Protein AF-A0A2G5HNI5-F1 (afdb_monomer)

Organism: Cercospora beticola (NCBI:txid122368)

Secondary structure (DSSP, 8-state):
-HHHHHHHHHHTTS----SS-SPTTSPPHHHHHHS--PPPPPPP-SSPPPPPPPGGG--SSHHHHHHTTS-TTTSHHHHHHHHHHHH--HHHHHHHHHHHHHHHTTSHHHHHHHHT------S-HHHHHHHHHHHHHHHHTTSTTTT-SHHHHHHHHHHHHHHHHHHHHHHT-SSPSPHHHHHHHHHHHHHHHHTSB--GGGT--BTTTT---SHHHHHHHHHHHHHS-HHHH--HHHHHHHHHHHHHHHHHHHHHHS-GGGHHHHHHHHHHTS-HHHHHHHTPPPPPHHHHHHHHHHHHHHHHHHHHSPPPSS-HHHHHHHHHHHS-HHHHHHHHHHHHHHHHHHHHHTT--SS-----------SSSGGGS---

Radius of gyration: 21.41 Å; Cα contacts (8 Å, |Δi|>4): 442; chains: 1; bounding box: 50×47×63 Å

Sequence (376 aa):
MEAHSTTQNNANRYRLKFTNGLPPGTDTMNQVKDNPRLPRPPPEAKRTLPPLPPKSERKGKWINSYLNKLDPETEYDQIIRTHTFYRSTDFATALGYTAVFVWLTSTPTDAAAIHGGKVITRDETKVHIETINKTHAAVWKRVPGAFSFAWEAQAAIILLSWYESFIRRTVGAKHPVDQVVKDAWPAWGERLTGHFRSEPSNGSIPFGINYPRSWQEIEDFVVWFQEFDWDEQRTDEDRIKGLETSEAFTHQFCELWFPRPLHFLGRAMVLTFLPPAIRRKQGLEDPNSVLEWLIRFAMRVMINTGDAQPDPMEAPIESFYHDLQRWNLSTIDRVEMVRRDKQSFHLRATGCLSTYDGDRASLVFSAGTQMIEDND

Structure (mmCIF, N/CA/C/O backbone):
data_AF-A0A2G5HNI5-F1
#
_entry.id   AF-A0A2G5HNI5-F1
#
loop_
_atom_site.group_PDB
_atom_site.id
_atom_site.type_symbol
_atom_site.label_atom_id
_atom_site.label_alt_id
_atom_site.label_comp_id
_atom_site.label_asym_id
_atom_site.label_entity_id
_atom_site.label_seq_id
_atom_site.pdbx_PDB_ins_code
_atom_site.Cartn_x
_atom_site.Cartn_y
_atom_site.Cartn_z
_atom_site.occupancy
_atom_site.B_iso_or_equiv
_atom_site.auth_seq_id
_atom_site.auth_comp_id
_atom_site.auth_asym_id
_atom_site.auth_atom_id
_atom_site.pdbx_PDB_model_num
ATOM 1 N N . MET A 1 1 ? 20.557 -24.683 -30.754 1.00 50.88 1 MET A N 1
ATOM 2 C CA . MET A 1 1 ? 21.315 -23.535 -30.203 1.00 50.88 1 MET A CA 1
ATOM 3 C C . MET A 1 1 ? 20.473 -22.257 -30.111 1.00 50.88 1 MET A C 1
ATOM 5 O O . MET A 1 1 ? 20.615 -21.555 -29.121 1.00 50.88 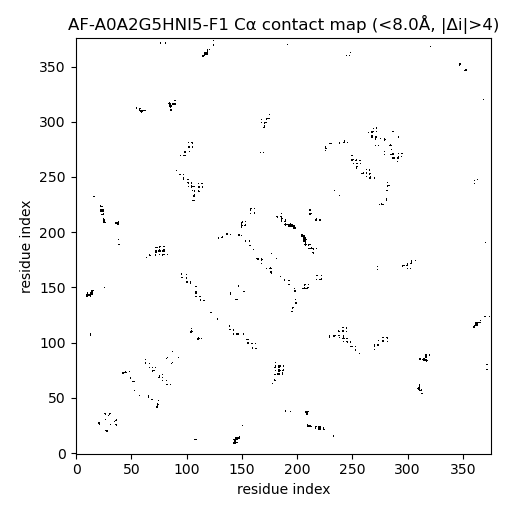1 MET A O 1
ATOM 9 N N . GLU A 1 2 ? 19.542 -21.980 -31.033 1.00 47.41 2 GLU A N 1
ATOM 10 C CA . GLU A 1 2 ? 18.699 -20.759 -31.005 1.00 47.41 2 GLU A CA 1
ATOM 11 C C . GLU A 1 2 ? 17.703 -20.662 -29.829 1.00 47.41 2 GLU A C 1
ATOM 13 O O . GLU A 1 2 ? 17.496 -19.579 -29.280 1.00 47.41 2 GLU A O 1
ATOM 18 N N . ALA A 1 3 ? 17.137 -21.786 -29.369 1.00 48.81 3 ALA A N 1
ATOM 19 C CA . ALA A 1 3 ? 16.195 -21.786 -28.242 1.00 48.81 3 ALA A CA 1
ATOM 20 C C . ALA A 1 3 ? 16.838 -21.328 -26.916 1.00 48.81 3 ALA A C 1
ATOM 22 O O . ALA A 1 3 ? 16.216 -20.597 -26.153 1.00 48.81 3 ALA A O 1
ATOM 23 N N . HIS A 1 4 ? 18.103 -21.687 -26.660 1.00 49.06 4 HIS A N 1
ATOM 24 C CA . HIS A 1 4 ? 18.828 -21.224 -25.467 1.00 49.06 4 HIS A CA 1
ATOM 25 C C . HIS A 1 4 ? 19.213 -19.741 -25.542 1.00 49.06 4 HIS A C 1
ATOM 27 O O . HIS A 1 4 ? 19.124 -19.044 -24.534 1.00 49.06 4 HIS A O 1
ATOM 33 N N . SER A 1 5 ? 19.564 -19.237 -26.730 1.00 53.72 5 SER A N 1
ATOM 34 C CA . SER A 1 5 ? 19.875 -17.815 -26.930 1.00 53.72 5 SER A CA 1
ATOM 35 C C . SER A 1 5 ? 18.657 -16.913 -26.679 1.00 53.72 5 SER A C 1
ATOM 37 O O . SER A 1 5 ? 18.786 -15.858 -26.059 1.00 53.72 5 SER A O 1
ATOM 39 N N . THR A 1 6 ? 17.460 -17.356 -27.078 1.00 55.88 6 THR A N 1
ATOM 40 C CA . THR A 1 6 ? 16.217 -16.584 -26.902 1.00 55.88 6 THR A CA 1
ATOM 41 C C . THR A 1 6 ? 15.789 -16.506 -25.431 1.00 55.88 6 THR A C 1
ATOM 43 O O . THR A 1 6 ? 15.425 -15.438 -24.943 1.00 55.88 6 THR A O 1
ATOM 46 N N . THR A 1 7 ? 15.885 -17.611 -24.681 1.00 55.22 7 THR A N 1
ATOM 47 C CA . THR A 1 7 ? 15.534 -17.633 -23.249 1.00 55.22 7 THR A CA 1
ATOM 48 C C . THR A 1 7 ? 16.473 -16.766 -22.407 1.00 55.22 7 THR A C 1
ATOM 50 O O . THR A 1 7 ? 16.010 -16.053 -21.519 1.00 55.22 7 THR A O 1
ATOM 53 N N . GLN A 1 8 ? 17.775 -16.769 -22.708 1.00 57.34 8 GLN A N 1
ATOM 54 C CA . GLN A 1 8 ? 18.756 -15.968 -21.972 1.00 57.34 8 GLN A CA 1
ATOM 55 C C . GLN A 1 8 ? 18.613 -14.461 -22.252 1.00 57.34 8 GLN A C 1
ATOM 57 O O . GLN A 1 8 ? 18.749 -13.651 -21.336 1.00 57.34 8 GLN A O 1
ATOM 62 N N . ASN A 1 9 ? 18.260 -14.082 -23.486 1.00 61.28 9 ASN A N 1
ATOM 63 C CA . ASN A 1 9 ? 17.947 -12.691 -23.828 1.00 61.28 9 ASN A CA 1
ATOM 64 C C . ASN A 1 9 ? 16.688 -12.185 -23.107 1.00 61.28 9 ASN A C 1
ATOM 66 O O . ASN A 1 9 ? 16.674 -11.049 -22.637 1.00 61.28 9 ASN A O 1
ATOM 70 N N . ASN A 1 10 ? 15.668 -13.032 -22.945 1.00 64.94 10 ASN A N 1
ATOM 71 C CA . ASN A 1 10 ? 14.447 -12.655 -22.232 1.00 64.94 10 ASN A CA 1
ATOM 72 C C . ASN A 1 10 ? 14.662 -12.516 -20.717 1.00 64.94 10 ASN A C 1
ATOM 74 O O . ASN A 1 10 ? 14.120 -11.592 -20.124 1.00 64.94 10 ASN A O 1
ATOM 78 N N . ALA A 1 11 ? 15.484 -13.369 -20.096 1.00 68.56 11 ALA A N 1
ATOM 79 C CA . ALA A 1 11 ? 15.784 -13.277 -18.662 1.00 68.56 11 ALA A CA 1
ATOM 80 C C . ALA A 1 11 ? 16.526 -11.981 -18.280 1.00 68.56 11 ALA A C 1
ATOM 82 O O . ALA A 1 11 ? 16.358 -11.445 -17.189 1.00 68.56 11 ALA A O 1
ATOM 83 N N . ASN A 1 12 ? 17.338 -11.445 -19.192 1.00 76.94 12 ASN A N 1
ATOM 84 C CA . ASN A 1 12 ? 18.038 -10.181 -18.971 1.00 76.94 12 ASN A CA 1
ATOM 85 C C . ASN A 1 12 ? 17.145 -8.950 -19.177 1.00 76.94 12 ASN A C 1
ATOM 87 O O . ASN A 1 12 ? 17.550 -7.857 -18.790 1.00 76.94 12 ASN A O 1
ATOM 91 N N . ARG A 1 13 ? 15.957 -9.104 -19.780 1.00 79.50 13 ARG A N 1
ATOM 92 C CA . ARG A 1 13 ? 15.054 -7.988 -20.089 1.00 79.50 13 ARG A CA 1
ATOM 93 C C . ARG A 1 13 ? 14.484 -7.342 -18.827 1.00 79.50 13 ARG A C 1
ATOM 95 O O . ARG A 1 13 ? 14.493 -6.124 -18.728 1.00 79.50 13 ARG A O 1
ATOM 102 N N . TYR A 1 14 ? 13.987 -8.153 -17.895 1.00 80.94 14 TYR A N 1
ATOM 103 C CA . TYR A 1 14 ? 13.308 -7.669 -16.684 1.00 80.94 14 TYR A CA 1
ATOM 104 C C . TYR A 1 14 ? 14.243 -7.508 -15.486 1.00 80.94 14 TYR A C 1
ATOM 106 O O . TYR A 1 14 ? 13.849 -6.996 -14.443 1.00 80.94 14 TYR A O 1
ATOM 114 N N . ARG A 1 15 ? 15.503 -7.921 -15.632 1.00 83.19 15 ARG A N 1
ATOM 115 C CA . ARG A 1 15 ? 16.490 -7.798 -14.571 1.00 83.19 15 ARG A CA 1
ATOM 116 C C . ARG A 1 15 ? 16.910 -6.339 -14.403 1.00 83.19 15 ARG A C 1
ATOM 118 O O . ARG A 1 15 ? 17.530 -5.757 -15.293 1.00 83.19 15 ARG A O 1
ATOM 125 N N . LEU A 1 16 ? 16.633 -5.786 -13.226 1.00 84.00 16 LEU A N 1
ATOM 126 C CA . LEU A 1 16 ? 17.000 -4.418 -12.869 1.00 84.00 16 LEU A CA 1
ATOM 127 C C . LEU A 1 16 ? 18.522 -4.209 -12.855 1.00 84.00 16 LEU A C 1
ATOM 129 O O . LEU A 1 16 ? 19.289 -5.063 -12.392 1.00 84.00 16 LEU A O 1
ATOM 133 N N . LYS A 1 17 ? 18.955 -3.043 -13.342 1.00 83.12 17 LYS A N 1
ATOM 134 C CA . LYS A 1 17 ? 20.351 -2.599 -13.357 1.00 83.12 17 LYS A CA 1
ATOM 135 C C . LYS A 1 17 ? 20.549 -1.525 -12.292 1.00 83.12 17 LYS A C 1
ATOM 137 O O . LYS A 1 17 ? 20.137 -0.383 -12.470 1.00 83.12 17 LYS A O 1
ATOM 142 N N . PHE A 1 18 ? 21.220 -1.875 -11.200 1.00 77.38 18 PHE A N 1
ATOM 143 C CA . PHE A 1 18 ? 21.530 -0.919 -10.135 1.00 77.38 18 PHE A CA 1
ATOM 144 C C . PHE A 1 18 ? 22.826 -0.190 -10.457 1.00 77.38 18 PHE A C 1
ATOM 146 O O . PHE A 1 18 ? 23.907 -0.775 -10.413 1.00 77.38 18 PHE A O 1
ATOM 153 N N . THR A 1 19 ? 22.706 1.095 -10.763 1.00 63.22 19 THR A N 1
ATOM 154 C CA . THR A 1 19 ? 23.830 2.034 -10.881 1.00 63.22 19 THR A CA 1
ATOM 155 C C . THR A 1 19 ? 24.061 2.800 -9.575 1.00 63.22 19 THR A C 1
ATOM 157 O O . THR A 1 19 ? 25.201 3.131 -9.265 1.00 63.22 19 THR A O 1
ATOM 160 N N . ASN A 1 20 ? 23.011 2.980 -8.760 1.00 61.69 20 ASN A N 1
ATOM 161 C CA . ASN A 1 20 ? 23.003 3.833 -7.561 1.00 61.69 20 ASN A CA 1
ATOM 162 C C . ASN A 1 20 ? 22.729 3.072 -6.244 1.00 61.69 20 ASN A C 1
ATOM 164 O O . ASN A 1 20 ? 22.242 3.650 -5.277 1.00 61.69 20 ASN A O 1
ATOM 168 N N . GLY A 1 21 ? 23.050 1.775 -6.193 1.00 71.38 21 GLY A N 1
ATOM 169 C CA . GLY A 1 21 ? 22.857 0.936 -5.003 1.00 71.38 21 GLY A CA 1
ATOM 170 C C . GLY A 1 21 ? 21.465 0.301 -4.890 1.00 71.38 21 GLY A C 1
ATOM 171 O O . GLY A 1 21 ? 20.562 0.586 -5.675 1.00 71.38 21 GLY A O 1
ATOM 172 N N . LEU A 1 22 ? 21.332 -0.625 -3.938 1.00 82.31 22 LEU A N 1
ATOM 173 C CA . LEU A 1 22 ? 20.078 -1.306 -3.598 1.00 82.31 22 LEU A CA 1
ATOM 174 C C . LEU A 1 22 ? 19.217 -0.431 -2.663 1.00 82.31 22 LEU A C 1
ATOM 176 O O . LEU A 1 22 ? 19.760 0.498 -2.058 1.00 82.31 22 LEU A O 1
ATOM 180 N N . PRO A 1 23 ? 17.900 -0.698 -2.544 1.00 85.25 23 PRO A N 1
ATOM 181 C CA . PRO A 1 23 ? 17.035 0.071 -1.656 1.00 85.25 23 PRO A CA 1
ATOM 182 C C . PRO A 1 23 ? 17.581 0.144 -0.215 1.00 85.25 23 PRO A C 1
ATOM 184 O O . PRO A 1 23 ? 18.115 -0.853 0.285 1.00 85.25 23 PRO A O 1
ATOM 187 N N . PRO A 1 24 ? 17.418 1.274 0.495 1.00 84.69 24 PRO A N 1
ATOM 188 C CA . PRO A 1 24 ? 17.719 1.358 1.922 1.00 84.69 24 PRO A CA 1
ATOM 189 C C . PRO A 1 24 ? 17.002 0.265 2.726 1.00 84.69 24 PRO A C 1
ATOM 191 O O . PRO A 1 24 ? 15.907 -0.167 2.371 1.00 84.69 24 PRO A O 1
ATOM 194 N N . GLY A 1 25 ? 17.635 -0.212 3.800 1.00 75.44 25 GLY A N 1
ATOM 195 C CA . GLY A 1 25 ? 17.102 -1.314 4.616 1.00 75.44 25 GLY A CA 1
ATOM 196 C C . GLY A 1 25 ? 17.246 -2.709 3.991 1.00 75.44 25 GLY A C 1
ATOM 197 O O . GLY A 1 25 ? 16.956 -3.703 4.661 1.00 75.44 25 GLY A O 1
ATOM 198 N N . THR A 1 26 ? 17.747 -2.802 2.753 1.00 79.06 26 THR A N 1
ATOM 199 C CA . THR A 1 26 ? 18.128 -4.067 2.109 1.00 79.06 26 THR A CA 1
ATOM 200 C C . THR A 1 26 ? 19.641 -4.292 2.170 1.00 79.06 26 THR A C 1
ATOM 202 O O . THR A 1 26 ? 20.416 -3.395 2.512 1.00 79.06 26 THR A O 1
ATOM 205 N N . ASP A 1 27 ? 20.075 -5.514 1.870 1.00 79.00 27 ASP A N 1
ATOM 206 C CA . ASP A 1 27 ? 21.494 -5.843 1.751 1.00 79.00 27 ASP A CA 1
ATOM 207 C C . ASP A 1 27 ? 22.191 -5.002 0.675 1.00 79.00 27 ASP A C 1
ATOM 209 O O . ASP A 1 27 ? 21.622 -4.701 -0.368 1.00 79.00 27 ASP A O 1
ATOM 213 N N . THR A 1 28 ? 23.476 -4.706 0.862 1.00 81.19 28 THR A N 1
ATOM 214 C CA . THR A 1 28 ? 24.343 -4.264 -0.242 1.00 81.19 28 THR A CA 1
ATOM 215 C C . THR A 1 28 ? 24.517 -5.373 -1.287 1.00 81.19 28 THR A C 1
ATOM 217 O O . THR A 1 28 ? 24.368 -6.556 -0.990 1.00 81.19 28 THR A O 1
ATOM 220 N N . MET A 1 29 ? 24.932 -5.027 -2.513 1.00 78.06 29 MET A N 1
ATOM 221 C CA . MET A 1 29 ? 25.173 -6.025 -3.573 1.00 78.06 29 MET A CA 1
ATOM 222 C C . MET A 1 29 ? 26.179 -7.119 -3.176 1.00 78.06 29 MET A C 1
ATOM 224 O O . MET A 1 29 ? 26.080 -8.239 -3.675 1.00 78.06 29 MET A O 1
ATOM 228 N N . ASN A 1 30 ? 27.137 -6.804 -2.297 1.00 80.38 30 ASN A N 1
ATOM 229 C CA . ASN A 1 30 ? 28.083 -7.785 -1.761 1.00 80.38 30 ASN A CA 1
ATOM 230 C C . ASN A 1 30 ? 27.422 -8.653 -0.683 1.00 80.38 30 ASN A C 1
ATOM 232 O O . ASN A 1 30 ? 27.550 -9.869 -0.728 1.00 80.38 30 ASN A O 1
ATOM 236 N N . GLN A 1 31 ? 26.641 -8.061 0.228 1.00 80.38 31 GLN A N 1
ATOM 237 C CA . GLN A 1 31 ? 25.886 -8.825 1.231 1.00 80.38 31 GLN A CA 1
ATOM 238 C C . GLN A 1 31 ? 24.898 -9.799 0.584 1.00 80.38 31 GLN A C 1
ATOM 240 O O . GLN A 1 31 ? 24.883 -10.959 0.970 1.00 80.38 31 GLN A O 1
ATOM 245 N N . VAL A 1 32 ? 24.178 -9.393 -0.470 1.00 76.81 32 VAL A N 1
ATOM 246 C CA . VAL A 1 32 ? 23.274 -10.293 -1.213 1.00 76.81 32 VAL A CA 1
ATOM 247 C C . VAL A 1 32 ? 23.997 -11.552 -1.711 1.00 76.81 32 VAL A C 1
ATOM 249 O O . VAL A 1 32 ? 23.403 -12.628 -1.743 1.00 76.81 32 VAL A O 1
ATOM 252 N N . LYS A 1 33 ? 25.264 -11.424 -2.125 1.00 75.94 33 LYS A N 1
ATOM 253 C CA . LYS A 1 33 ? 26.057 -12.537 -2.665 1.00 75.94 33 LYS A CA 1
ATOM 254 C C . LYS A 1 33 ? 26.709 -13.379 -1.575 1.00 75.94 33 LYS A C 1
ATOM 256 O O . LYS A 1 33 ? 26.681 -14.602 -1.665 1.00 75.94 33 LYS A O 1
ATOM 261 N N . ASP A 1 34 ? 27.300 -12.720 -0.585 1.00 83.88 34 ASP A N 1
ATOM 262 C CA . ASP A 1 34 ? 28.261 -13.354 0.316 1.00 83.88 34 ASP A CA 1
ATOM 263 C C . ASP A 1 34 ? 27.657 -13.682 1.687 1.00 83.88 34 ASP A C 1
ATOM 265 O O . ASP A 1 34 ? 28.080 -14.639 2.333 1.00 83.88 34 ASP A O 1
ATOM 269 N N . ASN A 1 35 ? 26.682 -12.897 2.155 1.00 85.25 35 ASN A N 1
ATOM 270 C CA . ASN A 1 35 ? 26.067 -13.067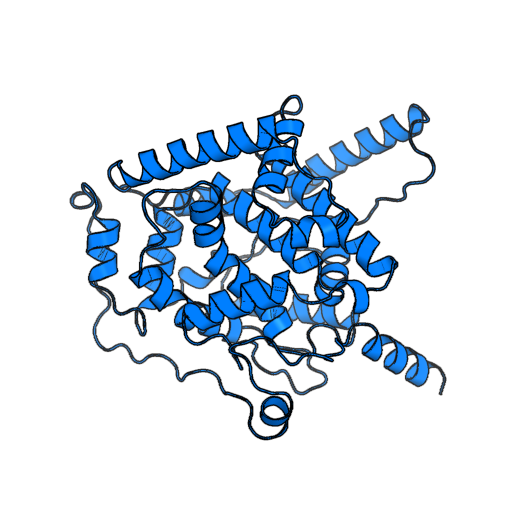 3.470 1.00 85.25 35 ASN A CA 1
ATOM 271 C C . ASN A 1 35 ? 24.702 -12.360 3.545 1.00 85.25 35 ASN A C 1
ATOM 273 O O . ASN A 1 35 ? 24.609 -11.282 4.148 1.00 85.25 35 ASN A O 1
ATOM 277 N N . PRO A 1 36 ? 23.659 -12.916 2.903 1.00 82.50 36 PRO A N 1
ATOM 278 C CA . PRO A 1 36 ? 22.395 -12.217 2.802 1.00 82.50 36 PRO A CA 1
ATOM 279 C C . PRO A 1 36 ? 21.684 -12.160 4.159 1.00 82.50 36 PRO A C 1
ATOM 281 O O . PRO A 1 36 ? 21.711 -13.125 4.932 1.00 82.50 36 PRO A O 1
ATOM 284 N N . ARG A 1 37 ? 21.026 -11.040 4.468 1.00 85.50 37 ARG A N 1
ATOM 285 C CA . ARG A 1 37 ? 20.328 -10.846 5.742 1.00 85.50 37 ARG A CA 1
ATOM 286 C C . ARG A 1 37 ? 19.105 -11.755 5.826 1.00 85.50 37 ARG A C 1
ATOM 288 O O . ARG A 1 37 ? 18.046 -11.514 5.253 1.00 85.50 37 ARG A O 1
ATOM 295 N N . LEU A 1 38 ? 19.252 -12.804 6.626 1.00 86.50 38 LEU A N 1
ATOM 296 C CA . LEU A 1 38 ? 18.207 -13.793 6.854 1.00 86.50 38 LEU A CA 1
ATOM 297 C C . LEU A 1 38 ? 16.969 -13.187 7.546 1.00 86.50 38 LEU A C 1
ATOM 299 O O . LEU A 1 38 ? 17.104 -12.202 8.293 1.00 86.50 38 LEU A O 1
ATOM 303 N N . PRO A 1 39 ? 15.785 -13.799 7.336 1.00 85.62 39 PRO A N 1
ATOM 304 C CA . PRO A 1 39 ? 14.581 -13.443 8.075 1.00 85.62 39 PRO A CA 1
ATOM 305 C C . PRO A 1 39 ? 14.813 -13.489 9.589 1.00 85.62 39 PRO A C 1
ATOM 307 O O . PRO A 1 39 ? 15.579 -14.333 10.072 1.00 85.62 39 PRO A O 1
ATOM 310 N N . ARG A 1 40 ? 14.140 -12.620 10.355 1.00 85.62 40 ARG A N 1
ATOM 311 C CA . ARG A 1 40 ? 14.113 -12.757 11.822 1.00 85.62 40 ARG A CA 1
ATOM 312 C C . ARG A 1 40 ? 13.623 -14.156 12.227 1.00 85.62 40 ARG A C 1
ATOM 314 O O . ARG A 1 40 ? 12.771 -14.733 11.542 1.00 85.62 40 ARG A O 1
A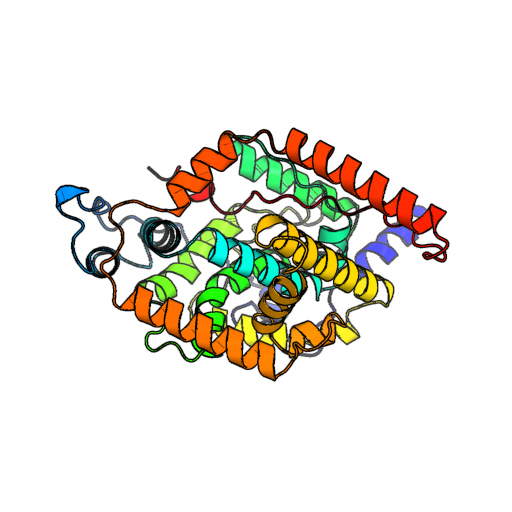TOM 321 N N . PRO A 1 41 ? 14.121 -14.702 13.352 1.00 85.50 41 PRO A N 1
ATOM 322 C CA . PRO A 1 41 ? 13.505 -15.885 13.931 1.00 85.50 41 PRO A CA 1
ATOM 323 C C . PRO A 1 41 ? 12.022 -15.601 14.226 1.00 85.50 41 PRO A C 1
ATOM 325 O O . PRO A 1 41 ? 11.659 -14.448 14.481 1.00 85.50 41 PRO A O 1
ATOM 328 N N . PRO A 1 42 ? 11.154 -16.628 14.194 1.00 79.75 42 PRO A N 1
ATOM 329 C CA . PRO A 1 42 ? 9.782 -16.495 14.664 1.00 79.75 42 PRO A CA 1
ATOM 330 C C . PRO A 1 42 ? 9.741 -15.806 16.036 1.00 79.75 42 PRO A C 1
ATOM 332 O O . PRO A 1 42 ? 10.545 -16.173 16.894 1.00 79.75 42 PRO A O 1
ATOM 335 N N . PRO A 1 43 ? 8.844 -14.828 16.264 1.00 80.44 43 PRO A N 1
ATOM 336 C CA . PRO A 1 43 ? 8.693 -14.261 17.592 1.00 80.44 43 PRO A CA 1
ATOM 337 C C . PRO A 1 43 ? 8.267 -15.365 18.558 1.00 80.44 43 PRO A C 1
ATOM 339 O O . PRO A 1 43 ? 7.380 -16.167 18.258 1.00 80.44 43 PRO A O 1
ATOM 342 N N . GLU A 1 44 ? 8.895 -15.392 19.724 1.00 85.19 44 GLU A N 1
ATOM 343 C CA . GLU A 1 44 ? 8.431 -16.208 20.835 1.00 85.19 44 GLU A CA 1
ATOM 344 C C . GLU A 1 44 ? 7.416 -15.393 21.632 1.00 85.19 44 GLU A C 1
ATOM 346 O O . GLU A 1 44 ? 7.686 -14.255 22.028 1.00 85.19 44 GLU A O 1
ATOM 351 N N . ALA A 1 45 ? 6.231 -15.964 21.852 1.00 84.31 45 ALA A N 1
ATOM 352 C CA . ALA A 1 45 ? 5.203 -15.319 22.651 1.00 84.31 45 ALA A CA 1
ATOM 353 C C . ALA A 1 45 ? 5.728 -15.108 24.080 1.00 84.31 45 ALA A C 1
ATOM 355 O O . ALA A 1 45 ? 5.947 -16.062 24.826 1.00 84.31 45 ALA A O 1
ATOM 356 N N . LYS A 1 46 ? 5.916 -13.844 24.477 1.00 89.81 46 LYS A N 1
ATOM 357 C CA . LYS A 1 46 ? 6.387 -13.486 25.829 1.00 89.81 46 LYS A CA 1
ATOM 358 C C . LYS A 1 46 ? 5.315 -13.730 26.899 1.00 89.81 46 LYS A C 1
ATOM 360 O O . LYS A 1 46 ? 5.624 -13.807 28.086 1.00 89.81 46 LYS A O 1
ATOM 365 N N . ARG A 1 47 ? 4.048 -13.806 26.484 1.00 93.44 47 ARG A N 1
ATOM 366 C CA . ARG A 1 47 ? 2.859 -13.992 27.325 1.00 93.44 47 ARG A CA 1
ATOM 367 C C . ARG A 1 47 ? 1.674 -14.454 26.473 1.00 93.44 47 ARG A C 1
ATOM 369 O O . ARG A 1 47 ? 1.741 -14.432 25.248 1.00 93.44 47 ARG A O 1
ATOM 376 N N . THR A 1 48 ? 0.569 -14.800 27.127 1.00 93.19 48 THR A N 1
ATOM 377 C CA . THR A 1 48 ? -0.725 -14.982 26.458 1.00 93.19 48 THR A CA 1
ATOM 378 C C . THR A 1 48 ? -1.212 -13.659 25.868 1.00 93.19 48 THR A C 1
ATOM 380 O O . THR A 1 48 ? -1.195 -12.635 26.558 1.00 93.19 48 THR A O 1
ATOM 383 N N . LEU A 1 49 ? -1.678 -13.701 24.617 1.00 90.81 49 LEU A N 1
ATOM 384 C CA . LEU A 1 49 ? -2.219 -12.541 23.918 1.00 90.81 49 LEU A CA 1
ATOM 385 C C . LEU A 1 49 ? -3.431 -11.974 24.682 1.00 90.81 49 LEU A C 1
ATOM 387 O O . LEU A 1 49 ? -4.371 -12.720 24.979 1.00 90.81 49 LEU A O 1
ATOM 391 N N . PRO A 1 50 ? -3.457 -10.668 25.006 1.00 93.44 50 PRO A N 1
ATOM 392 C CA . PRO A 1 50 ? -4.630 -10.057 25.613 1.00 93.44 50 PRO A CA 1
ATOM 393 C C . PRO A 1 50 ? -5.835 -10.127 24.662 1.00 93.44 50 PRO A C 1
ATOM 395 O O . PRO A 1 50 ? -5.737 -9.637 23.529 1.00 93.44 50 PRO A O 1
ATOM 398 N N . PRO A 1 51 ? -6.993 -10.660 25.099 1.00 94.44 51 PRO A N 1
ATOM 399 C CA . PRO A 1 51 ? -8.173 -10.710 24.247 1.00 94.44 51 PRO A CA 1
ATOM 400 C C . PRO A 1 51 ? -8.669 -9.296 23.934 1.00 94.44 51 PRO A C 1
ATOM 402 O O . PRO A 1 51 ? -8.479 -8.360 24.720 1.00 94.44 51 PRO A O 1
ATOM 405 N N . LEU A 1 52 ? -9.351 -9.142 22.796 1.00 93.81 52 LEU A N 1
ATOM 406 C CA . LEU A 1 52 ? -10.069 -7.905 22.500 1.00 93.81 52 LEU A CA 1
ATOM 407 C C . LEU A 1 52 ? -11.078 -7.602 23.620 1.00 93.81 52 LEU A C 1
ATOM 409 O O . LEU A 1 52 ? -11.752 -8.524 24.091 1.00 93.81 52 LEU A O 1
ATOM 413 N N . PRO A 1 53 ? -11.259 -6.325 24.007 1.00 95.44 53 PRO A N 1
ATOM 414 C CA . PRO A 1 53 ? -12.307 -5.957 24.947 1.00 95.44 53 PRO A CA 1
ATOM 415 C C . PRO A 1 53 ? -13.678 -6.450 24.451 1.00 95.44 53 PRO A C 1
ATOM 417 O O . PRO A 1 53 ? -13.959 -6.340 23.244 1.00 95.44 53 PRO A O 1
ATOM 420 N N . PRO A 1 54 ? -14.552 -6.962 25.338 1.00 95.75 54 PRO A N 1
ATOM 421 C CA . PRO A 1 54 ? -15.930 -7.288 24.993 1.00 95.75 54 PRO A CA 1
ATOM 422 C C . PRO A 1 54 ? -16.638 -6.093 24.352 1.00 95.75 54 PRO A C 1
ATOM 424 O O . PRO A 1 54 ? -16.378 -4.946 24.715 1.00 95.75 54 PRO A O 1
ATOM 427 N N . LYS A 1 55 ? -17.580 -6.338 23.432 1.00 94.19 55 LYS A N 1
ATOM 428 C CA . LYS A 1 55 ? -18.302 -5.261 22.725 1.00 94.19 55 LYS A CA 1
ATOM 429 C C . LYS A 1 55 ? -18.911 -4.232 23.683 1.00 94.19 55 LYS A C 1
ATOM 431 O O . LYS A 1 55 ? -18.796 -3.039 23.439 1.00 94.19 55 LYS A O 1
ATOM 436 N N . SER A 1 56 ? -19.475 -4.670 24.810 1.00 95.38 56 SER A N 1
ATOM 437 C CA . SER A 1 56 ? -20.046 -3.803 25.855 1.00 95.38 56 SER A CA 1
ATOM 438 C C . SER A 1 56 ? -19.045 -2.835 26.505 1.00 95.38 56 SER A C 1
ATOM 440 O O . SER A 1 56 ? -19.455 -1.827 27.086 1.00 95.38 56 SER A O 1
ATOM 442 N N . GLU A 1 57 ? -17.748 -3.129 26.416 1.00 95.56 57 GLU A N 1
ATOM 443 C CA . GLU A 1 57 ? -16.648 -2.355 27.001 1.00 95.56 57 GLU A CA 1
ATOM 444 C C . GLU A 1 57 ? -15.927 -1.463 25.976 1.00 95.56 57 GLU A C 1
ATOM 446 O O . GLU A 1 57 ? -15.161 -0.579 26.359 1.00 95.56 57 GLU A O 1
ATOM 451 N N . ARG A 1 58 ? -16.202 -1.632 24.675 1.00 95.94 58 ARG A N 1
ATOM 452 C CA . ARG A 1 58 ? -15.628 -0.829 23.582 1.00 95.94 58 ARG A CA 1
ATOM 453 C C . ARG A 1 58 ? -16.261 0.562 23.537 1.00 95.94 58 ARG A C 1
ATOM 455 O O . ARG A 1 58 ? -17.204 0.811 22.793 1.00 95.94 58 ARG A O 1
ATOM 462 N N . LYS A 1 59 ? -15.767 1.476 24.373 1.00 94.00 59 LYS A N 1
ATOM 463 C CA . LYS A 1 59 ? -16.268 2.856 24.489 1.00 94.00 59 LYS A CA 1
ATOM 464 C C . LYS A 1 59 ? -15.144 3.870 24.308 1.00 94.00 59 LYS A C 1
ATOM 466 O O . LYS A 1 59 ? -14.015 3.638 24.730 1.00 94.00 59 LYS A O 1
ATOM 471 N N . GLY A 1 60 ? -15.467 5.031 23.738 1.00 95.81 60 GLY A N 1
ATOM 472 C CA . GLY A 1 60 ? -14.498 6.114 23.556 1.00 95.81 60 GLY A CA 1
ATOM 473 C C . GLY A 1 60 ? -13.345 5.696 22.641 1.00 95.81 60 GLY A C 1
ATOM 474 O O . GLY A 1 60 ? -13.587 5.163 21.566 1.00 95.81 60 GLY A O 1
ATOM 475 N N . LYS A 1 61 ? -12.100 5.942 23.060 1.00 96.25 61 LYS A N 1
ATOM 476 C CA . LYS A 1 61 ? -10.877 5.643 22.292 1.00 96.25 61 LYS A CA 1
ATOM 477 C C . LYS A 1 61 ? -10.242 4.300 22.670 1.00 96.25 61 LYS A C 1
ATOM 479 O O . LYS A 1 61 ? -9.069 4.231 23.044 1.00 96.25 61 LYS A O 1
ATOM 484 N N . TRP A 1 62 ? -11.050 3.241 22.639 1.00 97.38 62 TRP A N 1
ATOM 485 C CA . TRP A 1 62 ? -10.658 1.923 23.136 1.00 97.38 62 TRP A CA 1
ATOM 486 C C . TRP A 1 62 ? -9.577 1.240 22.286 1.00 97.38 62 TRP A C 1
ATOM 488 O O . TRP A 1 62 ? -8.798 0.471 22.849 1.00 97.38 62 TRP A O 1
ATOM 498 N N . ILE A 1 63 ? -9.483 1.524 20.977 1.00 96.81 63 ILE A N 1
ATOM 499 C CA . ILE A 1 63 ? -8.511 0.880 20.077 1.00 96.81 63 ILE A CA 1
ATOM 500 C C . ILE A 1 63 ? -7.100 1.234 20.528 1.00 96.81 63 ILE A C 1
ATOM 502 O O . ILE A 1 63 ? -6.319 0.338 20.818 1.00 96.81 63 ILE A O 1
ATOM 506 N N . ASN A 1 64 ? -6.787 2.522 20.691 1.00 96.00 64 ASN A N 1
ATOM 507 C CA . ASN A 1 64 ? -5.453 2.938 21.139 1.00 96.00 64 ASN A CA 1
ATOM 508 C C . ASN A 1 64 ? -5.135 2.406 22.540 1.00 96.00 64 ASN A C 1
ATOM 510 O O . ASN A 1 64 ? -4.020 1.966 22.800 1.00 96.00 64 ASN A O 1
ATOM 514 N N . SER A 1 65 ? -6.119 2.401 23.446 1.00 96.75 65 SER A N 1
ATOM 515 C CA . SER A 1 65 ? -5.939 1.808 24.777 1.00 96.75 65 SER A CA 1
ATOM 516 C C . SER A 1 65 ? -5.651 0.306 24.731 1.00 96.75 65 SER A C 1
ATOM 518 O O . SER A 1 65 ? -4.976 -0.199 25.623 1.00 96.75 65 SER A O 1
ATOM 520 N N . TYR A 1 66 ? -6.175 -0.411 23.737 1.00 97.88 66 TYR A N 1
ATOM 521 C CA . TYR A 1 66 ? -5.886 -1.823 23.523 1.00 97.88 66 TYR A CA 1
ATOM 522 C C . TYR A 1 66 ? -4.525 -2.026 22.848 1.00 97.88 66 TYR A C 1
ATOM 524 O O . TYR A 1 66 ? -3.710 -2.768 23.384 1.00 97.88 66 TYR A O 1
ATOM 532 N N . LEU A 1 67 ? -4.246 -1.316 21.750 1.00 97.81 67 LEU A N 1
ATOM 533 C CA . LEU A 1 67 ? -2.976 -1.395 21.022 1.00 97.81 67 LEU A CA 1
ATOM 534 C C . LEU A 1 67 ? -1.779 -1.095 21.929 1.00 97.81 67 LEU A C 1
ATOM 536 O O . LEU A 1 67 ? -0.818 -1.849 21.925 1.00 97.81 67 LEU A O 1
ATOM 540 N N . ASN A 1 68 ? -1.872 -0.082 22.797 1.00 97.19 68 ASN A N 1
ATOM 541 C CA . ASN A 1 68 ? -0.807 0.271 23.745 1.00 97.19 68 ASN A CA 1
ATOM 542 C C . ASN A 1 68 ? -0.502 -0.809 24.794 1.00 97.19 68 ASN A C 1
ATOM 544 O O . ASN A 1 68 ? 0.474 -0.687 25.532 1.00 97.19 68 ASN A O 1
ATOM 548 N N . LYS A 1 69 ? -1.344 -1.841 24.915 1.00 96.75 69 LYS A N 1
ATOM 549 C CA . LYS A 1 69 ? -1.059 -2.993 25.773 1.00 96.75 69 LYS A CA 1
ATOM 550 C C . LYS A 1 69 ? -0.225 -4.040 25.056 1.00 96.75 69 LYS A C 1
ATOM 552 O O . LYS A 1 69 ? 0.266 -4.917 25.760 1.00 96.75 69 LYS A O 1
ATOM 557 N N . LEU A 1 70 ? -0.143 -4.004 23.727 1.00 96.81 70 LEU A N 1
ATOM 558 C CA . LEU A 1 70 ? 0.457 -5.043 22.901 1.00 96.81 70 LEU A CA 1
ATOM 559 C C . LEU A 1 70 ? 1.943 -4.774 22.634 1.00 96.81 70 LEU A C 1
ATOM 561 O O . LEU A 1 70 ? 2.372 -3.624 22.563 1.00 96.81 70 LEU A O 1
ATOM 565 N N . ASP A 1 71 ? 2.722 -5.841 22.489 1.00 95.88 71 ASP A N 1
ATOM 566 C CA . ASP A 1 71 ? 4.132 -5.795 22.103 1.00 95.88 71 ASP A CA 1
ATOM 567 C C . ASP A 1 71 ? 4.265 -5.806 20.565 1.00 95.88 71 ASP A C 1
ATOM 569 O O . ASP A 1 71 ? 3.959 -6.826 19.941 1.00 95.88 71 ASP A O 1
ATOM 573 N N . PRO A 1 72 ? 4.747 -4.725 19.926 1.00 95.31 72 PRO A N 1
ATOM 574 C CA . PRO A 1 72 ? 4.881 -4.655 18.471 1.00 95.31 72 PRO A CA 1
ATOM 575 C C . PRO A 1 72 ? 5.865 -5.670 17.873 1.00 95.31 72 PRO A C 1
ATOM 577 O O . PRO A 1 72 ? 5.803 -5.929 16.675 1.00 95.31 72 PRO A O 1
ATOM 580 N N . GLU A 1 73 ? 6.750 -6.283 18.662 1.00 90.81 73 GLU A N 1
ATOM 581 C CA . GLU A 1 73 ? 7.676 -7.298 18.145 1.00 90.81 73 GLU A CA 1
ATOM 582 C C . GLU A 1 73 ? 7.082 -8.708 18.113 1.00 90.81 73 GLU A C 1
ATOM 584 O O . GLU A 1 73 ? 7.491 -9.527 17.287 1.00 90.81 73 GLU A O 1
ATOM 589 N N . THR A 1 74 ? 6.144 -9.010 19.014 1.00 91.75 74 THR A N 1
ATOM 590 C CA . THR A 1 74 ? 5.643 -10.381 19.223 1.00 91.75 74 THR A CA 1
ATOM 591 C C . THR A 1 74 ? 4.138 -10.530 19.027 1.00 91.75 74 THR A C 1
ATOM 593 O O . THR A 1 74 ? 3.676 -11.618 18.703 1.00 91.75 74 THR A O 1
ATOM 596 N N . GLU A 1 75 ? 3.378 -9.442 19.145 1.00 93.88 75 GLU A N 1
ATOM 597 C CA . GLU A 1 75 ? 1.914 -9.394 19.037 1.00 93.88 75 GLU A CA 1
ATOM 598 C C . GLU A 1 75 ? 1.475 -8.526 17.831 1.00 93.88 75 GLU A C 1
ATOM 600 O O . GLU A 1 75 ? 0.356 -8.005 17.784 1.00 93.88 75 GLU A O 1
ATOM 605 N N . TYR A 1 76 ? 2.357 -8.370 16.833 1.00 94.38 76 TYR A N 1
ATOM 606 C CA . TYR A 1 76 ? 2.137 -7.533 15.646 1.00 94.38 76 TYR A CA 1
ATOM 607 C C . TYR A 1 76 ? 0.912 -7.935 14.823 1.00 94.38 76 TYR A C 1
ATOM 609 O O . TYR A 1 76 ? 0.228 -7.052 14.311 1.00 94.38 76 TYR A O 1
ATOM 617 N N . ASP A 1 77 ? 0.592 -9.229 14.718 1.00 90.69 77 ASP A N 1
ATOM 618 C CA . ASP A 1 77 ? -0.581 -9.696 13.965 1.00 90.69 77 ASP A CA 1
ATOM 619 C C . ASP A 1 77 ? -1.857 -9.083 14.535 1.00 90.69 77 ASP A C 1
ATOM 621 O O . ASP A 1 77 ? -2.683 -8.541 13.801 1.00 90.69 77 ASP A O 1
ATOM 625 N N . GLN A 1 78 ? -1.972 -9.071 15.863 1.00 93.25 78 GLN A N 1
ATOM 626 C CA . GLN A 1 78 ? -3.122 -8.510 16.552 1.00 93.25 78 GLN A CA 1
ATOM 627 C C . GLN A 1 78 ? -3.176 -6.981 16.442 1.00 93.25 78 GLN A C 1
ATOM 629 O O . GLN A 1 78 ? -4.267 -6.414 16.319 1.00 93.25 78 GLN A O 1
ATOM 634 N N . ILE A 1 79 ? -2.020 -6.306 16.443 1.00 96.12 79 ILE A N 1
ATOM 635 C CA . ILE A 1 79 ? -1.924 -4.855 16.226 1.00 96.12 79 ILE A CA 1
ATOM 636 C C . ILE A 1 79 ? -2.406 -4.494 14.818 1.00 96.12 79 ILE A C 1
ATOM 638 O O . ILE A 1 79 ? -3.313 -3.671 14.675 1.00 96.12 79 ILE A O 1
ATOM 642 N N . ILE A 1 80 ? -1.842 -5.129 13.784 1.00 94.31 80 ILE A N 1
ATOM 643 C CA . ILE A 1 80 ? -2.178 -4.857 12.382 1.00 94.31 80 ILE A CA 1
ATOM 644 C C . ILE A 1 80 ? -3.626 -5.247 12.086 1.00 94.31 80 ILE A C 1
ATOM 646 O O . ILE A 1 80 ? -4.337 -4.464 11.450 1.00 94.31 80 ILE A O 1
ATOM 650 N N . ARG A 1 81 ? -4.106 -6.386 12.608 1.00 90.81 81 ARG A N 1
ATOM 651 C CA . ARG A 1 81 ? -5.518 -6.792 12.538 1.00 90.81 81 ARG A CA 1
ATOM 652 C C . ARG A 1 81 ? -6.417 -5.723 13.129 1.00 90.81 81 ARG A C 1
ATOM 654 O O . ARG A 1 81 ? -7.291 -5.204 12.445 1.00 90.81 81 ARG A O 1
ATOM 661 N N . THR A 1 82 ? -6.205 -5.371 14.393 1.00 94.25 82 THR A N 1
ATOM 662 C CA . THR A 1 82 ? -7.097 -4.442 15.092 1.00 94.25 82 THR A CA 1
ATOM 663 C C . THR A 1 82 ? -7.093 -3.073 14.417 1.00 94.25 82 THR A C 1
ATOM 665 O O . THR A 1 82 ? -8.155 -2.501 14.185 1.00 94.25 82 THR A O 1
ATOM 668 N N . HIS A 1 83 ? -5.918 -2.561 14.044 1.00 94.94 83 HIS A N 1
ATOM 669 C CA . HIS A 1 83 ? -5.809 -1.284 13.344 1.00 94.94 83 HIS A CA 1
ATOM 670 C C . HIS A 1 83 ? -6.528 -1.312 11.994 1.00 94.94 83 HIS A C 1
ATOM 672 O O . HIS A 1 83 ? -7.410 -0.490 11.749 1.00 94.94 83 HIS A O 1
ATOM 678 N N . THR A 1 84 ? -6.209 -2.287 11.142 1.00 90.56 84 THR A N 1
ATOM 679 C CA . THR A 1 84 ? -6.770 -2.377 9.789 1.00 90.56 84 THR A CA 1
ATOM 680 C C . THR A 1 84 ? -8.283 -2.540 9.845 1.00 90.56 84 THR A C 1
ATOM 682 O O . THR A 1 84 ? -9.007 -1.748 9.248 1.00 90.56 84 THR A O 1
ATOM 685 N N . PHE A 1 85 ? -8.773 -3.509 10.619 1.00 89.44 85 PHE A N 1
ATOM 686 C CA . PHE A 1 85 ? -10.181 -3.892 10.596 1.00 89.44 85 PHE A CA 1
ATOM 687 C C . PHE A 1 85 ? -11.117 -2.904 11.285 1.00 89.44 85 PHE A C 1
ATOM 689 O O . PHE A 1 85 ? -12.288 -2.845 10.914 1.00 89.44 85 PHE A O 1
ATOM 696 N N . TYR A 1 86 ? -10.633 -2.142 12.271 1.00 93.25 86 TYR A N 1
ATOM 697 C CA . TYR A 1 86 ? -11.471 -1.195 13.008 1.00 93.25 86 TYR A CA 1
ATOM 698 C C . TYR A 1 86 ? -11.280 0.263 12.585 1.00 93.25 86 TYR A C 1
ATOM 700 O O . TYR A 1 86 ? -12.183 1.062 12.817 1.00 93.25 86 TYR A O 1
ATOM 708 N N . ARG A 1 87 ? -10.140 0.654 11.995 1.00 91.44 87 ARG A N 1
ATOM 709 C CA . ARG A 1 87 ? -9.907 2.063 11.615 1.00 91.44 87 ARG A CA 1
ATOM 710 C C . ARG A 1 87 ? -10.080 2.362 10.143 1.00 91.44 87 ARG A C 1
ATOM 712 O O . ARG A 1 87 ? -10.386 3.504 9.802 1.00 91.44 87 ARG A O 1
ATOM 719 N N . SER A 1 88 ? -9.871 1.378 9.280 1.00 88.38 88 SER A N 1
ATOM 720 C CA . SER A 1 88 ? -10.004 1.600 7.847 1.00 88.38 88 SER A CA 1
ATOM 721 C C . SER A 1 88 ? -11.454 1.412 7.412 1.00 88.38 88 SER A C 1
ATOM 723 O O . SER A 1 88 ? -12.200 0.616 7.977 1.00 88.38 88 SER A O 1
ATOM 725 N N . THR A 1 89 ? -11.863 2.177 6.407 1.00 88.88 89 THR A N 1
ATOM 726 C CA . THR A 1 89 ? -13.123 1.955 5.695 1.00 88.88 89 THR A CA 1
ATOM 727 C C . THR A 1 89 ? -12.830 1.233 4.392 1.00 88.88 89 THR A C 1
ATOM 729 O O . THR A 1 89 ? -11.740 1.378 3.837 1.00 88.88 89 THR A O 1
ATOM 732 N N . ASP A 1 90 ? -13.811 0.517 3.854 1.00 86.38 90 ASP A N 1
ATOM 733 C CA . ASP A 1 90 ? -13.672 -0.176 2.567 1.00 86.38 90 ASP A CA 1
ATOM 734 C C . ASP A 1 90 ? -13.258 0.786 1.447 1.00 86.38 90 ASP A C 1
ATOM 736 O O . ASP A 1 90 ? -12.397 0.470 0.629 1.00 86.38 90 ASP A O 1
ATOM 740 N N . PHE A 1 91 ? -13.804 2.005 1.471 1.00 90.44 91 PHE A N 1
ATOM 741 C CA . PHE A 1 91 ? -13.447 3.073 0.543 1.00 90.44 91 PHE A CA 1
ATOM 742 C C . PHE A 1 91 ? -11.968 3.465 0.650 1.00 90.44 91 PHE A C 1
ATOM 744 O O . PHE A 1 91 ? -11.268 3.536 -0.361 1.00 90.44 91 PHE A O 1
ATOM 751 N N . ALA A 1 92 ? -11.475 3.713 1.869 1.00 91.12 92 ALA A N 1
ATOM 752 C CA . ALA A 1 92 ? -10.085 4.103 2.094 1.00 91.12 92 ALA A CA 1
ATOM 753 C C . ALA A 1 92 ? -9.116 2.967 1.733 1.00 91.12 92 ALA A C 1
ATOM 755 O O . ALA A 1 92 ? -8.089 3.214 1.099 1.00 91.12 92 ALA A O 1
ATOM 756 N N . THR A 1 93 ? -9.472 1.725 2.066 1.00 89.62 93 THR A N 1
ATOM 757 C CA . THR A 1 93 ? -8.711 0.529 1.692 1.00 89.62 93 THR A CA 1
ATOM 758 C C . THR A 1 93 ? -8.660 0.353 0.176 1.00 89.62 93 THR A C 1
ATOM 760 O O . THR A 1 93 ? -7.585 0.131 -0.379 1.00 89.62 93 THR A O 1
ATOM 763 N N . ALA A 1 94 ? -9.789 0.512 -0.521 1.00 90.81 94 ALA A N 1
ATOM 764 C CA . ALA A 1 94 ? -9.849 0.407 -1.977 1.00 90.81 94 ALA A CA 1
ATOM 765 C C . ALA A 1 94 ? -9.041 1.510 -2.675 1.00 90.81 94 ALA A C 1
ATOM 767 O O . ALA A 1 94 ? -8.335 1.232 -3.648 1.00 90.81 94 ALA A O 1
ATOM 768 N N . LEU A 1 95 ? -9.103 2.744 -2.164 1.00 95.25 95 LEU A N 1
ATOM 769 C CA . LEU A 1 95 ? -8.287 3.855 -2.652 1.00 95.25 95 LEU A CA 1
ATOM 770 C C . LEU A 1 95 ? -6.796 3.554 -2.472 1.00 95.25 95 LEU A C 1
ATOM 772 O O . LEU A 1 95 ? -6.022 3.727 -3.412 1.00 95.25 95 LEU A O 1
ATOM 776 N N . GLY A 1 96 ? -6.400 3.060 -1.296 1.00 93.69 96 GLY A N 1
ATOM 777 C CA . GLY A 1 96 ? -5.001 2.755 -1.025 1.00 93.69 96 GLY A CA 1
ATOM 778 C C . GLY A 1 96 ? -4.449 1.596 -1.820 1.00 93.69 96 GLY A C 1
ATOM 779 O O . GLY A 1 96 ? -3.355 1.704 -2.366 1.00 93.69 96 GLY A O 1
ATOM 780 N N . TYR A 1 97 ? -5.235 0.542 -2.001 1.00 91.69 97 TYR A N 1
ATOM 781 C CA . TYR A 1 97 ? -4.874 -0.534 -2.909 1.00 91.69 97 TYR A CA 1
ATOM 782 C C . TYR A 1 97 ? -4.715 -0.013 -4.341 1.00 91.69 97 TYR A C 1
ATOM 784 O O . TYR A 1 97 ? -3.680 -0.229 -4.962 1.00 91.69 97 TYR A O 1
ATOM 792 N N . THR A 1 98 ? -5.696 0.737 -4.850 1.00 94.50 98 THR A N 1
ATOM 793 C CA . THR A 1 98 ? -5.639 1.316 -6.202 1.00 94.50 98 THR A CA 1
ATOM 794 C C . THR A 1 98 ? -4.363 2.134 -6.395 1.00 94.50 98 THR A C 1
ATOM 796 O O . THR A 1 98 ? -3.625 1.922 -7.354 1.00 94.50 98 THR A O 1
ATOM 799 N N . ALA A 1 99 ? -4.050 3.018 -5.448 1.00 96.31 99 ALA A N 1
ATOM 800 C CA . ALA A 1 99 ? -2.865 3.856 -5.521 1.00 96.31 99 ALA A CA 1
ATOM 801 C C . ALA A 1 99 ? -1.553 3.060 -5.427 1.00 96.31 99 ALA A C 1
ATOM 803 O O . ALA A 1 99 ? -0.644 3.300 -6.218 1.00 96.31 99 ALA A O 1
ATOM 804 N N . VAL A 1 100 ? -1.449 2.095 -4.508 1.00 95.31 100 VAL A N 1
ATOM 805 C CA . VAL A 1 100 ? -0.245 1.260 -4.357 1.00 95.31 100 VAL A CA 1
ATOM 806 C C . VAL A 1 100 ? 0.015 0.435 -5.617 1.00 95.31 100 VAL A C 1
ATOM 808 O O . VAL A 1 100 ? 1.153 0.370 -6.071 1.00 95.31 100 VAL A O 1
ATOM 811 N N . PHE A 1 101 ? -1.012 -0.132 -6.250 1.00 93.00 101 PHE A N 1
ATOM 812 C CA . PHE A 1 101 ? -0.831 -0.873 -7.503 1.00 93.00 101 PHE A CA 1
ATOM 813 C C . PHE A 1 101 ? -0.408 0.027 -8.673 1.00 93.00 101 PHE A C 1
ATOM 815 O O . PHE A 1 101 ? 0.429 -0.366 -9.490 1.00 93.00 101 PHE A O 1
ATOM 822 N N . VAL A 1 102 ? -0.898 1.267 -8.719 1.00 94.88 102 VAL A N 1
ATOM 823 C CA . VAL A 1 102 ? -0.383 2.283 -9.650 1.00 94.88 102 VAL A CA 1
ATOM 824 C C . VAL A 1 102 ? 1.093 2.614 -9.359 1.00 94.88 102 VAL A C 1
ATOM 826 O O . VAL A 1 102 ? 1.852 2.874 -10.289 1.00 94.88 102 VAL A O 1
ATOM 829 N N . TRP A 1 103 ? 1.553 2.573 -8.101 1.00 94.81 103 TRP A N 1
ATOM 830 C CA . TRP A 1 103 ? 2.982 2.759 -7.789 1.00 94.81 103 TRP A CA 1
ATOM 831 C C . TRP A 1 103 ? 3.820 1.578 -8.252 1.00 94.81 103 TRP A C 1
ATOM 833 O O . TRP A 1 103 ? 4.851 1.786 -8.886 1.00 94.81 103 TRP A O 1
ATOM 843 N N . LEU A 1 104 ? 3.379 0.356 -7.958 1.00 93.00 104 LEU A N 1
ATOM 844 C CA . LEU A 1 104 ? 4.106 -0.865 -8.310 1.00 93.00 104 LEU A CA 1
ATOM 845 C C . LEU A 1 104 ? 4.330 -0.958 -9.811 1.00 93.00 104 LEU A C 1
ATOM 847 O O . LEU A 1 104 ? 5.457 -1.126 -10.252 1.00 93.00 104 LEU A O 1
ATOM 851 N N . THR A 1 105 ? 3.293 -0.706 -10.607 1.00 91.69 105 THR A N 1
ATOM 852 C CA . THR A 1 105 ? 3.367 -0.758 -12.078 1.00 91.69 105 THR A CA 1
ATOM 853 C C . THR A 1 105 ? 4.329 0.261 -12.703 1.00 91.69 105 THR A C 1
ATOM 855 O O . THR A 1 105 ? 4.448 0.315 -13.924 1.00 91.69 105 THR A O 1
ATOM 858 N N . SER A 1 106 ? 5.004 1.094 -11.902 1.00 91.44 106 SER A N 1
ATOM 859 C CA . SER A 1 106 ? 6.080 1.963 -12.375 1.00 91.44 106 SER A CA 1
ATOM 860 C C . SER A 1 106 ? 7.387 1.199 -12.594 1.00 91.44 106 SER A C 1
ATOM 862 O O . SER A 1 106 ? 8.252 1.696 -13.310 1.00 91.44 106 SER A O 1
ATOM 864 N N . THR A 1 107 ? 7.521 -0.016 -12.048 1.00 90.00 107 THR A N 1
ATOM 865 C CA . THR A 1 107 ? 8.647 -0.915 -12.321 1.00 90.00 107 THR A CA 1
ATOM 866 C C . THR A 1 107 ? 8.379 -1.745 -13.587 1.00 90.00 107 THR A C 1
ATOM 868 O O . THR A 1 107 ? 7.227 -2.088 -13.871 1.00 90.00 107 THR A O 1
ATOM 871 N N . PRO A 1 108 ? 9.415 -2.113 -14.367 1.00 84.94 108 PRO A N 1
ATOM 872 C CA . PRO A 1 108 ? 9.235 -2.978 -15.538 1.00 84.94 108 PRO A CA 1
ATOM 873 C C . PRO A 1 108 ? 8.701 -4.369 -15.158 1.00 84.94 108 PRO A C 1
ATOM 875 O O . PRO A 1 108 ? 7.854 -4.924 -15.861 1.00 84.94 108 PRO A O 1
ATOM 878 N N . THR A 1 109 ? 9.166 -4.908 -14.026 1.00 84.50 109 THR A N 1
ATOM 879 C CA . THR A 1 109 ? 8.729 -6.187 -13.455 1.00 84.50 109 THR A CA 1
ATOM 880 C C . THR A 1 109 ? 7.226 -6.189 -13.189 1.00 84.50 109 THR A C 1
ATOM 882 O O . THR A 1 109 ? 6.503 -7.034 -13.722 1.00 84.50 109 THR A O 1
ATOM 885 N N . ASP A 1 110 ? 6.742 -5.235 -12.396 1.00 82.75 110 ASP A N 1
ATOM 886 C CA . ASP A 1 110 ? 5.352 -5.220 -11.945 1.00 82.75 110 ASP A CA 1
ATOM 887 C C . ASP A 1 110 ? 4.404 -4.813 -13.071 1.00 82.75 110 ASP A C 1
ATOM 889 O O . ASP A 1 110 ? 3.326 -5.394 -13.196 1.00 82.75 110 ASP A O 1
ATOM 893 N N . ALA A 1 111 ? 4.810 -3.882 -13.944 1.00 81.75 111 ALA A N 1
ATOM 894 C CA . ALA A 1 111 ? 4.043 -3.539 -15.140 1.00 81.75 111 ALA A CA 1
ATOM 895 C C . ALA A 1 111 ? 3.769 -4.784 -15.993 1.00 81.75 111 ALA A C 1
ATOM 897 O O . ALA A 1 111 ? 2.631 -5.040 -16.383 1.00 81.75 111 ALA A O 1
ATOM 898 N N . ALA A 1 112 ? 4.793 -5.601 -16.249 1.00 78.00 112 ALA A N 1
ATOM 899 C CA . ALA A 1 112 ? 4.645 -6.809 -17.050 1.00 78.00 112 ALA A CA 1
ATOM 900 C C . ALA A 1 112 ? 3.883 -7.925 -16.310 1.00 78.00 112 ALA A C 1
ATOM 902 O O . ALA A 1 112 ? 3.056 -8.614 -16.917 1.00 78.00 112 ALA A O 1
ATOM 903 N N . ALA A 1 113 ? 4.133 -8.095 -15.008 1.00 78.19 113 ALA A N 1
ATOM 904 C CA . ALA A 1 113 ? 3.487 -9.110 -14.180 1.00 78.19 113 ALA A CA 1
ATOM 905 C C . ALA A 1 113 ? 1.979 -8.863 -14.018 1.00 78.19 113 ALA A C 1
ATOM 907 O O . ALA A 1 113 ? 1.181 -9.794 -14.155 1.00 78.19 113 ALA A O 1
ATOM 908 N N . ILE A 1 114 ? 1.589 -7.615 -13.755 1.00 76.31 114 ILE A N 1
ATOM 909 C CA . ILE A 1 114 ? 0.202 -7.238 -13.471 1.00 76.31 114 ILE A CA 1
ATOM 910 C C . ILE A 1 114 ? -0.611 -7.144 -14.768 1.00 76.31 114 ILE A C 1
ATOM 912 O O . ILE A 1 114 ? -1.728 -7.657 -14.810 1.00 76.31 114 ILE A O 1
ATOM 916 N N . HIS A 1 115 ? -0.042 -6.594 -15.849 1.00 68.62 115 HIS A N 1
ATOM 917 C CA . HIS A 1 115 ? -0.714 -6.506 -17.158 1.00 68.62 115 HIS A CA 1
ATOM 918 C C . HIS A 1 115 ? -1.060 -7.891 -17.736 1.00 68.62 115 HIS A C 1
ATOM 920 O O . HIS A 1 115 ? -2.114 -8.083 -18.338 1.00 68.62 115 HIS A O 1
ATOM 926 N N . GLY A 1 116 ? -0.205 -8.896 -17.505 1.00 55.88 116 GLY A N 1
ATOM 927 C CA . GLY A 1 116 ? -0.406 -10.273 -17.978 1.00 55.88 116 GLY A CA 1
ATOM 928 C C . GLY A 1 116 ? -1.122 -11.220 -17.001 1.00 55.88 116 GLY A C 1
ATOM 929 O O . GLY A 1 116 ? -1.292 -12.408 -17.322 1.00 55.88 116 GLY A O 1
ATOM 930 N N . GLY A 1 117 ? -1.478 -10.742 -15.806 1.00 49.81 117 GLY A N 1
ATOM 931 C CA . GLY A 1 117 ? -2.017 -11.544 -14.710 1.00 49.81 117 GLY A CA 1
ATOM 932 C C . GLY A 1 117 ? -3.532 -11.755 -14.787 1.00 49.81 117 GLY A C 1
ATOM 933 O O . GLY A 1 117 ? -4.282 -10.890 -15.225 1.00 49.81 117 GLY A O 1
ATOM 934 N N . LYS A 1 118 ? -4.000 -12.918 -14.319 1.00 45.59 118 LYS A N 1
ATOM 935 C CA . LYS A 1 118 ? -5.413 -13.170 -14.001 1.00 45.59 118 LYS A CA 1
ATOM 936 C C . LYS A 1 118 ? -5.492 -13.513 -12.518 1.00 45.59 118 LYS A C 1
ATOM 938 O O . LYS A 1 118 ? -4.854 -14.477 -12.100 1.00 45.59 118 LYS A O 1
ATOM 943 N N . VAL A 1 119 ? -6.246 -12.742 -11.738 1.00 40.78 119 VAL A N 1
ATOM 944 C CA . VAL A 1 119 ? -6.455 -13.022 -10.308 1.00 40.78 119 VAL A CA 1
ATOM 945 C C . VAL A 1 119 ? -7.562 -14.072 -10.160 1.00 40.78 119 VAL A C 1
ATOM 947 O O . VAL A 1 119 ? -8.553 -14.039 -10.888 1.00 40.78 119 VAL A O 1
ATOM 950 N N . ILE A 1 120 ? -7.374 -15.052 -9.272 1.00 36.91 120 ILE A N 1
ATOM 951 C CA . ILE A 1 120 ? -8.313 -16.161 -9.033 1.00 36.91 120 ILE A CA 1
ATOM 952 C C . ILE A 1 120 ? -8.611 -16.232 -7.530 1.00 36.91 120 ILE A C 1
ATOM 954 O O . ILE A 1 120 ? -7.690 -16.218 -6.721 1.00 36.91 120 ILE A O 1
ATOM 958 N N . THR A 1 121 ? -9.889 -16.346 -7.163 1.00 40.12 121 THR A N 1
ATOM 959 C CA . THR A 1 121 ? -10.398 -16.348 -5.776 1.00 40.12 121 THR A CA 1
ATOM 960 C C . THR A 1 121 ? -10.784 -17.753 -5.303 1.00 40.12 121 THR A C 1
ATOM 962 O O . THR A 1 121 ? -11.566 -18.379 -6.024 1.00 40.12 121 THR A O 1
ATOM 965 N N . ARG A 1 122 ? -10.312 -18.229 -4.127 1.00 42.25 122 ARG A N 1
ATOM 966 C CA . ARG A 1 122 ? -10.799 -19.425 -3.374 1.00 42.25 122 ARG A CA 1
ATOM 967 C C . ARG A 1 122 ? -10.372 -19.420 -1.890 1.00 42.25 122 ARG A C 1
ATOM 969 O O . ARG A 1 122 ? -9.378 -18.772 -1.562 1.00 42.25 122 ARG A O 1
ATOM 976 N N . ASP A 1 123 ? -11.101 -20.190 -1.075 1.00 39.34 123 ASP A N 1
ATOM 977 C CA . ASP A 1 123 ? -10.995 -20.303 0.391 1.00 39.34 123 ASP A CA 1
ATOM 978 C C . ASP A 1 123 ? -9.835 -21.185 0.913 1.00 39.34 123 ASP A C 1
ATOM 980 O O . ASP A 1 123 ? -9.336 -22.060 0.202 1.00 39.34 123 ASP A O 1
ATOM 984 N N . GLU A 1 124 ? -9.498 -20.951 2.194 1.00 50.59 124 GLU A N 1
ATOM 985 C CA . GLU A 1 124 ? -8.467 -21.543 3.080 1.00 50.59 124 GLU A CA 1
ATOM 986 C C . GLU A 1 124 ? -7.034 -20.986 2.940 1.00 50.59 124 GLU A C 1
ATOM 988 O O . GLU A 1 124 ? -6.378 -21.141 1.916 1.00 50.59 124 GLU A O 1
ATOM 993 N N . THR A 1 125 ? -6.488 -20.391 4.011 1.00 51.62 125 THR A N 1
ATOM 994 C CA . THR A 1 125 ? -5.244 -19.584 4.021 1.00 51.62 125 THR A CA 1
ATOM 995 C C . THR A 1 125 ? -3.989 -20.331 3.560 1.00 51.62 125 THR A C 1
ATOM 997 O O . THR A 1 125 ? -3.181 -19.786 2.806 1.00 51.62 125 THR A O 1
ATOM 1000 N N . LYS A 1 126 ? -3.809 -21.604 3.945 1.00 55.88 126 LYS A N 1
ATOM 1001 C CA . LYS A 1 126 ? -2.654 -22.416 3.495 1.00 55.88 126 LYS A CA 1
ATOM 1002 C C . LYS A 1 126 ? -2.761 -22.783 2.016 1.00 55.88 126 LYS A C 1
ATOM 1004 O O . LYS A 1 126 ? -1.791 -22.650 1.269 1.00 55.88 126 LYS A O 1
ATOM 1009 N N . VAL A 1 127 ? -3.962 -23.168 1.584 1.00 61.44 127 VAL A N 1
ATOM 1010 C CA . VAL A 1 127 ? -4.281 -23.405 0.170 1.00 61.44 127 VAL A CA 1
ATOM 1011 C C . VAL A 1 127 ? -4.120 -22.106 -0.628 1.00 61.44 127 VAL A C 1
ATOM 1013 O O . VAL A 1 127 ? -3.638 -22.135 -1.763 1.00 61.44 127 VAL A O 1
ATOM 1016 N N . HIS A 1 128 ? -4.434 -20.960 -0.021 1.00 67.50 128 HIS A N 1
ATOM 1017 C CA . HIS A 1 128 ? -4.312 -19.635 -0.614 1.00 67.50 128 HIS A CA 1
ATOM 1018 C C . HIS A 1 128 ? -2.850 -19.229 -0.815 1.00 67.50 128 HIS A C 1
ATOM 1020 O O . HIS A 1 128 ? -2.485 -18.859 -1.927 1.00 67.50 128 HIS A O 1
ATOM 1026 N N . ILE A 1 129 ? -1.980 -19.389 0.190 1.00 71.06 129 ILE A N 1
ATOM 1027 C CA . ILE A 1 129 ? -0.537 -19.111 0.057 1.00 71.06 129 ILE A CA 1
ATOM 1028 C C . ILE A 1 129 ? 0.080 -19.973 -1.050 1.00 71.06 129 ILE A C 1
ATOM 1030 O O . ILE A 1 129 ? 0.809 -19.467 -1.905 1.00 71.06 129 ILE A O 1
ATOM 1034 N N . GLU A 1 130 ? -0.225 -21.272 -1.087 1.00 75.94 130 GLU A N 1
ATOM 1035 C CA . GLU A 1 130 ? 0.257 -22.145 -2.162 1.00 75.94 130 GLU A CA 1
ATOM 1036 C C . GLU A 1 130 ? -0.292 -21.742 -3.533 1.00 75.94 130 GLU A C 1
ATOM 1038 O O . GLU A 1 130 ? 0.418 -21.824 -4.535 1.00 75.94 130 GLU A O 1
ATOM 1043 N N . THR A 1 131 ? -1.546 -21.302 -3.598 1.00 73.75 131 THR A N 1
ATOM 1044 C CA . THR A 1 131 ? -2.178 -20.834 -4.836 1.00 73.75 131 THR A CA 1
ATOM 1045 C C . THR A 1 131 ? -1.569 -19.520 -5.317 1.00 73.75 131 THR A C 1
ATOM 1047 O O . THR A 1 131 ? -1.289 -19.389 -6.511 1.00 73.75 131 THR A O 1
ATOM 1050 N N . ILE A 1 132 ? -1.288 -18.579 -4.412 1.00 74.62 132 ILE A N 1
ATOM 1051 C CA . ILE A 1 132 ? -0.545 -17.354 -4.717 1.00 74.62 132 ILE A CA 1
ATOM 1052 C C . ILE A 1 132 ? 0.844 -17.724 -5.232 1.00 74.62 132 ILE A C 1
ATOM 1054 O O . ILE A 1 132 ? 1.220 -17.287 -6.314 1.00 74.62 132 ILE A O 1
ATOM 1058 N N . ASN A 1 133 ? 1.576 -18.602 -4.541 1.00 79.88 133 ASN A N 1
ATOM 1059 C CA . ASN A 1 133 ? 2.900 -19.045 -4.985 1.00 79.88 133 ASN A CA 1
ATOM 1060 C C . ASN A 1 133 ? 2.853 -19.733 -6.364 1.00 79.88 133 ASN A C 1
ATOM 1062 O O . ASN A 1 133 ? 3.718 -19.488 -7.201 1.00 79.88 133 ASN A O 1
ATOM 1066 N N . LYS A 1 134 ? 1.821 -20.539 -6.656 1.00 81.81 134 LYS A N 1
ATOM 1067 C CA . LYS A 1 134 ? 1.592 -21.121 -7.995 1.00 81.81 134 LYS A CA 1
ATOM 1068 C C . LYS A 1 134 ? 1.282 -20.049 -9.041 1.00 81.81 134 LYS A C 1
ATOM 1070 O O . LYS A 1 134 ? 1.743 -20.161 -10.176 1.00 81.81 134 LYS A O 1
ATOM 1075 N N . THR A 1 135 ? 0.522 -19.022 -8.672 1.00 78.62 135 THR A N 1
ATOM 1076 C CA . THR A 1 135 ? 0.188 -17.891 -9.545 1.00 78.62 135 THR A CA 1
ATOM 1077 C C . THR A 1 135 ? 1.435 -17.075 -9.859 1.00 78.62 135 THR A C 1
ATOM 1079 O O . THR A 1 135 ? 1.734 -16.872 -11.032 1.00 78.62 135 THR A O 1
ATOM 1082 N N . HIS A 1 136 ? 2.224 -16.707 -8.848 1.00 78.69 136 HIS A N 1
ATOM 1083 C CA . HIS A 1 136 ? 3.521 -16.063 -9.031 1.00 78.69 136 HIS A CA 1
ATOM 1084 C C . HIS A 1 136 ? 4.441 -16.921 -9.909 1.00 78.69 136 HIS A C 1
ATOM 1086 O O . HIS A 1 136 ? 4.977 -16.423 -10.894 1.00 78.69 136 HIS A O 1
ATOM 1092 N N . ALA A 1 137 ? 4.514 -18.235 -9.666 1.00 79.69 137 ALA A N 1
ATOM 1093 C CA . ALA A 1 137 ? 5.286 -19.151 -10.504 1.00 79.69 137 ALA A CA 1
ATOM 1094 C C . ALA A 1 137 ? 4.815 -19.196 -11.964 1.00 79.69 137 ALA A C 1
ATOM 1096 O O . ALA A 1 137 ? 5.633 -19.316 -12.880 1.00 79.69 137 ALA A O 1
ATOM 1097 N N . ALA A 1 138 ? 3.509 -19.098 -12.210 1.00 80.81 138 ALA A N 1
ATOM 1098 C CA . ALA A 1 138 ? 2.965 -19.009 -13.560 1.00 80.81 138 ALA A CA 1
ATOM 1099 C C . ALA A 1 138 ? 3.291 -17.663 -14.227 1.00 80.81 138 ALA A C 1
ATOM 1101 O O . ALA A 1 138 ? 3.590 -17.641 -15.422 1.00 80.81 138 ALA A O 1
ATOM 1102 N N . VAL A 1 139 ? 3.260 -16.565 -13.467 1.00 78.75 139 VAL A N 1
ATOM 1103 C CA . VAL A 1 139 ? 3.642 -15.228 -13.935 1.00 78.75 139 VAL A CA 1
ATOM 1104 C C . VAL A 1 139 ? 5.132 -15.185 -14.281 1.00 78.75 139 VAL A C 1
ATOM 1106 O O . VAL A 1 139 ? 5.464 -14.777 -15.390 1.00 78.75 139 VAL A O 1
ATOM 1109 N N . TRP A 1 140 ? 6.028 -15.707 -13.437 1.00 77.75 140 TRP A N 1
ATOM 1110 C CA . TRP A 1 140 ? 7.480 -15.696 -13.696 1.00 77.75 140 TRP A CA 1
ATOM 1111 C C . TRP A 1 140 ? 7.878 -16.408 -14.984 1.00 77.75 140 TRP A C 1
ATOM 1113 O O . TRP A 1 140 ? 8.769 -15.955 -15.693 1.00 77.75 140 TRP A O 1
ATOM 1123 N N . LYS A 1 141 ? 7.165 -17.477 -15.361 1.00 80.56 141 LYS A N 1
ATOM 1124 C CA . LYS A 1 141 ? 7.388 -18.146 -16.654 1.00 80.56 141 LYS A CA 1
ATOM 1125 C C . LYS A 1 141 ? 7.166 -17.220 -17.856 1.00 80.56 141 LYS A C 1
ATOM 1127 O O . LYS A 1 141 ? 7.679 -17.505 -18.934 1.00 80.56 141 LYS A O 1
ATOM 1132 N N . ARG A 1 142 ? 6.374 -16.156 -17.696 1.00 80.19 142 ARG A N 1
ATOM 1133 C CA . ARG A 1 142 ? 6.061 -15.168 -18.741 1.00 80.19 142 ARG A CA 1
ATOM 1134 C C . ARG A 1 142 ? 6.967 -13.940 -18.681 1.00 80.19 142 ARG A C 1
ATOM 1136 O O . ARG A 1 142 ? 7.160 -13.303 -19.710 1.00 80.19 142 ARG A O 1
ATOM 1143 N N . VAL A 1 143 ? 7.521 -13.635 -17.510 1.00 78.62 143 VAL A N 1
ATOM 1144 C CA . VAL A 1 143 ? 8.427 -12.502 -17.268 1.00 78.62 143 VAL A CA 1
ATOM 1145 C C . VAL A 1 143 ? 9.738 -12.987 -16.631 1.00 78.62 143 VAL A C 1
ATOM 1147 O O . VAL A 1 143 ? 10.017 -12.683 -15.475 1.00 78.62 143 VAL A O 1
ATOM 1150 N N . PRO A 1 144 ? 10.547 -13.796 -17.342 1.00 77.25 144 PRO A N 1
ATOM 1151 C CA . PRO A 1 144 ? 11.762 -14.370 -16.764 1.00 77.25 144 PRO A CA 1
ATOM 1152 C C . PRO A 1 144 ? 12.736 -13.268 -16.322 1.00 77.25 144 PRO A C 1
ATOM 1154 O O . PRO A 1 144 ? 12.940 -12.295 -17.047 1.00 77.25 144 PRO A O 1
ATOM 1157 N N . GLY A 1 145 ? 13.344 -13.421 -15.144 1.00 75.00 145 GLY A N 1
ATOM 1158 C CA . GLY A 1 145 ? 14.247 -12.421 -14.559 1.00 75.00 145 GLY A CA 1
ATOM 1159 C C . GLY A 1 145 ? 13.560 -11.263 -13.825 1.00 75.00 145 GLY A C 1
ATOM 1160 O O . GLY A 1 145 ? 14.251 -10.477 -13.176 1.00 75.00 145 GLY A O 1
ATOM 1161 N N . ALA A 1 146 ? 12.231 -11.167 -13.873 1.00 77.75 146 ALA A N 1
ATOM 1162 C CA . ALA A 1 146 ? 11.462 -10.328 -12.959 1.00 77.75 146 ALA A CA 1
ATOM 1163 C C . ALA A 1 146 ? 11.544 -10.883 -11.526 1.00 77.75 146 ALA A C 1
ATOM 1165 O O . ALA A 1 146 ? 11.664 -12.096 -11.347 1.00 77.75 146 ALA A O 1
ATOM 1166 N N . PHE A 1 147 ? 11.450 -10.023 -10.506 1.00 77.50 147 PHE A N 1
ATOM 1167 C CA . PHE A 1 147 ? 11.586 -10.421 -9.096 1.00 77.50 147 PHE A CA 1
ATOM 1168 C C . PHE A 1 147 ? 12.929 -11.105 -8.805 1.00 77.50 147 PHE A C 1
ATOM 1170 O O . PHE A 1 147 ? 13.028 -12.022 -7.984 1.00 77.50 147 PHE A O 1
ATOM 1177 N N . SER A 1 148 ? 13.977 -10.647 -9.497 1.00 74.12 148 SER A N 1
ATOM 1178 C CA . SER A 1 148 ? 15.356 -11.094 -9.279 1.00 74.12 148 SER A CA 1
ATOM 1179 C C . SER A 1 148 ? 15.831 -10.769 -7.863 1.00 74.12 148 SER A C 1
ATOM 1181 O O . SER A 1 148 ? 16.725 -11.438 -7.342 1.00 74.12 148 SER A O 1
ATOM 1183 N N . PHE A 1 149 ? 15.235 -9.752 -7.239 1.00 80.00 149 PHE A N 1
ATOM 1184 C CA . PHE A 1 149 ? 15.477 -9.375 -5.856 1.00 80.00 149 PHE A CA 1
ATOM 1185 C C . PHE A 1 149 ? 14.208 -9.558 -5.026 1.00 80.00 149 PHE A C 1
ATOM 1187 O O . PHE A 1 149 ? 13.116 -9.188 -5.450 1.00 80.00 149 PHE A O 1
ATOM 1194 N N . ALA A 1 150 ? 14.356 -10.090 -3.808 1.00 83.44 150 ALA A N 1
ATOM 1195 C CA . ALA A 1 150 ? 13.225 -10.332 -2.909 1.00 83.44 150 ALA A CA 1
ATOM 1196 C C . ALA A 1 150 ? 12.404 -9.060 -2.646 1.00 83.44 150 ALA A C 1
ATOM 1198 O O . ALA A 1 150 ? 11.177 -9.121 -2.589 1.00 83.44 150 ALA A O 1
ATOM 1199 N N . TRP A 1 151 ? 13.074 -7.907 -2.562 1.00 86.50 151 TRP A N 1
ATOM 1200 C CA . TRP A 1 151 ? 12.423 -6.630 -2.304 1.00 86.50 151 TRP A CA 1
ATOM 1201 C C . TRP A 1 151 ? 11.433 -6.220 -3.405 1.00 86.50 151 TRP A C 1
ATOM 1203 O O . TRP A 1 151 ? 10.466 -5.535 -3.089 1.00 86.50 151 TRP A O 1
ATOM 1213 N N . GLU A 1 152 ? 11.605 -6.663 -4.662 1.00 86.06 152 GLU A N 1
ATOM 1214 C CA . GLU A 1 152 ? 10.655 -6.356 -5.749 1.00 86.06 152 GLU A CA 1
ATOM 1215 C C . GLU A 1 152 ? 9.261 -6.885 -5.392 1.00 86.06 152 GLU A C 1
ATOM 1217 O O . GLU A 1 152 ? 8.265 -6.182 -5.516 1.00 86.06 152 GLU A O 1
ATOM 1222 N N . ALA A 1 153 ? 9.193 -8.099 -4.838 1.00 83.06 153 ALA A N 1
ATOM 1223 C CA . ALA A 1 153 ? 7.936 -8.683 -4.389 1.00 83.06 153 ALA A CA 1
ATOM 1224 C C . ALA A 1 153 ? 7.467 -8.133 -3.030 1.00 83.06 153 ALA A C 1
ATOM 1226 O O . ALA A 1 153 ? 6.268 -8.105 -2.750 1.00 83.06 153 ALA A O 1
ATOM 1227 N N . GLN A 1 154 ? 8.391 -7.684 -2.175 1.00 90.56 154 GLN A N 1
ATOM 1228 C CA . GLN A 1 154 ? 8.049 -7.043 -0.899 1.00 90.56 154 GLN A CA 1
ATOM 1229 C C . GLN A 1 154 ? 7.473 -5.639 -1.087 1.00 90.56 154 GLN A C 1
ATOM 1231 O O . GLN A 1 154 ? 6.725 -5.185 -0.220 1.00 90.56 154 GLN A O 1
ATOM 1236 N N . ALA A 1 155 ? 7.806 -4.957 -2.190 1.00 92.88 155 ALA A N 1
ATOM 1237 C CA . ALA A 1 155 ? 7.440 -3.567 -2.438 1.00 92.88 155 ALA A CA 1
ATOM 1238 C C . ALA A 1 155 ? 5.940 -3.333 -2.233 1.00 92.88 155 ALA A C 1
ATOM 1240 O O . ALA A 1 155 ? 5.562 -2.362 -1.590 1.00 92.88 155 ALA A O 1
ATOM 1241 N N . ALA A 1 156 ? 5.079 -4.261 -2.662 1.00 91.75 156 ALA A N 1
ATOM 1242 C CA . ALA A 1 156 ? 3.634 -4.144 -2.464 1.00 91.75 156 ALA A CA 1
ATOM 1243 C C . ALA A 1 156 ? 3.248 -3.965 -0.988 1.00 91.75 156 ALA A C 1
ATOM 1245 O O . ALA A 1 156 ? 2.436 -3.104 -0.651 1.00 91.75 156 ALA A O 1
ATOM 1246 N N . ILE A 1 157 ? 3.870 -4.744 -0.103 1.00 93.25 157 ILE A N 1
ATOM 1247 C CA . ILE A 1 157 ? 3.599 -4.717 1.336 1.00 93.25 157 ILE A CA 1
ATOM 1248 C C . ILE A 1 157 ? 4.251 -3.499 1.990 1.00 93.25 157 ILE A C 1
ATOM 1250 O O . ILE A 1 157 ? 3.616 -2.835 2.808 1.00 93.25 157 ILE A O 1
ATOM 1254 N N . ILE A 1 158 ? 5.476 -3.152 1.585 1.00 95.81 158 ILE A N 1
ATOM 1255 C CA . ILE A 1 158 ? 6.184 -1.974 2.102 1.00 95.81 158 ILE A CA 1
ATOM 1256 C C . ILE A 1 158 ? 5.405 -0.696 1.758 1.00 95.81 158 ILE A C 1
ATOM 1258 O O . ILE A 1 158 ? 5.100 0.104 2.644 1.00 95.81 158 ILE A O 1
ATOM 1262 N N . LEU A 1 159 ? 5.004 -0.525 0.497 1.00 96.25 159 LEU A N 1
ATOM 1263 C CA . LEU A 1 159 ? 4.241 0.640 0.050 1.00 96.25 159 LEU A CA 1
ATOM 1264 C C . LEU A 1 159 ? 2.867 0.710 0.735 1.00 96.25 159 LEU A C 1
ATOM 1266 O O . LEU A 1 159 ? 2.467 1.787 1.178 1.00 96.25 159 LEU A O 1
ATOM 1270 N N . LEU A 1 160 ? 2.173 -0.426 0.879 1.00 94.25 160 LEU A N 1
ATOM 1271 C CA . LEU A 1 160 ? 0.887 -0.491 1.578 1.00 94.25 160 LEU A CA 1
ATOM 1272 C C . LEU A 1 160 ? 1.016 -0.095 3.053 1.00 94.25 160 LEU A C 1
ATOM 1274 O O . LEU A 1 160 ? 0.207 0.697 3.537 1.00 94.25 160 LEU A O 1
ATOM 1278 N N . SER A 1 161 ? 2.055 -0.576 3.744 1.00 95.12 161 SER A N 1
ATOM 1279 C CA . SER A 1 161 ? 2.306 -0.242 5.152 1.00 95.12 161 SER A CA 1
ATOM 1280 C C . SER A 1 161 ? 2.482 1.263 5.379 1.00 95.12 161 SER A C 1
ATOM 1282 O O . SER A 1 161 ? 2.019 1.815 6.377 1.00 95.12 161 SER A O 1
ATOM 1284 N N . TRP A 1 162 ? 3.096 1.953 4.414 1.00 97.06 162 TRP A N 1
ATOM 1285 C CA . TRP A 1 162 ? 3.361 3.387 4.480 1.00 97.06 162 TRP A CA 1
ATOM 1286 C C . TRP A 1 162 ? 2.190 4.264 4.016 1.00 97.06 162 TRP A C 1
ATOM 1288 O O . TRP A 1 162 ? 2.123 5.454 4.345 1.00 97.06 162 TRP A O 1
ATOM 1298 N N . TYR A 1 163 ? 1.244 3.702 3.266 1.00 96.56 163 TYR A N 1
ATOM 1299 C CA . TYR A 1 163 ? 0.260 4.479 2.518 1.00 96.56 163 TYR A CA 1
ATOM 1300 C C . TYR A 1 163 ? -0.680 5.327 3.396 1.00 96.56 163 TYR A C 1
ATOM 1302 O O . TYR A 1 163 ? -1.009 6.462 3.045 1.00 96.56 163 TYR A O 1
ATOM 1310 N N . GLU A 1 164 ? -1.064 4.855 4.585 1.00 96.12 164 GLU A N 1
ATOM 1311 C CA . GLU A 1 164 ? -1.856 5.685 5.505 1.00 96.12 164 GLU A CA 1
ATOM 1312 C C . GLU A 1 164 ? -1.068 6.925 5.966 1.00 96.12 164 GLU A C 1
ATOM 1314 O O . GLU A 1 164 ? -1.606 8.037 6.010 1.00 96.12 164 GLU A O 1
ATOM 1319 N N . SER A 1 165 ? 0.230 6.763 6.252 1.00 97.19 165 SER A N 1
ATOM 1320 C CA . SER A 1 165 ? 1.103 7.891 6.602 1.00 97.19 165 SER A CA 1
ATOM 1321 C C . SER A 1 165 ? 1.209 8.883 5.445 1.00 97.19 165 SER A C 1
ATOM 1323 O O . SER A 1 165 ? 1.166 10.094 5.677 1.00 97.19 165 SER A O 1
ATOM 1325 N N . PHE A 1 166 ? 1.270 8.394 4.205 1.00 97.25 166 PHE A N 1
ATOM 1326 C CA . PHE A 1 166 ? 1.236 9.233 3.010 1.00 97.25 166 PHE A CA 1
ATOM 1327 C C . PHE A 1 166 ? -0.043 10.063 2.907 1.00 97.25 166 PHE A C 1
ATOM 1329 O O . PHE A 1 166 ? 0.046 11.283 2.751 1.00 97.25 166 PHE A O 1
ATOM 1336 N N . ILE A 1 167 ? -1.224 9.447 3.037 1.00 97.50 167 ILE A N 1
ATOM 1337 C CA . ILE A 1 167 ? -2.499 10.180 2.981 1.00 97.50 167 ILE A CA 1
ATOM 1338 C C . ILE A 1 167 ? -2.542 11.241 4.080 1.00 97.50 167 ILE A C 1
ATOM 1340 O O . ILE A 1 167 ? -2.799 12.414 3.795 1.00 97.50 167 ILE A O 1
ATOM 1344 N N . ARG A 1 168 ? -2.255 10.854 5.330 1.00 97.69 168 ARG A N 1
ATOM 1345 C CA . ARG A 1 168 ? -2.300 11.760 6.488 1.00 97.69 168 ARG A CA 1
ATOM 1346 C C . ARG A 1 168 ? -1.376 12.966 6.296 1.00 97.69 168 ARG A C 1
ATOM 1348 O O . ARG A 1 168 ? -1.803 14.095 6.545 1.00 97.69 168 ARG A O 1
ATOM 1355 N N . ARG A 1 169 ? -0.154 12.756 5.788 1.00 97.69 169 ARG A N 1
ATOM 1356 C CA . ARG A 1 169 ? 0.791 13.838 5.444 1.00 97.69 169 ARG A CA 1
ATOM 1357 C C . ARG A 1 169 ? 0.267 14.701 4.294 1.00 97.69 169 ARG A C 1
ATOM 1359 O O . ARG A 1 169 ? 0.262 15.923 4.408 1.00 97.69 169 ARG A O 1
ATOM 1366 N N . THR A 1 170 ? -0.239 14.079 3.231 1.00 97.12 170 THR A N 1
ATOM 1367 C CA . THR A 1 170 ? -0.743 14.767 2.029 1.00 97.12 170 THR A CA 1
ATOM 1368 C C . THR A 1 170 ? -1.876 15.739 2.354 1.00 97.12 170 THR A C 1
ATOM 1370 O O . THR A 1 170 ? -1.915 16.857 1.830 1.00 97.12 170 THR A O 1
ATOM 1373 N N . VAL A 1 171 ? -2.786 15.359 3.251 1.00 97.56 171 VAL A N 1
ATOM 1374 C CA . VAL A 1 171 ? -3.927 16.208 3.632 1.00 97.56 171 VAL A CA 1
ATOM 1375 C C . VAL A 1 171 ? -3.645 17.123 4.826 1.00 97.56 171 VAL A C 1
ATOM 1377 O O . VAL A 1 171 ? -4.474 17.970 5.151 1.00 97.56 171 VAL A O 1
ATOM 1380 N N . GLY A 1 172 ? -2.507 16.972 5.509 1.00 97.62 172 GLY A N 1
ATOM 1381 C CA . GLY A 1 172 ? -2.224 17.694 6.753 1.00 97.62 172 GLY A CA 1
ATOM 1382 C C . GLY A 1 172 ? -3.167 17.293 7.895 1.00 97.62 172 GLY A C 1
ATOM 1383 O O . GLY A 1 172 ? -3.746 18.158 8.570 1.00 97.62 172 GLY A O 1
ATOM 1384 N N . ALA A 1 173 ? -3.377 15.984 8.072 1.00 97.50 173 ALA A N 1
ATOM 1385 C CA . ALA A 1 173 ? -4.101 15.428 9.213 1.00 97.50 173 ALA A CA 1
ATOM 1386 C C . ALA A 1 173 ? -3.390 15.795 10.527 1.00 97.50 173 ALA A C 1
ATOM 1388 O O . ALA A 1 173 ? -2.167 15.913 10.573 1.00 97.50 173 ALA A O 1
ATOM 1389 N N . LYS A 1 174 ? -4.160 16.007 11.599 1.00 97.19 174 LYS A N 1
ATOM 1390 C CA . LYS A 1 174 ? -3.630 16.452 12.898 1.00 97.19 174 LYS A CA 1
ATOM 1391 C C . LYS A 1 174 ? -2.819 15.366 13.592 1.00 97.19 174 LYS A C 1
ATOM 1393 O O . LYS A 1 174 ? -1.827 15.673 14.245 1.00 97.19 174 LYS A O 1
ATOM 1398 N N . HIS A 1 175 ? -3.267 14.120 13.468 1.00 95.88 175 HIS A N 1
ATOM 1399 C CA . HIS A 1 175 ? -2.655 12.982 14.130 1.00 95.88 175 HIS A CA 1
ATOM 1400 C C . HIS A 1 175 ? -1.954 12.088 13.100 1.00 95.88 175 HIS A C 1
ATOM 1402 O O . HIS A 1 175 ? -2.556 11.750 12.071 1.00 95.88 175 HIS A O 1
ATOM 1408 N N . PRO A 1 176 ? -0.686 11.712 13.345 1.00 96.38 176 PRO A N 1
ATOM 1409 C CA . PRO A 1 176 ? -0.013 10.707 12.537 1.00 96.38 176 PRO A CA 1
ATOM 1410 C C . PRO A 1 176 ? -0.621 9.319 12.788 1.00 96.38 176 PRO A C 1
ATOM 1412 O O . PRO A 1 176 ? -1.421 9.135 13.705 1.00 96.38 176 PRO A O 1
ATOM 1415 N N . VAL A 1 177 ? -0.206 8.336 11.984 1.00 96.00 177 VAL A N 1
ATOM 1416 C CA . VAL A 1 177 ? -0.446 6.916 12.294 1.00 96.00 177 VAL A CA 1
ATOM 1417 C C . VAL A 1 177 ? 0.152 6.592 13.665 1.00 96.00 177 VAL A C 1
ATOM 1419 O O . VAL A 1 177 ? 1.226 7.104 14.000 1.00 96.00 177 VAL A O 1
ATOM 1422 N N . ASP A 1 178 ? -0.555 5.762 14.433 1.00 96.00 178 ASP A N 1
ATOM 1423 C CA . ASP A 1 178 ? -0.157 5.343 15.777 1.00 96.00 178 ASP A CA 1
ATOM 1424 C 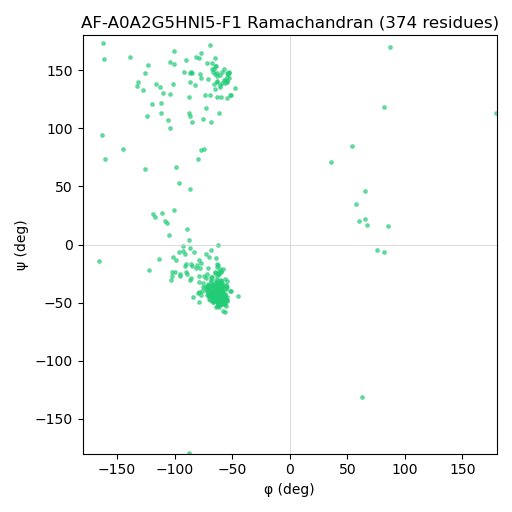C . ASP A 1 178 ? 1.235 4.690 15.772 1.00 96.00 178 ASP A C 1
ATOM 1426 O O . ASP A 1 178 ? 1.574 3.926 14.864 1.00 96.00 178 ASP A O 1
ATOM 1430 N N . GLN A 1 179 ? 2.056 5.011 16.775 1.00 97.38 179 GLN A N 1
ATOM 1431 C CA . GLN A 1 179 ? 3.434 4.533 16.838 1.00 97.38 179 GLN A CA 1
ATOM 1432 C C . GLN A 1 179 ? 3.499 3.013 17.013 1.00 97.38 179 GLN A C 1
ATOM 1434 O O . GLN A 1 179 ? 4.311 2.376 16.353 1.00 97.38 179 GLN A O 1
ATOM 1439 N N . VAL A 1 180 ? 2.593 2.415 17.795 1.00 97.75 180 VAL A N 1
ATOM 1440 C CA . VAL A 1 180 ? 2.560 0.956 17.995 1.00 97.75 180 VAL A CA 1
ATOM 1441 C C . VAL A 1 180 ? 2.296 0.229 16.674 1.00 97.75 180 VAL A C 1
ATOM 1443 O O . VAL A 1 180 ? 2.877 -0.818 16.401 1.00 97.75 180 VAL A O 1
ATOM 1446 N N . VAL A 1 181 ? 1.462 0.815 15.810 1.00 97.62 181 VAL A N 1
ATOM 1447 C CA . VAL A 1 181 ? 1.185 0.280 14.470 1.00 97.62 181 VAL A CA 1
ATOM 1448 C C . VAL A 1 181 ? 2.424 0.378 13.583 1.00 97.62 181 VAL A C 1
ATOM 1450 O O . VAL A 1 181 ? 2.784 -0.597 12.926 1.00 97.62 181 VAL A O 1
ATOM 1453 N N . LYS A 1 182 ? 3.110 1.528 13.588 1.00 97.94 182 LYS A N 1
ATOM 1454 C CA . LYS A 1 182 ? 4.374 1.715 12.856 1.00 97.94 182 LYS A CA 1
ATOM 1455 C C . LYS A 1 182 ? 5.449 0.721 13.286 1.00 97.94 182 LYS A C 1
ATOM 1457 O O . LYS A 1 182 ? 6.152 0.194 12.429 1.00 97.94 182 LYS A O 1
ATOM 1462 N N . ASP A 1 183 ? 5.547 0.450 14.582 1.00 97.69 183 ASP A N 1
ATOM 1463 C CA . ASP A 1 183 ? 6.537 -0.469 15.145 1.00 97.69 183 ASP A CA 1
ATOM 1464 C C . ASP A 1 183 ? 6.203 -1.940 14.832 1.00 97.69 183 ASP A C 1
ATOM 1466 O O . ASP A 1 183 ? 7.109 -2.757 14.673 1.00 97.69 183 ASP A O 1
ATOM 1470 N N . ALA A 1 184 ? 4.917 -2.276 14.671 1.00 97.00 184 ALA A N 1
ATOM 1471 C CA . ALA A 1 184 ? 4.462 -3.619 14.306 1.00 97.00 184 ALA A CA 1
ATOM 1472 C C . ALA A 1 184 ? 4.681 -3.961 12.820 1.00 97.00 184 ALA A C 1
ATOM 1474 O O . ALA A 1 184 ? 4.951 -5.116 12.478 1.00 97.00 184 ALA A O 1
ATOM 1475 N N . TRP A 1 185 ? 4.591 -2.971 11.923 1.00 96.50 185 TRP A N 1
ATOM 1476 C CA . TRP A 1 185 ? 4.678 -3.172 10.469 1.00 96.50 185 TRP A CA 1
ATOM 1477 C C . TRP A 1 185 ? 5.936 -3.910 9.989 1.00 96.50 185 TRP A C 1
ATOM 1479 O O . TRP A 1 185 ? 5.790 -4.823 9.174 1.00 96.50 185 TRP A O 1
ATOM 1489 N N . PRO A 1 186 ? 7.158 -3.585 10.459 1.00 95.19 186 PRO A N 1
ATOM 1490 C CA . PRO A 1 186 ? 8.356 -4.326 10.082 1.00 95.19 186 PRO A CA 1
ATOM 1491 C C . PRO A 1 186 ? 8.251 -5.821 10.386 1.00 95.19 186 PRO A C 1
ATOM 1493 O O . PRO A 1 186 ? 8.623 -6.645 9.556 1.00 95.19 186 PRO A O 1
ATOM 1496 N N . ALA A 1 187 ? 7.782 -6.187 11.585 1.00 93.25 187 ALA A N 1
ATOM 1497 C CA . ALA A 1 187 ? 7.636 -7.578 12.029 1.00 93.25 187 ALA A CA 1
ATOM 1498 C C . ALA A 1 187 ? 6.571 -8.327 11.233 1.00 93.25 187 ALA A C 1
ATOM 1500 O O . ALA A 1 187 ? 6.849 -9.388 10.668 1.00 93.25 187 ALA A O 1
ATOM 1501 N N . TRP A 1 188 ? 5.398 -7.713 11.104 1.00 94.25 188 TRP A N 1
ATOM 1502 C CA . TRP A 1 188 ? 4.289 -8.271 10.345 1.00 94.25 188 TRP A CA 1
ATOM 1503 C C . TRP A 1 188 ? 4.628 -8.448 8.860 1.00 94.25 188 TRP A C 1
ATOM 1505 O O . TRP A 1 188 ? 4.431 -9.521 8.298 1.00 94.25 188 TRP A O 1
ATOM 1515 N N . GLY A 1 189 ? 5.192 -7.421 8.221 1.00 92.62 189 GLY A N 1
ATOM 1516 C CA . GLY A 1 189 ? 5.499 -7.437 6.791 1.00 92.62 189 GLY A CA 1
ATOM 1517 C C . GLY A 1 189 ? 6.573 -8.458 6.411 1.00 92.62 189 GLY A C 1
ATOM 1518 O O . GLY A 1 189 ? 6.414 -9.173 5.420 1.00 92.62 189 GLY A O 1
ATOM 1519 N N . GLU A 1 190 ? 7.630 -8.599 7.217 1.00 91.50 190 GLU A N 1
ATOM 1520 C CA . GLU A 1 190 ? 8.652 -9.635 7.005 1.00 91.50 190 GLU A CA 1
ATOM 1521 C C . GLU A 1 190 ? 8.056 -11.041 7.137 1.00 91.50 190 GLU A C 1
ATOM 1523 O O . GLU A 1 190 ? 8.326 -11.914 6.310 1.00 91.50 190 GLU A O 1
ATOM 1528 N N . ARG A 1 191 ? 7.209 -11.261 8.152 1.00 89.25 191 ARG A N 1
ATOM 1529 C CA . ARG A 1 191 ? 6.528 -12.543 8.375 1.00 89.25 191 ARG A CA 1
ATOM 1530 C C . ARG A 1 191 ? 5.618 -12.887 7.200 1.00 89.25 191 ARG A C 1
ATOM 1532 O O . ARG A 1 191 ? 5.742 -13.971 6.630 1.00 89.25 191 ARG A O 1
ATOM 1539 N N . LEU A 1 192 ? 4.763 -11.942 6.808 1.00 87.62 192 LEU A N 1
ATOM 1540 C CA . LEU A 1 192 ? 3.834 -12.069 5.692 1.00 87.62 192 LEU A CA 1
ATOM 1541 C C . LEU A 1 192 ? 4.576 -12.425 4.401 1.00 87.62 192 LEU A C 1
ATOM 1543 O O . LEU A 1 192 ? 4.261 -13.413 3.738 1.00 87.62 192 LEU A O 1
ATOM 1547 N N . THR A 1 193 ? 5.601 -11.642 4.061 1.00 88.88 193 THR A N 1
ATOM 1548 C CA . THR A 1 193 ? 6.388 -11.862 2.843 1.00 88.88 193 THR A CA 1
ATOM 1549 C C . THR A 1 193 ? 7.211 -13.148 2.916 1.00 88.88 193 THR A C 1
ATOM 1551 O O . THR A 1 193 ? 7.412 -13.816 1.903 1.00 88.88 193 THR A O 1
ATOM 1554 N N . GLY A 1 194 ? 7.592 -13.594 4.114 1.00 86.12 194 GLY A N 1
ATOM 1555 C CA . GLY A 1 194 ? 8.223 -14.888 4.370 1.00 86.12 194 GLY A CA 1
ATOM 1556 C C . GLY A 1 194 ? 7.407 -16.109 3.928 1.00 86.12 194 GLY A C 1
ATOM 1557 O O . GLY A 1 194 ? 7.997 -17.169 3.693 1.00 86.12 194 GLY A O 1
ATOM 1558 N N . HIS A 1 195 ? 6.088 -15.988 3.755 1.00 81.88 195 HIS A N 1
ATOM 1559 C CA . HIS A 1 195 ? 5.236 -17.060 3.218 1.00 81.88 195 HIS A CA 1
ATOM 1560 C C . HIS A 1 195 ? 5.335 -17.215 1.694 1.00 81.88 195 HIS A C 1
ATOM 1562 O O . HIS A 1 195 ? 5.028 -18.280 1.147 1.00 81.88 195 HIS A O 1
ATOM 1568 N N . PHE A 1 196 ? 5.805 -16.181 1.002 1.00 82.94 196 PHE A N 1
ATOM 1569 C CA . PHE A 1 196 ? 5.978 -16.200 -0.440 1.00 82.94 196 PHE A CA 1
ATOM 1570 C C . PHE A 1 196 ? 7.375 -16.693 -0.828 1.00 82.94 196 PHE A C 1
ATOM 1572 O O . PHE A 1 196 ? 8.317 -16.709 -0.025 1.00 82.94 196 PHE A O 1
ATOM 1579 N N . ARG A 1 197 ? 7.501 -17.162 -2.066 1.00 79.56 197 ARG A N 1
ATOM 1580 C CA . ARG A 1 197 ? 8.740 -17.719 -2.621 1.00 79.56 197 ARG A CA 1
ATOM 1581 C C . ARG A 1 197 ? 9.142 -16.968 -3.882 1.00 79.56 197 ARG A C 1
ATOM 1583 O O . ARG A 1 197 ? 8.271 -16.411 -4.531 1.00 79.56 197 ARG A O 1
ATOM 1590 N N . SER A 1 198 ? 10.433 -16.968 -4.209 1.00 71.75 198 SER A N 1
ATOM 1591 C CA . SER A 1 198 ? 10.988 -16.441 -5.460 1.00 71.75 198 SER A CA 1
ATOM 1592 C C . SER A 1 198 ? 11.014 -17.483 -6.584 1.00 71.75 198 SER A C 1
ATOM 1594 O O . SER A 1 198 ? 10.599 -18.631 -6.397 1.00 71.75 198 SER A O 1
ATOM 1596 N N . GLU A 1 199 ? 11.523 -17.085 -7.758 1.00 67.31 199 GLU A N 1
ATOM 1597 C CA . GLU A 1 199 ? 11.633 -17.954 -8.929 1.00 67.31 199 GLU A CA 1
ATOM 1598 C C . GLU A 1 199 ? 12.333 -19.299 -8.604 1.00 67.31 199 GLU A C 1
ATOM 1600 O O . GLU A 1 199 ? 13.440 -19.309 -8.049 1.00 67.31 199 GLU A O 1
ATOM 1605 N N . PRO A 1 200 ? 11.739 -20.459 -8.967 1.00 58.53 200 PRO A N 1
ATOM 1606 C CA . PRO A 1 200 ? 12.291 -21.774 -8.637 1.00 58.53 200 PRO A CA 1
ATOM 1607 C C . PRO A 1 200 ? 13.665 -22.048 -9.250 1.00 58.53 200 PRO A C 1
ATOM 1609 O O 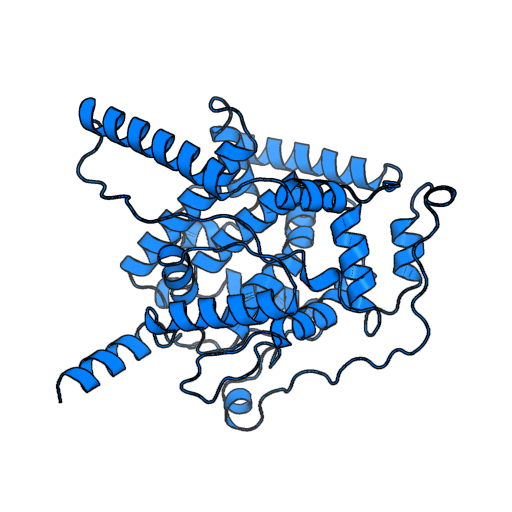. PRO A 1 200 ? 14.403 -22.882 -8.730 1.00 58.53 200 PRO A O 1
ATOM 1612 N N . SER A 1 201 ? 14.013 -21.364 -10.345 1.00 54.47 201 SER A N 1
ATOM 1613 C CA . SER A 1 201 ? 15.269 -21.555 -11.082 1.00 54.47 201 SER A CA 1
ATOM 1614 C C . SER A 1 201 ? 16.519 -21.300 -10.227 1.00 54.47 201 SER A C 1
ATOM 1616 O O . SER A 1 201 ? 17.557 -21.894 -10.506 1.00 54.47 201 SER A O 1
ATOM 1618 N N . ASN A 1 202 ? 16.399 -20.526 -9.140 1.00 55.19 202 ASN A N 1
ATOM 1619 C CA . ASN A 1 202 ? 17.471 -20.254 -8.173 1.00 55.19 202 ASN A CA 1
ATOM 1620 C C . ASN A 1 202 ? 17.272 -20.949 -6.809 1.00 55.19 202 ASN A C 1
ATOM 1622 O O . ASN A 1 202 ? 17.845 -20.523 -5.809 1.00 55.19 202 ASN A O 1
ATOM 1626 N N . GLY A 1 203 ? 16.449 -21.999 -6.733 1.00 61.06 203 GLY A N 1
ATOM 1627 C CA . GLY A 1 203 ? 16.235 -22.748 -5.488 1.00 61.06 203 GLY A CA 1
ATOM 1628 C C . GLY A 1 203 ? 15.163 -22.176 -4.552 1.00 61.06 203 GLY A C 1
ATOM 1629 O O . GLY A 1 203 ? 15.097 -22.605 -3.406 1.00 61.06 203 GLY A O 1
ATOM 1630 N N . SER A 1 204 ? 14.292 -21.275 -5.036 1.00 68.19 204 SER A N 1
ATOM 1631 C CA . SER A 1 204 ? 13.113 -20.752 -4.319 1.00 68.19 204 SER A CA 1
ATOM 1632 C C . SER A 1 204 ? 13.441 -20.154 -2.936 1.00 68.19 204 SER A C 1
ATOM 1634 O O . SER A 1 204 ? 13.265 -20.789 -1.894 1.00 68.19 204 SER A O 1
ATOM 1636 N N . ILE A 1 205 ? 13.845 -18.885 -2.918 1.00 73.06 205 ILE A N 1
ATOM 1637 C CA . ILE A 1 205 ? 14.194 -18.130 -1.704 1.00 73.06 205 ILE A CA 1
ATOM 1638 C C . ILE A 1 205 ? 12.915 -17.503 -1.108 1.00 73.06 205 ILE A C 1
ATOM 1640 O O . ILE A 1 205 ? 12.061 -17.041 -1.869 1.00 73.06 205 ILE A O 1
ATOM 1644 N N . PRO A 1 206 ? 12.725 -17.478 0.226 1.00 80.19 206 PRO A N 1
ATOM 1645 C CA . PRO A 1 206 ? 11.610 -16.759 0.847 1.00 80.19 206 PRO A CA 1
ATOM 1646 C C . PRO A 1 206 ? 11.691 -15.249 0.591 1.00 80.19 206 PRO A C 1
ATOM 1648 O O . PRO A 1 206 ? 12.762 -14.662 0.738 1.00 80.19 206 PRO A O 1
ATOM 1651 N N . PHE A 1 207 ? 10.561 -14.589 0.315 1.00 82.50 207 PHE A N 1
ATOM 1652 C CA . PHE A 1 207 ? 10.555 -13.124 0.186 1.00 82.50 207 PHE A CA 1
ATOM 1653 C C . PHE A 1 207 ? 10.712 -12.389 1.515 1.00 82.50 207 PHE A C 1
ATOM 1655 O O . PHE A 1 207 ? 10.912 -11.193 1.482 1.00 82.50 207 PHE A O 1
ATOM 1662 N N . GLY A 1 208 ? 10.686 -13.049 2.672 1.00 79.75 208 GLY A N 1
ATOM 1663 C CA . GLY A 1 208 ? 10.984 -12.385 3.951 1.00 79.75 208 GLY A CA 1
ATOM 1664 C C . GLY A 1 208 ? 12.458 -11.985 4.118 1.00 79.75 208 GLY A C 1
ATOM 1665 O O . GLY A 1 208 ? 12.801 -11.267 5.048 1.00 79.75 208 GLY A O 1
ATOM 1666 N N . ILE A 1 209 ? 13.359 -12.449 3.245 1.00 84.31 209 ILE A N 1
ATOM 1667 C CA . ILE A 1 209 ? 14.780 -12.088 3.314 1.00 84.31 209 ILE A CA 1
ATOM 1668 C C . ILE A 1 209 ? 14.965 -10.592 3.027 1.00 84.31 209 ILE A C 1
ATOM 1670 O O . ILE A 1 209 ? 14.349 -10.064 2.109 1.00 84.31 209 ILE A O 1
ATOM 1674 N N . ASN A 1 210 ? 15.823 -9.895 3.770 1.00 86.25 210 ASN A N 1
ATOM 1675 C CA . ASN A 1 210 ? 16.114 -8.467 3.549 1.00 86.25 210 ASN A CA 1
ATOM 1676 C C . ASN A 1 210 ? 14.920 -7.506 3.676 1.00 86.25 210 ASN A C 1
ATOM 1678 O O . ASN A 1 210 ? 14.999 -6.388 3.172 1.00 86.25 210 ASN A O 1
ATOM 1682 N N . TYR A 1 211 ? 13.836 -7.902 4.348 1.00 91.44 211 TYR A N 1
ATOM 1683 C CA . TYR A 1 211 ? 12.730 -6.982 4.616 1.00 91.44 211 TYR A CA 1
ATOM 1684 C C . TYR A 1 211 ? 13.186 -5.829 5.548 1.00 91.44 211 TYR A C 1
ATOM 1686 O O . TYR A 1 211 ? 14.027 -6.061 6.434 1.00 91.44 211 TYR A O 1
ATOM 1694 N N . PRO A 1 212 ? 12.646 -4.601 5.397 1.00 93.75 212 PRO A N 1
ATOM 1695 C CA . PRO A 1 21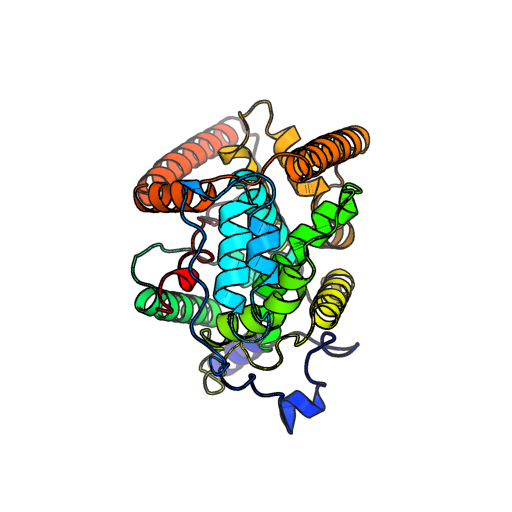2 ? 12.886 -3.494 6.326 1.00 93.75 212 PRO A CA 1
ATOM 1696 C C . PRO A 1 212 ? 12.608 -3.861 7.793 1.00 93.75 212 PRO A C 1
ATOM 1698 O O . PRO A 1 212 ? 11.531 -4.353 8.127 1.00 93.75 212 PRO A O 1
ATOM 1701 N N . ARG A 1 213 ? 13.557 -3.607 8.702 1.00 92.31 213 ARG A N 1
ATOM 1702 C CA . ARG A 1 213 ? 13.450 -3.980 10.131 1.00 92.31 213 ARG A CA 1
ATOM 1703 C C . ARG A 1 213 ? 12.953 -2.873 11.051 1.00 92.31 213 ARG A C 1
ATOM 1705 O O . ARG A 1 213 ? 12.693 -3.140 12.221 1.00 92.31 213 ARG A O 1
ATOM 1712 N N . SER A 1 214 ? 12.794 -1.659 10.542 1.00 95.38 214 SER A N 1
ATOM 1713 C CA . SER A 1 214 ? 12.240 -0.537 11.294 1.00 95.38 214 SER A CA 1
ATOM 1714 C C . SER A 1 214 ? 11.284 0.271 10.429 1.00 95.38 214 SER A C 1
ATOM 1716 O O . SER A 1 214 ? 11.325 0.199 9.200 1.00 95.38 214 SER A O 1
ATOM 1718 N N . TRP A 1 215 ? 10.438 1.074 11.075 1.00 96.69 215 TRP A N 1
ATOM 1719 C CA . TRP A 1 215 ? 9.597 2.026 10.358 1.00 96.69 215 TRP A CA 1
ATOM 1720 C C . TRP A 1 215 ? 10.432 2.995 9.509 1.00 96.69 215 TRP A C 1
ATOM 1722 O O . TRP A 1 215 ? 10.054 3.292 8.383 1.00 96.69 215 TRP A O 1
ATOM 1732 N N . GLN A 1 216 ? 11.594 3.437 10.004 1.00 96.69 216 GLN A N 1
ATOM 1733 C CA . GLN A 1 216 ? 12.487 4.313 9.242 1.00 96.69 216 GLN A CA 1
ATOM 1734 C C . GLN A 1 216 ? 12.990 3.636 7.960 1.00 96.69 216 GLN A C 1
ATOM 1736 O O . GLN A 1 216 ? 12.941 4.250 6.904 1.00 96.69 216 GLN A O 1
ATOM 1741 N N . GLU A 1 217 ? 13.387 2.358 8.023 1.00 95.75 217 GLU A N 1
ATOM 1742 C CA . GLU A 1 217 ? 13.795 1.605 6.825 1.00 95.75 217 GLU A CA 1
ATOM 1743 C C . GLU A 1 217 ? 12.639 1.474 5.809 1.00 95.75 217 GLU A C 1
ATOM 1745 O O . GLU A 1 217 ? 12.881 1.528 4.606 1.00 95.75 217 GLU A O 1
ATOM 1750 N N . ILE A 1 218 ? 11.383 1.354 6.268 1.00 96.62 218 ILE A N 1
ATOM 1751 C CA . ILE A 1 218 ? 10.194 1.404 5.394 1.00 96.62 218 ILE A CA 1
ATOM 1752 C C . ILE A 1 218 ? 10.075 2.779 4.722 1.00 96.62 218 ILE A C 1
ATOM 1754 O O . ILE A 1 218 ? 9.852 2.849 3.515 1.00 96.62 218 ILE A O 1
ATOM 1758 N N . GLU A 1 219 ? 10.222 3.876 5.474 1.00 96.31 219 GLU A N 1
ATOM 1759 C CA . GLU A 1 219 ? 10.146 5.229 4.905 1.00 96.31 219 GLU A CA 1
ATOM 1760 C C . GLU A 1 219 ? 11.260 5.476 3.882 1.00 96.31 219 GLU A C 1
ATOM 1762 O O . GLU A 1 219 ? 10.982 5.958 2.783 1.00 96.31 219 GLU A O 1
ATOM 1767 N N . ASP A 1 220 ? 12.492 5.093 4.214 1.00 95.88 220 ASP A N 1
ATOM 1768 C CA . ASP A 1 220 ? 13.655 5.252 3.344 1.00 95.88 220 ASP A CA 1
ATOM 1769 C C . ASP A 1 220 ? 13.499 4.427 2.057 1.00 95.88 220 ASP A C 1
ATOM 1771 O O . ASP A 1 220 ? 13.804 4.921 0.969 1.00 95.88 220 ASP A O 1
ATOM 1775 N N . PHE A 1 221 ? 12.960 3.203 2.152 1.00 95.56 221 PHE A N 1
ATOM 1776 C CA . PHE A 1 221 ? 12.618 2.394 0.980 1.00 95.56 221 PHE A CA 1
ATOM 1777 C C . PHE A 1 221 ? 11.612 3.112 0.081 1.00 95.56 221 PHE A C 1
ATOM 1779 O O . PHE A 1 221 ? 11.794 3.152 -1.133 1.00 95.56 221 PHE A O 1
ATOM 1786 N N . VAL A 1 222 ? 10.542 3.676 0.649 1.00 95.56 222 VAL A N 1
ATOM 1787 C CA . VAL A 1 222 ? 9.494 4.331 -0.145 1.00 95.56 222 VAL A CA 1
ATOM 1788 C C . VAL A 1 222 ? 10.033 5.574 -0.849 1.00 95.56 222 VAL A C 1
ATOM 1790 O O . VAL A 1 222 ? 9.727 5.782 -2.024 1.00 95.56 222 VAL A O 1
ATOM 1793 N N . VAL A 1 223 ? 10.844 6.383 -0.161 1.00 94.56 223 VAL A N 1
ATOM 1794 C CA . VAL A 1 223 ? 11.504 7.552 -0.760 1.00 94.56 223 VAL A CA 1
ATOM 1795 C C . VAL A 1 223 ? 12.409 7.108 -1.905 1.00 94.56 223 VAL A C 1
ATOM 1797 O O . VAL A 1 223 ? 12.237 7.581 -3.029 1.00 94.56 223 VAL A O 1
ATOM 1800 N N . TRP A 1 224 ? 13.279 6.123 -1.660 1.00 94.19 224 TRP A N 1
ATOM 1801 C CA . TRP A 1 224 ? 14.124 5.540 -2.699 1.00 94.19 224 TRP A CA 1
ATOM 1802 C C . TRP A 1 224 ? 13.295 5.049 -3.888 1.00 94.19 224 TRP A C 1
ATOM 1804 O O . TRP A 1 224 ? 13.593 5.403 -5.021 1.00 94.19 224 TRP A O 1
ATOM 1814 N N . PHE A 1 225 ? 12.217 4.299 -3.652 1.00 93.75 225 PHE A N 1
ATOM 1815 C CA . PHE A 1 225 ? 11.380 3.731 -4.710 1.00 93.75 225 PHE A CA 1
ATOM 1816 C C . PHE A 1 225 ? 10.723 4.822 -5.563 1.00 93.75 225 PHE A C 1
ATOM 1818 O O . PHE A 1 225 ? 10.609 4.687 -6.781 1.00 93.75 225 PHE A O 1
ATOM 1825 N N . GLN A 1 226 ? 10.287 5.921 -4.944 1.00 93.31 226 GLN A N 1
ATOM 1826 C CA . GLN A 1 226 ? 9.690 7.050 -5.658 1.00 93.31 226 GLN A CA 1
ATOM 1827 C C . GLN A 1 226 ? 10.714 7.833 -6.476 1.00 93.31 226 GLN A C 1
ATOM 1829 O O . GLN A 1 226 ? 10.364 8.353 -7.539 1.00 93.31 226 GLN A O 1
ATOM 1834 N N . GLU A 1 227 ? 11.950 7.933 -5.998 1.00 91.69 227 GLU A N 1
ATOM 1835 C CA . GLU A 1 227 ? 13.021 8.717 -6.616 1.00 91.69 227 GLU A CA 1
ATOM 1836 C C . GLU A 1 227 ? 13.838 7.918 -7.630 1.00 91.69 227 GLU A C 1
ATOM 1838 O O . GLU A 1 227 ? 14.380 8.511 -8.561 1.00 91.69 227 GLU A O 1
ATOM 1843 N N . PHE A 1 228 ? 13.860 6.588 -7.512 1.00 91.44 228 PHE A N 1
ATOM 1844 C CA . PHE A 1 228 ? 14.612 5.706 -8.393 1.00 91.44 228 PHE A CA 1
ATOM 1845 C C . PHE A 1 228 ? 14.248 5.942 -9.860 1.00 91.44 228 PHE A C 1
ATOM 1847 O O . PHE A 1 228 ? 13.082 6.182 -10.205 1.00 91.44 228 PHE A O 1
ATOM 1854 N N . ASP A 1 229 ? 15.255 5.886 -10.730 1.00 89.62 229 ASP A N 1
ATOM 1855 C CA . ASP A 1 229 ? 15.091 6.161 -12.152 1.00 89.62 229 ASP A CA 1
ATOM 1856 C C . ASP A 1 229 ? 14.509 4.946 -12.883 1.00 89.62 229 ASP A C 1
ATOM 1858 O O . ASP A 1 229 ? 15.179 4.214 -13.614 1.00 89.62 229 ASP A O 1
ATOM 1862 N N . TRP A 1 230 ? 13.217 4.708 -12.656 1.00 89.81 230 TRP A N 1
ATOM 1863 C CA . TRP A 1 230 ? 12.465 3.681 -13.369 1.00 89.81 230 TRP A CA 1
ATOM 1864 C C . TRP A 1 230 ? 12.389 3.948 -14.875 1.00 89.81 230 TRP A C 1
ATOM 1866 O O . TRP A 1 230 ? 12.079 3.030 -15.630 1.00 89.81 230 TRP A O 1
ATOM 1876 N N . ASP A 1 231 ? 12.657 5.169 -15.344 1.00 88.44 231 ASP A N 1
ATOM 1877 C CA . ASP A 1 231 ? 12.680 5.456 -16.774 1.00 88.44 231 ASP A CA 1
ATOM 1878 C C . ASP A 1 231 ? 13.909 4.837 -17.443 1.00 88.44 231 ASP A C 1
ATOM 1880 O O . ASP A 1 231 ? 13.773 4.215 -18.496 1.00 88.44 231 ASP A O 1
ATOM 1884 N N . GLU A 1 232 ? 15.077 4.872 -16.809 1.00 89.31 232 GLU A N 1
ATOM 1885 C CA . GLU A 1 232 ? 16.255 4.159 -17.321 1.00 89.31 232 GLU A CA 1
ATOM 1886 C C . GLU A 1 232 ? 16.087 2.629 -17.335 1.00 89.31 232 GLU A C 1
ATOM 1888 O O . GLU A 1 232 ? 16.734 1.935 -18.122 1.00 89.31 232 GLU A O 1
ATOM 1893 N N . GLN A 1 233 ? 15.209 2.086 -16.484 1.00 88.38 233 GLN A N 1
ATOM 1894 C CA . GLN A 1 233 ? 14.976 0.640 -16.392 1.00 88.38 233 GLN A CA 1
ATOM 1895 C C . GLN A 1 233 ? 13.878 0.122 -17.326 1.00 88.38 233 GLN A C 1
ATOM 1897 O O . GLN A 1 233 ? 13.784 -1.087 -17.537 1.00 88.38 233 GLN A O 1
ATOM 1902 N N . ARG A 1 234 ? 13.020 1.002 -17.851 1.00 89.94 234 ARG A N 1
ATOM 1903 C CA . ARG A 1 234 ? 11.835 0.610 -18.622 1.00 89.94 234 ARG A CA 1
ATOM 1904 C C . ARG A 1 234 ? 12.044 0.754 -20.118 1.00 89.94 234 ARG A C 1
ATOM 1906 O O . ARG A 1 234 ? 12.541 1.766 -20.615 1.00 89.94 234 ARG A O 1
ATOM 1913 N N . THR A 1 235 ? 11.557 -0.241 -20.848 1.00 90.38 235 THR A N 1
ATOM 1914 C CA . THR A 1 235 ? 11.314 -0.114 -22.286 1.00 90.38 235 THR A CA 1
ATOM 1915 C C . THR A 1 235 ? 10.032 0.683 -22.542 1.00 90.38 235 THR A C 1
ATOM 1917 O O . THR A 1 235 ? 9.199 0.845 -21.648 1.00 90.38 235 THR A O 1
ATOM 1920 N N . ASP A 1 236 ? 9.828 1.150 -23.774 1.00 91.12 236 ASP A N 1
ATOM 1921 C CA . ASP A 1 236 ? 8.582 1.837 -24.149 1.00 91.12 236 ASP A CA 1
ATOM 1922 C C . ASP A 1 236 ? 7.353 0.937 -23.985 1.00 91.12 236 ASP A C 1
ATOM 1924 O O . ASP A 1 236 ? 6.293 1.397 -23.568 1.00 91.12 236 ASP A O 1
ATOM 1928 N N . GLU A 1 237 ? 7.513 -0.367 -24.221 1.00 88.75 237 GLU A N 1
ATOM 1929 C CA . GLU A 1 237 ? 6.465 -1.355 -23.964 1.00 88.75 237 GLU A CA 1
ATOM 1930 C C . GLU A 1 237 ? 6.096 -1.410 -22.472 1.00 88.75 237 GLU A C 1
ATOM 1932 O O . GLU A 1 237 ? 4.915 -1.456 -22.133 1.00 88.75 237 GLU A O 1
ATOM 1937 N N . ASP A 1 238 ? 7.084 -1.365 -21.570 1.00 88.62 238 ASP A N 1
ATOM 1938 C CA . ASP A 1 238 ? 6.832 -1.395 -20.124 1.00 88.62 238 ASP A CA 1
ATOM 1939 C C . ASP A 1 238 ? 6.145 -0.104 -19.651 1.00 88.62 238 ASP A C 1
ATOM 1941 O O . ASP A 1 238 ? 5.270 -0.154 -18.787 1.00 88.62 238 ASP A O 1
ATOM 1945 N N . ARG A 1 239 ? 6.485 1.048 -20.251 1.00 91.56 239 ARG A N 1
ATOM 1946 C CA . ARG A 1 239 ? 5.798 2.326 -19.992 1.00 91.56 239 ARG A CA 1
ATOM 1947 C C . ARG A 1 239 ? 4.328 2.271 -20.394 1.00 91.56 239 ARG A C 1
ATOM 1949 O O . ARG A 1 239 ? 3.475 2.669 -19.606 1.00 91.56 239 ARG A O 1
ATOM 1956 N N . ILE A 1 240 ? 4.034 1.752 -21.588 1.00 90.50 240 ILE A N 1
ATOM 1957 C CA . ILE A 1 240 ? 2.658 1.597 -22.079 1.00 90.50 240 ILE A CA 1
ATOM 1958 C C . ILE A 1 240 ? 1.875 0.672 -21.146 1.00 90.50 240 ILE A C 1
ATOM 1960 O O . ILE A 1 240 ? 0.805 1.046 -20.676 1.00 90.50 240 ILE A O 1
ATOM 1964 N N . LYS A 1 241 ? 2.434 -0.493 -20.799 1.00 88.12 241 LYS A N 1
ATOM 1965 C CA . LYS A 1 241 ? 1.799 -1.443 -19.871 1.00 88.12 241 LYS A CA 1
ATOM 1966 C C . LYS A 1 241 ? 1.528 -0.831 -18.501 1.00 88.12 241 LYS A C 1
ATOM 1968 O O . LYS A 1 241 ? 0.451 -1.049 -17.944 1.00 88.12 241 LYS A O 1
ATOM 1973 N N . GLY A 1 242 ? 2.485 -0.075 -17.963 1.00 90.69 242 GLY A N 1
ATOM 1974 C CA . GLY A 1 242 ? 2.338 0.632 -16.693 1.00 90.69 242 GLY A CA 1
ATOM 1975 C C . GLY A 1 242 ? 1.187 1.639 -16.727 1.00 90.69 242 GLY A C 1
ATOM 1976 O O . GLY A 1 242 ? 0.312 1.597 -15.857 1.00 90.69 242 GLY A O 1
ATOM 1977 N N . LEU A 1 243 ? 1.126 2.467 -17.776 1.00 93.75 243 LEU A N 1
ATOM 1978 C CA . LEU A 1 243 ? 0.052 3.440 -17.984 1.00 93.75 243 LEU A CA 1
ATOM 1979 C C . LEU A 1 243 ? -1.314 2.759 -18.142 1.00 93.75 243 LEU A C 1
ATOM 1981 O O . LEU A 1 243 ? -2.248 3.096 -17.421 1.00 93.75 243 LEU A O 1
ATOM 1985 N N . GLU A 1 244 ? -1.432 1.775 -19.037 1.00 89.38 244 GLU A N 1
ATOM 1986 C CA . GLU A 1 244 ? -2.685 1.046 -19.280 1.00 89.38 244 GLU A CA 1
ATOM 1987 C C . GLU A 1 244 ? -3.213 0.387 -18.004 1.00 89.38 244 GLU A C 1
ATOM 1989 O O . GLU A 1 244 ? -4.401 0.476 -17.687 1.00 89.38 244 GLU A O 1
ATOM 1994 N N . THR A 1 245 ? -2.319 -0.234 -17.234 1.00 87.88 245 THR A N 1
ATOM 1995 C CA . THR A 1 245 ? -2.677 -0.868 -15.963 1.00 87.88 245 THR A CA 1
ATOM 1996 C C . THR A 1 245 ? -3.106 0.174 -14.930 1.00 87.88 245 THR A C 1
ATOM 1998 O O . THR A 1 245 ? -4.092 -0.027 -14.219 1.00 87.88 245 THR A O 1
ATOM 2001 N N . SER A 1 246 ? -2.411 1.313 -14.867 1.00 93.56 246 SER A N 1
ATOM 2002 C CA . SER A 1 246 ? -2.749 2.412 -13.959 1.00 93.56 246 SER A CA 1
ATOM 2003 C C . SER A 1 246 ? -4.123 3.016 -14.263 1.00 93.56 246 SER A C 1
ATOM 2005 O O . SER A 1 246 ? -4.919 3.268 -13.352 1.00 93.56 246 SER A O 1
ATOM 2007 N N . GLU A 1 247 ? -4.426 3.206 -15.546 1.00 93.56 247 GLU A N 1
ATOM 2008 C CA . GLU A 1 247 ? -5.731 3.661 -16.024 1.00 93.56 247 GLU A CA 1
ATOM 2009 C C . GLU A 1 247 ? -6.831 2.640 -15.713 1.00 93.56 247 GLU A C 1
ATOM 2011 O O . GLU A 1 247 ? -7.901 3.013 -15.229 1.00 93.56 247 GLU A O 1
ATOM 2016 N N . ALA A 1 248 ? -6.557 1.343 -15.887 1.00 87.19 248 ALA A N 1
ATOM 2017 C CA . ALA A 1 248 ? -7.507 0.280 -15.572 1.00 87.19 248 ALA A CA 1
ATOM 2018 C C . ALA A 1 248 ? -7.874 0.237 -14.078 1.00 87.19 248 ALA A C 1
ATOM 2020 O O . ALA A 1 248 ? -9.061 0.176 -13.746 1.00 87.19 248 ALA A O 1
ATOM 2021 N N . PHE A 1 249 ? -6.890 0.323 -13.172 1.00 90.88 249 PHE A N 1
ATOM 2022 C CA . PHE A 1 249 ? -7.152 0.395 -11.728 1.00 90.88 249 PHE A CA 1
ATOM 2023 C C . PHE A 1 249 ? -7.944 1.649 -11.352 1.00 90.88 249 PHE A C 1
ATOM 2025 O O . PHE A 1 249 ? -8.912 1.575 -10.594 1.00 90.88 249 PHE A O 1
ATOM 2032 N N . THR A 1 250 ? -7.572 2.797 -11.920 1.00 94.25 250 THR A N 1
ATOM 2033 C CA . THR A 1 250 ? -8.271 4.065 -11.676 1.00 94.25 250 THR A CA 1
ATOM 2034 C C . THR A 1 250 ? -9.723 3.995 -12.147 1.00 94.25 250 THR A C 1
ATOM 2036 O O . THR A 1 250 ? -10.634 4.409 -11.427 1.00 94.25 250 THR A O 1
ATOM 2039 N N . HIS A 1 251 ? -9.963 3.436 -13.334 1.00 91.06 251 HIS A N 1
ATOM 2040 C CA . HIS A 1 251 ? -11.302 3.255 -13.881 1.00 91.06 251 HIS A CA 1
ATOM 2041 C C . HIS A 1 251 ? -12.145 2.310 -13.022 1.00 91.06 251 HIS A C 1
ATOM 2043 O O . HIS A 1 251 ? -13.275 2.650 -12.678 1.00 91.06 251 HIS A O 1
ATOM 2049 N N . GLN A 1 252 ? -11.587 1.166 -12.615 1.00 87.12 252 GLN A N 1
ATOM 2050 C CA . GLN A 1 252 ? -12.273 0.215 -11.742 1.00 87.12 252 GLN A CA 1
ATOM 2051 C C . GLN A 1 252 ? -12.665 0.851 -10.404 1.00 87.12 252 GLN A C 1
ATOM 2053 O O . GLN A 1 252 ? -13.796 0.682 -9.951 1.00 87.12 252 GLN A O 1
ATOM 2058 N N . PHE A 1 253 ? -11.764 1.619 -9.788 1.00 92.25 253 PHE A N 1
ATOM 2059 C CA . PHE A 1 253 ? -12.083 2.366 -8.573 1.00 92.25 253 PHE A CA 1
ATOM 2060 C C . PHE A 1 253 ? -13.257 3.330 -8.796 1.00 92.25 253 PHE A C 1
ATOM 2062 O O . PHE A 1 253 ? -14.176 3.386 -7.979 1.00 92.25 253 PHE A O 1
ATOM 2069 N N . CYS A 1 254 ? -13.271 4.049 -9.922 1.00 92.94 254 CYS A N 1
ATOM 2070 C CA . CYS A 1 254 ? -14.375 4.945 -10.261 1.00 92.94 254 CYS A CA 1
ATOM 2071 C C . CYS A 1 254 ? -15.704 4.195 -10.416 1.00 92.94 254 CYS A C 1
ATOM 2073 O O . CYS A 1 254 ? -16.696 4.636 -9.849 1.00 92.94 254 CYS A O 1
ATOM 2075 N N . GLU A 1 255 ? -15.721 3.068 -11.133 1.00 86.88 255 GLU A N 1
ATOM 2076 C CA . GLU A 1 255 ? -16.937 2.274 -11.359 1.00 86.88 255 GLU A CA 1
ATOM 2077 C C . GLU A 1 255 ? -17.543 1.720 -10.067 1.00 86.88 255 GLU A C 1
ATOM 2079 O O . GLU A 1 255 ? -18.766 1.670 -9.937 1.00 86.88 255 GLU A O 1
ATOM 2084 N N . LEU A 1 256 ? -16.696 1.312 -9.120 1.00 84.94 256 LEU A N 1
ATOM 2085 C CA . LEU A 1 256 ? -17.141 0.733 -7.853 1.00 84.94 256 LEU A CA 1
ATOM 2086 C C . LEU A 1 256 ? -17.687 1.785 -6.885 1.00 84.94 256 LEU A C 1
ATOM 2088 O O . LEU A 1 256 ? -18.636 1.509 -6.153 1.00 84.94 256 LEU A O 1
ATOM 2092 N N . TRP A 1 257 ? -17.093 2.980 -6.868 1.00 89.19 257 TRP A N 1
ATOM 2093 C CA . TRP A 1 257 ? -17.318 3.945 -5.788 1.00 89.19 257 TRP A CA 1
ATOM 2094 C C . TRP A 1 257 ? -18.041 5.223 -6.202 1.00 89.19 257 TRP A C 1
ATOM 2096 O O . TRP A 1 257 ? -18.485 5.978 -5.336 1.00 89.19 257 TRP A O 1
ATOM 2106 N N . PHE A 1 258 ? -18.181 5.485 -7.501 1.00 91.38 258 PHE A N 1
ATOM 2107 C CA . PHE A 1 258 ? -18.786 6.712 -8.003 1.00 91.38 258 PHE A CA 1
ATOM 2108 C C . PHE A 1 258 ? -19.831 6.407 -9.081 1.00 91.38 258 PHE A C 1
ATOM 2110 O O . PHE A 1 258 ? -19.613 5.577 -9.959 1.00 91.38 258 PHE A O 1
ATOM 2117 N N . PRO A 1 259 ? -20.978 7.110 -9.094 1.00 92.06 259 PRO A N 1
ATOM 2118 C CA . PRO A 1 259 ? -21.867 7.057 -10.243 1.00 92.06 259 PRO A CA 1
ATOM 2119 C C . PRO A 1 259 ? -21.179 7.695 -11.458 1.00 92.06 259 PRO A C 1
ATOM 2121 O O . PRO A 1 259 ? -20.400 8.637 -11.313 1.00 92.06 259 PRO A O 1
ATOM 2124 N N . ARG A 1 260 ? -21.528 7.245 -12.671 1.00 92.31 260 ARG A N 1
ATOM 2125 C CA . ARG A 1 260 ? -20.876 7.665 -13.929 1.00 92.31 260 ARG A CA 1
ATOM 2126 C C . ARG A 1 260 ? -20.626 9.178 -14.073 1.00 92.31 260 ARG A C 1
ATOM 2128 O O . ARG A 1 260 ? -19.516 9.538 -14.462 1.00 92.31 260 ARG A O 1
ATOM 2135 N N . PRO A 1 261 ? -21.577 10.079 -13.746 1.00 96.75 261 PRO A N 1
ATOM 2136 C CA . PRO A 1 261 ? -21.343 11.522 -13.845 1.00 96.75 261 PRO A CA 1
ATOM 2137 C C . PRO A 1 261 ? -20.235 12.052 -12.924 1.00 96.75 261 PRO A C 1
ATOM 2139 O O . PRO A 1 261 ? -19.717 13.132 -13.171 1.00 96.75 261 PRO A O 1
ATOM 2142 N N . LEU A 1 262 ? -19.868 11.307 -11.877 1.00 96.62 262 LEU A N 1
ATOM 2143 C CA . LEU A 1 262 ? -18.846 11.657 -10.890 1.00 96.62 262 LEU A CA 1
ATOM 2144 C C . LEU A 1 262 ? -17.533 10.882 -11.074 1.00 96.62 262 LEU A C 1
ATOM 2146 O O . LEU A 1 262 ? -16.639 11.007 -10.242 1.00 96.62 262 LEU A O 1
ATOM 2150 N N . HIS A 1 263 ? -17.355 10.118 -12.157 1.00 96.81 263 HIS A N 1
ATOM 2151 C CA . HIS A 1 263 ? -16.084 9.417 -12.398 1.00 96.81 263 HIS A CA 1
ATOM 2152 C C . HIS A 1 263 ? -14.891 10.379 -12.499 1.00 96.81 263 HIS A C 1
ATOM 2154 O O . HIS A 1 263 ? -13.796 10.037 -12.067 1.00 96.81 263 HIS A O 1
ATOM 2160 N N . PHE A 1 264 ? -15.092 11.604 -13.000 1.00 96.88 264 PHE A N 1
ATOM 2161 C CA . PHE A 1 264 ? -14.030 12.617 -13.016 1.00 96.88 264 PHE A CA 1
ATOM 2162 C C . PHE A 1 264 ? -13.533 12.952 -11.596 1.00 96.88 264 PHE A C 1
ATOM 2164 O O . PHE A 1 264 ? -12.343 13.187 -11.399 1.00 96.88 264 PHE A O 1
ATOM 2171 N N . LEU A 1 265 ? -14.430 12.935 -10.599 1.00 97.31 265 LEU A N 1
ATOM 2172 C CA . LEU A 1 265 ? -14.094 13.149 -9.193 1.00 97.31 265 LEU A CA 1
ATOM 2173 C C . LEU A 1 265 ? -13.349 11.938 -8.623 1.00 97.31 265 LEU A C 1
ATOM 2175 O O . LEU A 1 265 ? -12.340 12.122 -7.948 1.00 97.31 265 LEU A O 1
ATOM 2179 N N . GLY A 1 266 ? -13.806 10.719 -8.928 1.00 97.31 266 GLY A N 1
ATOM 2180 C CA . GLY A 1 266 ? -13.112 9.486 -8.541 1.00 97.31 266 GLY A CA 1
ATOM 2181 C C . GLY A 1 266 ? -11.682 9.434 -9.087 1.00 97.31 266 GLY A C 1
ATOM 2182 O O . GLY A 1 266 ? -10.739 9.197 -8.332 1.00 97.31 266 GLY A O 1
ATOM 2183 N N . ARG A 1 267 ? -11.500 9.774 -10.369 1.00 98.00 267 ARG A N 1
ATOM 2184 C CA . ARG A 1 267 ? -10.183 9.883 -11.009 1.00 98.00 267 ARG A CA 1
ATOM 2185 C C . ARG A 1 267 ? -9.315 10.929 -10.322 1.00 98.00 267 ARG A C 1
ATOM 2187 O O . ARG A 1 267 ? -8.191 10.627 -9.933 1.00 98.00 267 ARG A O 1
ATOM 2194 N N . ALA A 1 268 ? -9.837 12.140 -10.131 1.00 98.25 268 ALA A N 1
ATOM 2195 C CA . ALA A 1 268 ? -9.102 13.198 -9.448 1.00 98.25 268 ALA A CA 1
ATOM 2196 C C . ALA A 1 268 ? -8.703 12.791 -8.023 1.00 98.25 268 ALA A C 1
ATOM 2198 O O . ALA A 1 268 ? -7.626 13.168 -7.563 1.00 98.25 268 ALA A O 1
ATOM 2199 N N . MET A 1 269 ? -9.527 11.993 -7.336 1.00 98.00 269 MET A N 1
ATOM 2200 C CA . MET A 1 269 ? -9.210 11.469 -6.011 1.00 98.00 269 MET A CA 1
ATOM 2201 C C . MET A 1 269 ? -8.037 10.495 -6.037 1.00 98.00 269 MET A C 1
ATOM 2203 O O . MET A 1 269 ? -7.097 10.689 -5.270 1.00 98.00 269 MET A O 1
ATOM 2207 N N . VAL A 1 270 ? -8.039 9.516 -6.946 1.00 98.06 270 VAL A N 1
ATOM 2208 C CA . VAL A 1 270 ? -6.895 8.608 -7.123 1.00 98.06 270 VAL A CA 1
ATOM 2209 C C . VAL A 1 270 ? -5.633 9.411 -7.434 1.00 98.06 270 VAL A C 1
ATOM 2211 O O . VAL A 1 270 ? -4.644 9.285 -6.720 1.00 98.06 270 VAL A O 1
ATOM 2214 N N . LEU A 1 271 ? -5.686 10.314 -8.420 1.00 98.25 271 LEU A N 1
ATOM 2215 C CA . LEU A 1 271 ? -4.540 11.142 -8.806 1.00 98.25 271 LEU A CA 1
ATOM 2216 C C . LEU A 1 271 ? -4.025 12.014 -7.651 1.00 98.25 271 LEU A C 1
ATOM 2218 O O . LEU A 1 271 ? -2.814 12.124 -7.475 1.00 98.25 271 LEU A O 1
ATOM 2222 N N . THR A 1 272 ? -4.911 12.586 -6.829 1.00 98.31 272 THR A N 1
ATOM 2223 C CA . THR A 1 272 ? -4.542 13.375 -5.635 1.00 98.31 272 THR A CA 1
ATOM 2224 C C . THR A 1 272 ? -3.725 12.553 -4.638 1.00 98.31 272 THR A C 1
ATOM 2226 O O . THR A 1 272 ? -2.791 13.075 -4.030 1.00 98.31 272 THR A O 1
ATOM 2229 N N . PHE A 1 273 ? -4.042 11.264 -4.492 1.00 97.88 273 PHE A N 1
ATOM 2230 C CA . PHE A 1 273 ? -3.359 10.343 -3.582 1.00 97.88 273 PHE A CA 1
ATOM 2231 C C . PHE A 1 273 ? -2.344 9.428 -4.284 1.00 97.88 273 PHE A C 1
ATOM 2233 O O . PHE A 1 273 ? -2.043 8.328 -3.811 1.00 97.88 273 PHE A O 1
ATOM 2240 N N . LEU A 1 274 ? -1.757 9.928 -5.372 1.00 97.19 274 LEU A N 1
ATOM 2241 C CA . LEU A 1 274 ? -0.534 9.415 -5.978 1.00 97.19 274 LEU A CA 1
ATOM 2242 C C . LEU A 1 274 ? 0.594 10.452 -5.822 1.00 97.19 274 LEU A C 1
ATOM 2244 O O . LEU A 1 274 ? 0.367 11.632 -6.088 1.00 97.19 274 LEU A O 1
ATOM 2248 N N . PRO A 1 275 ? 1.823 10.063 -5.439 1.00 96.50 275 PRO A N 1
ATOM 2249 C CA . PRO A 1 275 ? 2.973 10.944 -5.426 1.00 96.50 275 PRO A CA 1
ATOM 2250 C C . PRO A 1 275 ? 3.225 11.487 -6.836 1.00 96.50 275 PRO A C 1
ATOM 2252 O O . PRO A 1 275 ? 3.181 10.717 -7.803 1.00 96.50 275 PRO A O 1
ATOM 2255 N N . PRO A 1 276 ? 3.565 12.779 -6.983 1.00 96.00 276 PRO A N 1
ATOM 2256 C CA . PRO A 1 276 ? 3.821 13.376 -8.292 1.00 96.00 276 PRO A CA 1
ATOM 2257 C C . PRO A 1 276 ? 4.896 12.639 -9.102 1.00 96.00 276 PRO A C 1
ATOM 2259 O O . PRO A 1 276 ? 4.788 12.529 -10.320 1.00 96.00 276 PRO A O 1
ATOM 2262 N N . ALA A 1 277 ? 5.925 12.102 -8.433 1.00 95.00 277 ALA A N 1
ATOM 2263 C CA . ALA A 1 277 ? 6.975 11.320 -9.083 1.00 95.00 277 ALA A CA 1
ATOM 2264 C C . ALA A 1 277 ? 6.427 10.054 -9.759 1.00 95.00 277 ALA A C 1
ATOM 2266 O O . ALA A 1 277 ? 6.818 9.747 -10.882 1.00 95.00 277 ALA A O 1
ATOM 2267 N N . ILE A 1 278 ? 5.485 9.364 -9.112 1.00 96.19 278 ILE A N 1
ATOM 2268 C CA . ILE A 1 278 ? 4.843 8.173 -9.670 1.00 96.19 278 ILE A CA 1
ATOM 2269 C C . ILE A 1 278 ? 3.920 8.548 -10.830 1.00 96.19 278 ILE A C 1
ATOM 2271 O O . ILE A 1 278 ? 3.990 7.907 -11.874 1.00 96.19 278 ILE A O 1
ATOM 2275 N N . ARG A 1 279 ? 3.111 9.613 -10.701 1.00 96.44 279 ARG A N 1
ATOM 2276 C CA . ARG A 1 279 ? 2.238 10.071 -11.801 1.00 96.44 279 ARG A CA 1
ATOM 2277 C C . ARG A 1 279 ? 3.034 10.352 -13.073 1.00 96.44 279 ARG A C 1
ATOM 2279 O O . ARG A 1 279 ? 2.695 9.827 -14.127 1.00 96.44 279 ARG A O 1
ATOM 2286 N N . ARG A 1 280 ? 4.142 11.095 -12.950 1.00 95.44 280 ARG A N 1
ATOM 2287 C CA . ARG A 1 280 ? 5.038 11.391 -14.079 1.00 95.44 280 ARG A CA 1
ATOM 2288 C C . ARG A 1 280 ? 5.606 10.127 -14.713 1.00 95.44 280 ARG A C 1
ATOM 2290 O O . ARG A 1 280 ? 5.537 9.984 -15.927 1.00 95.44 280 ARG A O 1
ATOM 2297 N N . LYS A 1 281 ? 6.107 9.193 -13.899 1.00 93.75 281 LYS A N 1
ATOM 2298 C CA . LYS A 1 281 ? 6.631 7.908 -14.385 1.00 93.75 281 LYS A CA 1
ATOM 2299 C C . LYS A 1 281 ? 5.566 7.086 -15.106 1.00 93.75 281 LYS A C 1
ATOM 2301 O O . LYS A 1 281 ? 5.880 6.383 -16.061 1.00 93.75 281 LYS A O 1
ATOM 2306 N N . GLN A 1 282 ? 4.314 7.173 -14.683 1.00 94.00 282 GLN A N 1
ATOM 2307 C CA . GLN A 1 282 ? 3.213 6.485 -15.348 1.00 94.00 282 GLN A CA 1
ATOM 2308 C C . GLN A 1 282 ? 2.652 7.232 -16.557 1.00 94.00 282 GLN A C 1
ATOM 2310 O O . GLN A 1 282 ? 1.803 6.687 -17.246 1.00 94.00 282 GLN A O 1
ATOM 2315 N N . GLY A 1 283 ? 3.087 8.467 -16.826 1.00 94.88 283 GLY A N 1
ATOM 2316 C CA . GLY A 1 283 ? 2.462 9.307 -17.849 1.00 94.88 283 GLY A CA 1
ATOM 2317 C C . GLY A 1 283 ? 1.023 9.707 -17.507 1.00 94.88 283 GLY A C 1
ATOM 2318 O O . GLY A 1 283 ? 0.251 10.035 -18.404 1.00 94.88 283 GLY A O 1
ATOM 2319 N N . LEU A 1 284 ? 0.653 9.668 -16.223 1.00 96.50 284 LEU A N 1
ATOM 2320 C CA . LEU A 1 284 ? -0.651 10.121 -15.748 1.00 96.50 284 LEU A CA 1
ATOM 2321 C C . LEU A 1 284 ? -0.683 11.648 -15.679 1.00 96.50 284 LEU A C 1
ATOM 2323 O O . LEU A 1 284 ? 0.313 12.296 -15.352 1.00 96.50 284 LEU A O 1
ATOM 2327 N N . GLU A 1 285 ? -1.857 12.215 -15.938 1.00 95.75 285 GLU A N 1
ATOM 2328 C CA . GLU A 1 285 ? -2.083 13.649 -15.782 1.00 95.75 285 GLU A CA 1
ATOM 2329 C C . GLU A 1 285 ? -2.023 14.084 -14.31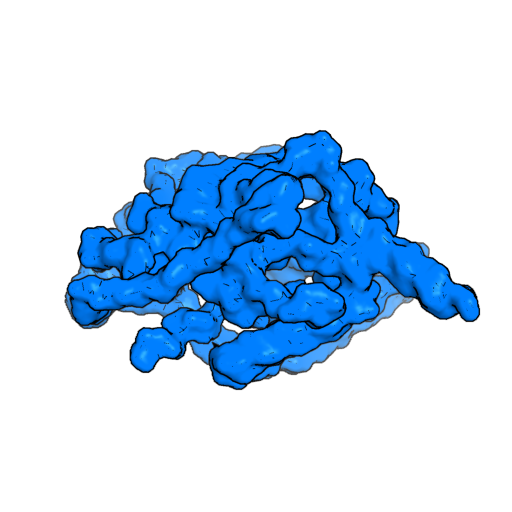0 1.00 95.75 285 GLU A C 1
ATOM 2331 O O . GLU A 1 285 ? -2.268 13.304 -13.382 1.00 95.75 285 GLU A O 1
ATOM 2336 N N . ASP A 1 286 ? -1.718 15.362 -14.090 1.00 96.94 286 ASP A N 1
ATOM 2337 C CA . ASP A 1 286 ? -1.878 15.963 -12.773 1.00 96.94 286 ASP A CA 1
ATOM 2338 C C . ASP A 1 286 ? -3.359 16.267 -12.502 1.00 96.94 286 ASP A C 1
ATOM 2340 O O . ASP A 1 286 ? -4.094 16.673 -13.409 1.00 96.94 286 ASP A O 1
ATOM 2344 N N . PRO A 1 287 ? -3.827 16.097 -11.251 1.00 96.12 287 PRO A N 1
ATOM 2345 C CA . PRO A 1 287 ? -5.186 16.469 -10.904 1.00 96.12 287 PRO A CA 1
ATOM 2346 C C . PRO A 1 287 ? -5.379 17.980 -11.081 1.00 96.12 287 PRO A C 1
ATOM 2348 O O . PRO A 1 287 ? -4.475 18.782 -10.840 1.00 96.12 287 PRO A O 1
ATOM 2351 N N . ASN A 1 288 ? -6.591 18.392 -11.458 1.00 97.31 288 ASN A N 1
ATOM 2352 C CA . ASN A 1 288 ? -6.945 19.809 -11.471 1.00 97.31 288 ASN A CA 1
ATOM 2353 C C . ASN A 1 288 ? -6.680 20.424 -10.085 1.00 97.31 288 ASN A C 1
ATOM 2355 O O . ASN A 1 288 ? -7.220 19.937 -9.097 1.00 97.31 288 ASN A O 1
ATOM 2359 N N . SER A 1 289 ? -5.902 21.506 -10.005 1.00 97.69 289 SER A N 1
ATOM 2360 C CA . SER A 1 289 ? -5.408 22.029 -8.722 1.00 97.69 289 SER A CA 1
ATOM 2361 C C . SER A 1 289 ? -6.512 22.485 -7.761 1.00 97.69 289 SER A C 1
ATOM 2363 O O . SER A 1 289 ? -6.370 22.345 -6.547 1.00 97.69 289 SER A O 1
ATOM 2365 N N . VAL A 1 290 ? -7.631 23.007 -8.280 1.00 97.75 290 VAL A N 1
ATOM 2366 C CA . VAL A 1 290 ? -8.783 23.391 -7.446 1.00 97.75 290 VAL A CA 1
ATOM 2367 C C . VAL A 1 290 ? -9.458 22.142 -6.889 1.00 97.75 290 VAL A C 1
ATOM 2369 O O . VAL A 1 290 ? -9.778 22.082 -5.702 1.00 97.75 290 VAL A O 1
ATOM 2372 N N . LEU A 1 291 ? -9.641 21.127 -7.733 1.00 97.25 291 LEU A N 1
ATOM 2373 C CA . LEU A 1 291 ? -10.243 19.865 -7.327 1.00 97.25 291 LEU A CA 1
ATOM 2374 C C . LEU A 1 291 ? -9.344 19.089 -6.355 1.00 97.25 291 LEU A C 1
ATOM 2376 O O . LEU A 1 291 ? -9.841 18.586 -5.353 1.00 97.25 291 LEU A O 1
ATOM 2380 N N . GLU A 1 292 ? -8.032 19.057 -6.594 1.00 98.06 292 GLU A N 1
ATOM 2381 C CA . GLU A 1 292 ? -7.035 18.488 -5.681 1.00 98.06 292 GLU A CA 1
ATOM 2382 C C . GLU A 1 292 ? -7.127 19.156 -4.306 1.00 98.06 292 GLU A C 1
ATOM 2384 O O . GLU A 1 292 ? -7.219 18.476 -3.283 1.00 98.06 292 GLU A O 1
ATOM 2389 N N . TRP A 1 293 ? -7.165 20.493 -4.267 1.00 98.31 293 TRP A N 1
ATOM 2390 C CA . TRP A 1 293 ? -7.312 21.236 -3.019 1.00 98.31 293 TRP A CA 1
ATOM 2391 C C . TRP A 1 293 ? -8.612 20.876 -2.287 1.00 98.31 293 TRP A C 1
ATOM 2393 O O . TRP A 1 293 ? -8.577 20.603 -1.085 1.00 98.31 293 TRP A O 1
ATOM 2403 N N . LEU A 1 294 ? -9.741 20.808 -3.003 1.00 98.44 294 LEU A N 1
ATOM 2404 C CA . LEU A 1 294 ? -11.035 20.413 -2.435 1.00 98.44 294 LEU A CA 1
ATOM 2405 C C . LEU A 1 294 ? -11.006 18.984 -1.880 1.00 98.44 294 LEU A C 1
ATOM 2407 O O . LEU A 1 294 ? -11.479 18.756 -0.768 1.00 98.44 294 LEU A O 1
ATOM 2411 N N . ILE A 1 295 ? -10.423 18.035 -2.616 1.00 98.38 295 ILE A N 1
ATOM 2412 C CA . ILE A 1 295 ? -10.285 16.635 -2.193 1.00 98.38 295 ILE A CA 1
ATOM 2413 C C . ILE A 1 295 ? -9.411 16.544 -0.942 1.00 98.38 295 ILE A C 1
ATOM 2415 O O . ILE A 1 295 ? -9.805 15.911 0.039 1.00 98.38 295 ILE A O 1
ATOM 2419 N N . ARG A 1 296 ? -8.251 17.213 -0.931 1.00 98.50 296 ARG A N 1
ATOM 2420 C CA . ARG A 1 296 ? -7.348 17.243 0.231 1.00 98.50 296 ARG A CA 1
ATOM 2421 C C . ARG A 1 296 ? -8.029 17.863 1.441 1.00 98.50 296 ARG A C 1
ATOM 2423 O O . ARG A 1 296 ? -7.915 17.322 2.537 1.00 98.50 296 ARG A O 1
ATOM 2430 N N . PHE A 1 297 ? -8.767 18.954 1.255 1.00 98.38 297 PHE A N 1
ATOM 2431 C CA . PHE A 1 297 ? -9.537 19.582 2.322 1.00 98.38 297 PHE A CA 1
ATOM 2432 C C . PHE A 1 297 ? -10.629 18.649 2.865 1.00 98.38 297 PHE A C 1
ATOM 2434 O O . PHE A 1 297 ? -10.698 18.438 4.076 1.00 98.38 297 PHE A O 1
ATOM 2441 N N . ALA A 1 298 ? -11.436 18.043 1.991 1.00 97.75 298 ALA A N 1
ATOM 2442 C CA . ALA A 1 298 ? -12.497 17.119 2.386 1.00 97.75 298 ALA A CA 1
ATOM 2443 C C . ALA A 1 298 ? -11.939 15.907 3.148 1.00 97.75 298 ALA A C 1
ATOM 2445 O O . ALA A 1 298 ? -12.429 15.576 4.227 1.00 97.75 298 ALA A O 1
ATOM 2446 N N . MET A 1 299 ? -10.860 15.301 2.649 1.00 97.31 299 MET A N 1
ATOM 2447 C CA . MET A 1 299 ? -10.193 14.171 3.301 1.00 97.31 299 MET A CA 1
ATOM 2448 C C . MET A 1 299 ? -9.533 14.571 4.624 1.00 97.31 299 MET A C 1
ATOM 2450 O O . MET A 1 299 ? -9.603 13.816 5.593 1.00 97.31 299 MET A O 1
ATOM 2454 N N . ARG A 1 300 ? -8.962 15.780 4.723 1.00 98.19 300 ARG A N 1
ATOM 2455 C CA . ARG A 1 300 ? -8.459 16.334 5.990 1.00 98.19 300 ARG A CA 1
ATOM 2456 C C . ARG A 1 300 ? -9.568 16.443 7.030 1.00 98.19 300 ARG A C 1
ATOM 2458 O O . ARG A 1 300 ? -9.352 16.085 8.187 1.00 98.19 300 ARG A O 1
ATOM 2465 N N . VAL A 1 301 ? -10.730 16.974 6.644 1.00 97.88 301 VAL A N 1
ATOM 2466 C CA . VAL A 1 301 ? -11.895 17.083 7.533 1.00 97.88 301 VAL A CA 1
ATOM 2467 C C . VAL A 1 301 ? -12.367 15.689 7.937 1.00 97.88 301 VAL A C 1
ATOM 2469 O O . VAL A 1 301 ? -12.498 15.433 9.128 1.00 97.88 301 VAL A O 1
ATOM 2472 N N . MET A 1 302 ? -12.535 14.778 6.977 1.00 95.94 302 MET A N 1
ATOM 2473 C CA . MET A 1 302 ? -12.972 13.403 7.226 1.00 95.94 302 MET A CA 1
ATOM 2474 C C . MET A 1 302 ? -12.058 12.674 8.219 1.00 95.94 302 MET A C 1
ATOM 2476 O O . MET A 1 302 ? -12.549 12.156 9.219 1.00 95.94 302 MET A O 1
ATOM 2480 N N . ILE A 1 303 ? -10.738 12.687 7.995 1.00 96.00 303 ILE A N 1
ATOM 2481 C CA . ILE A 1 303 ? -9.764 12.022 8.874 1.00 96.00 303 ILE A CA 1
ATOM 2482 C C . ILE A 1 303 ? -9.766 12.657 10.264 1.00 96.00 303 ILE A C 1
ATOM 2484 O O . ILE A 1 303 ? -9.879 11.948 11.255 1.00 96.00 303 ILE A O 1
ATOM 2488 N N . ASN A 1 304 ? -9.701 13.988 10.363 1.00 97.56 304 ASN A N 1
ATOM 2489 C CA . ASN A 1 304 ? -9.657 14.649 11.670 1.00 97.56 304 ASN A CA 1
ATOM 2490 C C . ASN A 1 304 ? -10.960 14.482 12.464 1.00 97.56 304 ASN A C 1
ATOM 2492 O O . ASN A 1 304 ? -10.921 14.416 13.690 1.00 97.56 304 ASN A O 1
ATOM 2496 N N . THR A 1 305 ? -12.109 14.438 11.787 1.00 96.31 305 THR A N 1
ATOM 2497 C CA . THR A 1 305 ? -13.394 14.161 12.434 1.00 96.31 305 THR A CA 1
ATOM 2498 C C . THR A 1 305 ? -13.470 12.704 12.880 1.00 96.31 305 THR A C 1
ATOM 2500 O O . THR A 1 305 ? -13.861 12.461 14.018 1.00 96.31 305 THR A O 1
ATOM 2503 N N . GLY A 1 306 ? -13.038 11.748 12.051 1.00 94.38 306 GLY A N 1
ATOM 2504 C CA . GLY A 1 306 ? -12.947 10.336 12.439 1.00 94.38 306 GLY A CA 1
ATOM 2505 C C . GLY A 1 306 ? -12.008 10.118 13.630 1.00 94.38 306 GLY A C 1
ATOM 2506 O O . GLY A 1 306 ? -12.380 9.481 14.613 1.00 94.38 306 GLY A O 1
ATOM 2507 N N . ASP A 1 307 ? -10.835 10.755 13.616 1.00 94.56 307 ASP A N 1
ATOM 2508 C CA . ASP A 1 307 ? -9.879 10.722 14.726 1.00 94.56 307 ASP A CA 1
ATOM 2509 C C . ASP A 1 307 ? -10.460 11.332 16.019 1.00 94.56 307 ASP A C 1
ATOM 2511 O O . ASP A 1 307 ? -10.036 10.951 17.109 1.00 94.56 307 ASP A O 1
ATOM 2515 N N . ALA A 1 308 ? -11.446 12.233 15.940 1.00 95.06 308 ALA A N 1
ATOM 2516 C CA . ALA A 1 308 ? -12.107 12.827 17.107 1.00 95.06 308 ALA A CA 1
ATOM 2517 C C . ALA A 1 308 ? -13.325 12.025 17.611 1.00 95.06 308 ALA A C 1
ATOM 2519 O O . ALA A 1 308 ? -13.667 12.113 18.792 1.00 95.06 308 ALA A O 1
ATOM 2520 N N . GLN A 1 309 ? -13.983 11.247 16.748 1.00 95.75 309 GLN A N 1
ATOM 2521 C CA . GLN A 1 309 ? -15.143 10.424 17.109 1.00 95.75 309 GLN A CA 1
ATOM 2522 C C . GLN A 1 309 ? -14.745 9.215 17.968 1.00 95.75 309 GLN A C 1
ATOM 2524 O O . GLN A 1 309 ? -13.600 8.780 17.906 1.00 95.75 309 GLN A O 1
ATOM 2529 N N . PRO A 1 310 ? -15.644 8.636 18.782 1.00 96.56 310 PRO A N 1
ATOM 2530 C CA . PRO A 1 310 ? -15.377 7.357 19.437 1.00 96.56 310 PRO A CA 1
ATOM 2531 C C . PRO A 1 310 ? -14.984 6.277 18.421 1.00 96.56 310 PRO A C 1
ATOM 2533 O O . PRO A 1 310 ? -15.507 6.247 17.310 1.00 96.56 310 PRO A O 1
ATOM 2536 N N . ASP A 1 311 ? -14.073 5.393 18.815 1.00 96.38 311 ASP A N 1
ATOM 2537 C CA . ASP A 1 311 ? -13.693 4.241 18.005 1.00 96.38 311 ASP A CA 1
ATOM 2538 C C . ASP A 1 311 ? -14.912 3.313 17.811 1.00 96.38 311 ASP A C 1
ATOM 2540 O O . ASP A 1 311 ? -15.727 3.168 18.734 1.00 96.38 311 ASP A O 1
ATOM 2544 N N . PRO A 1 312 ? -15.059 2.660 16.643 1.00 94.00 312 PRO A N 1
ATOM 2545 C CA . PRO A 1 312 ? -16.211 1.810 16.377 1.00 94.00 312 PRO A CA 1
ATOM 2546 C C . PRO A 1 312 ? -16.221 0.577 17.288 1.00 94.00 312 PRO A C 1
ATOM 2548 O O . PRO A 1 312 ? -15.180 0.059 17.689 1.00 94.00 312 PRO A O 1
ATOM 2551 N N . MET A 1 313 ? -17.420 0.101 17.631 1.00 92.94 313 MET A N 1
ATOM 2552 C CA . MET A 1 313 ? -17.593 -1.113 18.440 1.00 92.94 313 MET A CA 1
ATOM 2553 C C . MET A 1 313 ? -17.407 -2.391 17.616 1.00 92.94 313 MET A C 1
ATOM 2555 O O . MET A 1 313 ? -16.947 -3.403 18.145 1.00 92.94 313 MET A O 1
ATOM 2559 N N . GLU A 1 314 ? -17.774 -2.336 16.339 1.00 90.00 314 GLU A N 1
ATOM 2560 C CA . GLU A 1 314 ? -17.654 -3.415 15.357 1.00 90.00 314 GLU A CA 1
ATOM 2561 C C . GLU A 1 314 ? -16.487 -3.131 14.415 1.00 90.00 314 GLU A C 1
ATOM 2563 O O . GLU A 1 314 ? -16.110 -1.972 14.252 1.00 90.00 314 GLU A O 1
ATOM 2568 N N . ALA A 1 315 ? -15.939 -4.170 13.791 1.00 88.56 315 ALA A N 1
ATOM 2569 C CA . ALA A 1 315 ? -14.935 -4.043 12.742 1.00 88.56 315 ALA A CA 1
ATOM 2570 C C . ALA A 1 315 ? -15.627 -3.816 11.385 1.00 88.56 315 ALA A C 1
ATOM 2572 O O . ALA A 1 315 ? -16.184 -4.772 10.836 1.00 88.56 315 ALA A O 1
ATOM 2573 N N . PRO A 1 316 ? -15.621 -2.595 10.811 1.00 82.44 316 PRO A N 1
ATOM 2574 C CA . PRO A 1 316 ? -16.352 -2.334 9.571 1.00 82.44 316 PRO A CA 1
ATOM 2575 C C . PRO A 1 316 ? -15.865 -3.217 8.415 1.00 82.44 316 PRO A C 1
ATOM 2577 O O . PRO A 1 316 ? -16.679 -3.813 7.712 1.00 82.44 316 PRO A O 1
ATOM 2580 N N . ILE A 1 317 ? -14.547 -3.399 8.291 1.00 79.25 317 ILE A N 1
ATOM 2581 C CA . ILE A 1 317 ? -13.952 -4.211 7.219 1.00 79.25 317 ILE A CA 1
ATOM 2582 C C . ILE A 1 317 ? -14.259 -5.699 7.377 1.00 79.25 317 ILE A C 1
ATOM 2584 O O . ILE A 1 317 ? -14.378 -6.398 6.378 1.00 79.25 317 ILE A O 1
ATOM 2588 N N . GLU A 1 318 ? -14.408 -6.205 8.604 1.00 78.00 318 GLU A N 1
ATOM 2589 C CA . GLU A 1 318 ? -14.726 -7.624 8.828 1.00 78.00 318 GLU A CA 1
ATOM 2590 C C . GLU A 1 318 ? -16.089 -7.962 8.220 1.00 78.00 318 GLU A C 1
ATOM 2592 O O . GLU A 1 318 ? -16.239 -8.955 7.510 1.00 78.00 318 GLU A O 1
ATOM 2597 N N . SER A 1 319 ? -17.069 -7.073 8.413 1.00 76.06 319 SER A N 1
ATOM 2598 C CA . SER A 1 319 ? -18.394 -7.232 7.813 1.00 76.06 319 SER A CA 1
ATOM 2599 C C . SER A 1 319 ? -18.347 -7.213 6.283 1.00 76.06 319 SER A C 1
ATOM 2601 O O . SER A 1 319 ? -18.895 -8.110 5.643 1.00 76.06 319 SER A O 1
ATOM 2603 N N . PHE A 1 320 ? -17.614 -6.262 5.699 1.00 73.38 320 PHE A N 1
ATOM 2604 C CA . PHE A 1 320 ? -17.432 -6.169 4.254 1.00 73.38 320 PHE A CA 1
ATOM 2605 C C . PHE A 1 320 ? -16.698 -7.379 3.676 1.00 73.38 320 PHE A C 1
ATOM 2607 O O . PHE A 1 320 ? -17.083 -7.897 2.632 1.00 73.38 320 PHE A O 1
ATOM 2614 N N . TYR A 1 321 ? -15.666 -7.866 4.361 1.00 69.88 321 TYR A N 1
ATOM 2615 C CA . TYR A 1 321 ? -14.927 -9.055 3.960 1.00 69.88 321 TYR A CA 1
ATOM 2616 C C . TYR A 1 321 ? -15.834 -10.289 3.899 1.00 69.88 321 TYR A C 1
ATOM 2618 O O . TYR A 1 321 ? -15.842 -10.998 2.891 1.00 69.88 321 TYR A O 1
ATOM 2626 N N . HIS A 1 322 ? -16.657 -10.513 4.924 1.00 74.56 322 HIS A N 1
ATOM 2627 C CA . HIS A 1 322 ? -17.627 -11.607 4.903 1.00 74.56 322 HIS A CA 1
ATOM 2628 C C . HIS A 1 322 ? -18.692 -11.435 3.817 1.00 74.56 322 HIS A C 1
ATOM 2630 O O . HIS A 1 322 ? -19.154 -12.425 3.246 1.00 74.56 322 HIS A O 1
ATOM 2636 N N . ASP A 1 323 ? -19.075 -10.202 3.493 1.00 72.56 323 ASP A N 1
ATOM 2637 C CA . ASP A 1 323 ? -19.974 -9.944 2.372 1.00 72.56 323 ASP A CA 1
ATOM 2638 C C . ASP A 1 323 ? -19.297 -10.233 1.026 1.00 72.56 323 ASP A C 1
ATOM 2640 O O . ASP A 1 323 ? -19.895 -10.911 0.189 1.00 72.56 323 ASP A O 1
ATOM 2644 N N . LEU A 1 324 ? -18.032 -9.843 0.839 1.00 66.94 324 LEU A N 1
ATOM 2645 C CA . LEU A 1 324 ? -17.243 -10.183 -0.349 1.00 66.94 324 LEU A CA 1
ATOM 2646 C C . LEU A 1 324 ? -17.105 -11.695 -0.544 1.00 66.94 324 LEU A C 1
ATOM 2648 O O . LEU A 1 324 ? -17.234 -12.168 -1.670 1.00 66.94 324 LEU A O 1
ATOM 2652 N N . GLN A 1 325 ? -16.889 -12.462 0.528 1.00 66.31 325 GLN A N 1
ATOM 2653 C CA . GLN A 1 325 ? -16.840 -13.929 0.457 1.00 66.31 325 GLN A CA 1
ATOM 2654 C C . GLN A 1 325 ? -18.153 -14.532 -0.063 1.00 66.31 325 GLN A C 1
ATOM 2656 O O . GLN A 1 325 ? -18.153 -15.571 -0.722 1.00 66.31 325 GLN A O 1
ATOM 2661 N N . ARG A 1 326 ? -19.288 -13.873 0.199 1.00 71.00 326 ARG A N 1
ATOM 2662 C CA . ARG A 1 326 ? -20.604 -14.297 -0.306 1.00 71.00 326 ARG A CA 1
ATOM 2663 C C . ARG A 1 326 ? -20.849 -13.859 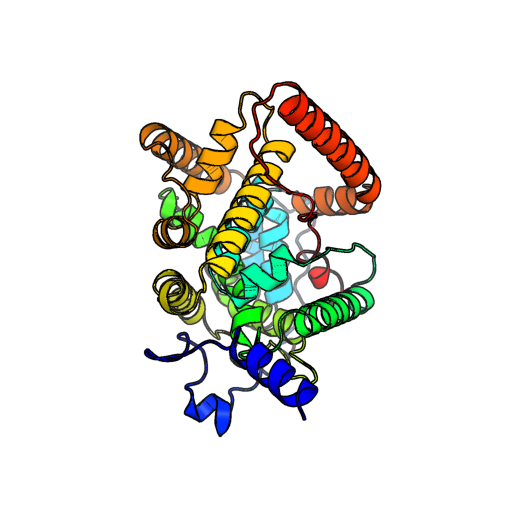-1.745 1.00 71.00 326 ARG A C 1
ATOM 2665 O O . ARG A 1 326 ? -21.739 -14.405 -2.402 1.00 71.00 326 ARG A O 1
ATOM 2672 N N . TRP A 1 327 ? -20.121 -12.863 -2.243 1.00 67.00 327 TRP A N 1
ATOM 2673 C CA . TRP A 1 327 ? -20.309 -12.368 -3.599 1.00 67.00 327 TRP A CA 1
ATOM 2674 C C . TRP A 1 327 ? -19.755 -13.367 -4.608 1.00 67.00 327 TRP A C 1
ATOM 2676 O O . TRP A 1 327 ? -18.595 -13.770 -4.571 1.00 67.00 327 TRP A O 1
ATOM 2686 N N . ASN A 1 328 ? -20.575 -13.724 -5.597 1.00 65.56 328 ASN A N 1
ATOM 2687 C CA . ASN A 1 328 ? -20.088 -14.465 -6.750 1.00 65.56 328 ASN A CA 1
ATOM 2688 C C . ASN A 1 328 ? -19.356 -13.498 -7.694 1.00 65.56 328 ASN A C 1
ATOM 2690 O O . ASN A 1 328 ? -19.924 -13.031 -8.683 1.00 65.56 328 ASN A O 1
ATOM 2694 N N . LEU A 1 329 ? -18.093 -13.201 -7.383 1.00 62.31 329 LEU A N 1
ATOM 2695 C CA . LEU A 1 329 ? -17.252 -12.272 -8.150 1.00 62.31 329 LEU A CA 1
ATOM 2696 C C . LEU A 1 329 ? -17.173 -12.652 -9.639 1.00 62.31 329 LEU A C 1
ATOM 2698 O O . LEU A 1 329 ? -17.181 -11.777 -10.498 1.00 62.31 329 LEU A O 1
ATOM 2702 N N . SER A 1 330 ? -17.255 -13.948 -9.974 1.00 59.19 330 SER A N 1
ATOM 2703 C CA . SER A 1 330 ? -17.299 -14.405 -11.373 1.00 59.19 330 SER A CA 1
ATOM 2704 C C . SER A 1 330 ? -18.552 -13.951 -12.138 1.00 59.19 330 SER A C 1
ATOM 2706 O O . SER A 1 330 ? -18.545 -13.879 -13.367 1.00 59.19 330 SER A O 1
ATOM 2708 N N . THR A 1 331 ? -19.639 -13.647 -11.425 1.00 57.28 331 THR A N 1
ATOM 2709 C CA . THR A 1 331 ? -20.864 -13.081 -12.005 1.00 57.28 331 THR A CA 1
ATOM 2710 C C . THR A 1 331 ? -20.709 -11.584 -12.239 1.00 57.28 331 THR A C 1
ATOM 2712 O O . THR A 1 331 ? -21.090 -11.110 -13.307 1.00 57.28 331 THR A O 1
ATOM 2715 N N . ILE A 1 332 ? -20.101 -10.862 -11.293 1.00 59.47 332 ILE A N 1
ATOM 2716 C CA . ILE A 1 332 ? -19.779 -9.435 -11.443 1.00 59.47 332 ILE A CA 1
ATOM 2717 C C . ILE A 1 332 ? -18.848 -9.242 -12.648 1.00 59.47 332 ILE A C 1
ATOM 2719 O O . ILE A 1 332 ? -19.148 -8.433 -13.521 1.00 59.47 332 ILE A O 1
ATOM 2723 N N . ASP A 1 333 ? -17.823 -10.086 -12.787 1.00 58.03 333 ASP A N 1
ATOM 2724 C CA . ASP A 1 333 ? -16.920 -10.075 -13.943 1.00 58.03 333 ASP A CA 1
ATOM 2725 C C . ASP A 1 333 ? -17.641 -10.285 -15.269 1.00 58.03 333 ASP A C 1
ATOM 2727 O O . ASP A 1 333 ? -17.348 -9.607 -16.248 1.00 58.03 333 ASP A O 1
ATOM 2731 N N . ARG A 1 334 ? -18.600 -11.216 -15.334 1.00 58.53 334 ARG A N 1
ATOM 2732 C CA . ARG A 1 334 ? -19.383 -11.432 -16.561 1.00 58.53 334 ARG A CA 1
ATOM 2733 C C . ARG A 1 334 ? -20.245 -10.227 -16.899 1.00 58.53 334 ARG A C 1
ATOM 2735 O O . ARG A 1 334 ? -20.343 -9.876 -18.071 1.00 58.53 334 ARG A O 1
ATOM 2742 N N . VAL A 1 335 ? -20.877 -9.615 -15.901 1.00 62.72 335 VAL A N 1
ATOM 2743 C CA . VAL A 1 335 ? -21.709 -8.424 -16.106 1.00 62.72 335 VAL A CA 1
ATOM 2744 C C . VAL A 1 335 ? -20.853 -7.263 -16.608 1.00 62.72 335 VAL A C 1
ATOM 2746 O O . VAL A 1 335 ? -21.221 -6.627 -17.597 1.00 62.72 335 VAL A O 1
ATOM 2749 N N . GLU A 1 336 ? -19.690 -7.039 -15.998 1.00 62.62 336 GLU A N 1
ATOM 2750 C CA . GLU A 1 336 ? -18.781 -5.970 -16.407 1.00 62.62 336 GLU A CA 1
ATOM 2751 C C . GLU A 1 336 ? -18.101 -6.253 -17.752 1.00 62.62 336 GLU A C 1
ATOM 2753 O O . GLU A 1 336 ? -18.017 -5.350 -18.581 1.00 62.62 336 GLU A O 1
ATOM 2758 N N . MET A 1 337 ? -17.723 -7.501 -18.056 1.00 62.84 337 MET A N 1
ATOM 2759 C CA . MET A 1 337 ? -17.272 -7.884 -19.404 1.00 62.84 337 MET A CA 1
ATOM 2760 C C . MET A 1 337 ? -18.341 -7.572 -20.455 1.00 62.84 337 MET A C 1
ATOM 2762 O O . MET A 1 337 ? -18.062 -6.874 -21.421 1.00 62.84 337 MET A O 1
ATOM 2766 N N . VAL A 1 338 ? -19.594 -7.992 -20.242 1.00 65.88 338 VAL A N 1
ATOM 2767 C CA . VAL A 1 338 ? -20.694 -7.717 -21.185 1.00 65.88 338 VAL A CA 1
ATOM 2768 C C . VAL A 1 338 ? -20.935 -6.212 -21.347 1.00 65.88 338 VAL A C 1
ATOM 2770 O O . VAL A 1 338 ? -21.284 -5.741 -22.433 1.00 65.88 338 VAL A O 1
ATOM 2773 N N . ARG A 1 339 ? -20.772 -5.429 -20.278 1.00 67.38 339 ARG A N 1
ATOM 2774 C CA . ARG A 1 339 ? -20.890 -3.969 -20.326 1.00 67.38 339 ARG A CA 1
ATOM 2775 C C . ARG A 1 339 ? -19.752 -3.337 -21.131 1.00 67.38 339 ARG A C 1
ATOM 2777 O O . ARG A 1 339 ? -20.031 -2.456 -21.947 1.00 67.38 339 ARG A O 1
ATOM 2784 N N . ARG A 1 340 ? -18.513 -3.800 -20.939 1.00 63.78 340 ARG A N 1
ATOM 2785 C CA . ARG A 1 340 ? -17.326 -3.382 -21.705 1.00 63.78 340 ARG A CA 1
ATOM 2786 C C . ARG A 1 340 ? -17.463 -3.742 -23.180 1.00 63.78 340 ARG A C 1
ATOM 2788 O O . ARG A 1 340 ? -17.260 -2.867 -24.014 1.00 63.78 340 ARG A O 1
ATOM 2795 N N . ASP A 1 341 ? -17.931 -4.946 -23.500 1.00 68.06 341 ASP A N 1
ATOM 2796 C CA . ASP A 1 341 ? -18.197 -5.388 -24.877 1.00 68.06 341 ASP A CA 1
ATOM 2797 C C . ASP A 1 341 ? -19.247 -4.511 -25.568 1.00 68.06 341 ASP A C 1
ATOM 2799 O O . ASP A 1 341 ? -19.107 -4.126 -26.728 1.00 68.06 341 ASP A O 1
ATOM 2803 N N . LYS A 1 342 ? -20.305 -4.125 -24.846 1.00 68.06 342 LYS A N 1
ATOM 2804 C CA . LYS A 1 342 ? -21.312 -3.193 -25.376 1.00 68.06 342 LYS A CA 1
ATOM 2805 C C . LYS A 1 342 ? -20.742 -1.795 -25.608 1.00 68.06 342 LYS A C 1
ATOM 2807 O O . LYS A 1 342 ? -21.099 -1.153 -26.595 1.00 68.06 342 LYS A O 1
ATOM 2812 N N . GLN A 1 343 ? -19.884 -1.307 -24.713 1.00 63.28 343 GLN A N 1
ATOM 2813 C CA . GLN A 1 343 ? -19.235 -0.003 -24.866 1.00 63.28 343 GLN A CA 1
ATOM 2814 C C . GLN A 1 343 ? -18.216 -0.002 -26.009 1.00 63.28 343 GLN A C 1
ATOM 2816 O O . GLN A 1 343 ? -18.223 0.930 -26.811 1.00 63.28 343 GLN A O 1
ATOM 2821 N N . SER A 1 344 ? -17.391 -1.044 -26.129 1.00 59.66 344 SER A N 1
ATOM 2822 C CA . SER A 1 344 ? -16.419 -1.192 -27.215 1.00 59.66 344 SER A CA 1
ATOM 2823 C C . SER A 1 344 ? -17.125 -1.314 -28.565 1.00 59.66 344 SER A C 1
ATOM 2825 O O . SER A 1 344 ? -16.743 -0.636 -29.519 1.00 59.66 344 SER A O 1
ATOM 2827 N N . PHE A 1 345 ? -18.223 -2.076 -28.633 1.00 68.06 345 PHE A N 1
ATOM 2828 C CA . PHE A 1 345 ? -19.086 -2.138 -29.809 1.00 68.06 345 PHE A CA 1
ATOM 2829 C C . PHE A 1 345 ? -19.654 -0.764 -30.173 1.00 68.06 345 PHE A C 1
ATOM 2831 O O . PHE A 1 345 ? -19.583 -0.367 -31.333 1.00 68.06 345 PHE A O 1
ATOM 2838 N N . HIS A 1 346 ? -20.176 -0.011 -29.198 1.00 57.59 346 HIS A N 1
ATOM 2839 C CA . HIS A 1 346 ? -20.727 1.321 -29.449 1.00 57.59 346 HIS A CA 1
ATOM 2840 C C . HIS A 1 346 ? -19.662 2.294 -29.972 1.00 57.59 346 HIS A C 1
ATOM 2842 O O . HIS A 1 346 ? -19.895 2.955 -30.976 1.00 57.59 346 HIS A O 1
ATOM 2848 N N . LEU A 1 347 ? -18.473 2.325 -29.363 1.00 54.34 347 LEU A N 1
ATOM 2849 C CA . LEU A 1 347 ? -17.370 3.195 -29.787 1.00 54.34 347 LEU A CA 1
ATOM 2850 C C . LEU A 1 347 ? -16.812 2.827 -31.174 1.00 54.34 347 LEU A C 1
ATOM 2852 O O . LEU A 1 347 ? -16.442 3.717 -31.942 1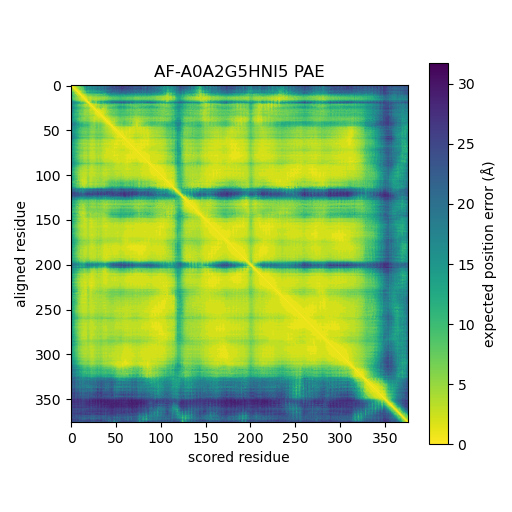.00 54.34 347 LEU A O 1
ATOM 2856 N N . ARG A 1 348 ? -16.780 1.529 -31.516 1.00 64.19 348 ARG A N 1
ATOM 2857 C CA . ARG A 1 348 ? -16.453 1.047 -32.871 1.00 64.19 348 ARG A CA 1
ATOM 2858 C C . ARG A 1 348 ? -17.536 1.450 -33.876 1.00 64.19 348 ARG A C 1
ATOM 2860 O O . ARG A 1 348 ? -17.213 1.919 -34.962 1.00 64.19 348 ARG A O 1
ATOM 2867 N N . ALA A 1 349 ? -18.810 1.319 -33.507 1.00 67.12 349 ALA A N 1
ATOM 2868 C CA . ALA A 1 349 ? -19.944 1.666 -34.361 1.00 67.12 349 ALA A CA 1
ATOM 2869 C C . ALA A 1 349 ? -20.073 3.178 -34.615 1.00 67.12 349 ALA A C 1
ATOM 2871 O O . ALA A 1 349 ? -20.531 3.576 -35.683 1.00 67.12 349 ALA A O 1
ATOM 2872 N N . THR A 1 350 ? -19.650 4.028 -33.673 1.00 68.81 350 THR A N 1
ATOM 2873 C CA . THR A 1 350 ? -19.665 5.492 -33.835 1.00 68.81 350 THR A CA 1
ATOM 2874 C C . THR A 1 350 ? -18.407 6.049 -34.506 1.00 68.81 350 THR A C 1
ATOM 2876 O O . THR A 1 350 ? -18.278 7.264 -34.625 1.00 68.81 350 THR A O 1
ATOM 2879 N N . GLY A 1 351 ? -17.469 5.196 -34.940 1.00 46.66 351 GLY A N 1
ATOM 2880 C CA . GLY A 1 351 ? -16.233 5.625 -35.605 1.00 46.66 351 GLY A CA 1
ATOM 2881 C C . GLY A 1 351 ? -15.264 6.399 -34.700 1.00 46.66 351 GLY A C 1
ATOM 2882 O O . GLY A 1 351 ? -14.363 7.063 -35.203 1.00 46.66 351 GLY A O 1
ATOM 2883 N N . CYS A 1 352 ? -15.436 6.328 -33.374 1.00 44.34 352 CYS A N 1
ATOM 2884 C CA . CYS A 1 352 ? -14.631 7.086 -32.409 1.00 44.34 352 CYS A CA 1
ATOM 2885 C C . CYS A 1 352 ? -13.328 6.382 -31.991 1.00 44.34 352 CYS A C 1
ATOM 2887 O O . CYS A 1 352 ? -12.554 6.964 -31.237 1.00 44.34 352 CYS A O 1
ATOM 2889 N N . LEU A 1 353 ? -13.064 5.158 -32.459 1.00 37.66 353 LEU A N 1
ATOM 2890 C CA . LEU A 1 353 ? -11.834 4.421 -32.155 1.00 37.66 353 LEU A CA 1
ATOM 2891 C C . LEU A 1 353 ? -11.096 4.008 -33.432 1.00 37.66 353 LEU A C 1
ATOM 2893 O O . LEU A 1 353 ? -11.515 3.102 -34.150 1.00 37.66 353 LEU A O 1
ATOM 2897 N N . SER A 1 354 ? -9.946 4.643 -33.660 1.00 41.91 354 SER A N 1
ATOM 2898 C CA . SER A 1 354 ? -8.867 4.105 -34.487 1.00 41.91 354 SER A CA 1
ATOM 2899 C C . SER A 1 354 ? -8.149 3.021 -33.679 1.00 41.91 354 SER A C 1
ATOM 2901 O O . SER A 1 354 ? -7.472 3.342 -32.710 1.00 41.91 354 SER A O 1
ATOM 2903 N N . THR A 1 355 ? -8.345 1.753 -34.054 1.00 38.06 355 THR A N 1
ATOM 2904 C CA . THR A 1 355 ? -7.524 0.578 -33.680 1.00 38.06 355 THR A CA 1
ATOM 2905 C C . THR A 1 355 ? -6.950 0.585 -32.252 1.00 38.06 355 THR A C 1
ATOM 2907 O O . THR A 1 355 ? -5.743 0.727 -32.068 1.00 38.06 355 THR A O 1
ATOM 2910 N N . TYR A 1 356 ? -7.802 0.398 -31.241 1.00 36.44 356 TYR A N 1
ATOM 2911 C CA . TYR A 1 356 ? -7.363 0.007 -29.897 1.00 36.44 356 TYR A CA 1
ATOM 2912 C C . TYR A 1 356 ? -7.858 -1.419 -29.625 1.00 36.44 356 TYR A C 1
ATOM 2914 O O . TYR A 1 356 ? -9.067 -1.669 -29.588 1.00 36.44 356 TYR A O 1
ATOM 2922 N N . ASP A 1 357 ? -6.922 -2.362 -29.517 1.00 37.41 357 ASP A N 1
ATOM 2923 C CA . ASP A 1 357 ? -7.172 -3.796 -29.324 1.00 37.41 357 ASP A CA 1
ATOM 2924 C C . ASP A 1 357 ? -7.023 -4.134 -27.826 1.00 37.41 357 ASP A C 1
ATOM 2926 O O . ASP A 1 357 ? -6.065 -4.754 -27.376 1.00 37.41 357 ASP A O 1
ATOM 2930 N N . GLY A 1 358 ? -7.944 -3.597 -27.020 1.00 36.78 358 GLY A N 1
ATOM 2931 C CA . GLY A 1 358 ? -7.896 -3.604 -25.551 1.00 36.78 358 GLY A CA 1
ATOM 2932 C C . GLY A 1 358 ? -8.491 -4.852 -24.889 1.00 36.78 358 GLY A C 1
ATOM 2933 O O . GLY A 1 358 ? -9.279 -4.723 -23.958 1.00 36.78 358 GLY A O 1
ATOM 2934 N N . ASP A 1 359 ? -8.137 -6.052 -25.351 1.00 35.50 359 ASP A N 1
ATOM 2935 C CA . ASP A 1 359 ? -8.759 -7.311 -24.896 1.00 35.50 359 ASP A CA 1
ATOM 2936 C C . ASP A 1 359 ? -8.094 -7.967 -23.666 1.00 35.50 359 ASP A C 1
ATOM 2938 O O . ASP A 1 359 ? -8.350 -9.134 -23.356 1.00 35.50 359 ASP A O 1
ATOM 2942 N N . ARG A 1 360 ? -7.217 -7.275 -22.923 1.00 36.47 360 ARG A N 1
ATOM 2943 C CA . ARG A 1 360 ? -6.468 -7.908 -21.818 1.00 36.47 360 ARG A CA 1
ATOM 2944 C C . ARG A 1 360 ? -6.210 -6.994 -20.622 1.00 36.47 360 ARG A C 1
ATOM 2946 O O . ARG A 1 360 ? -5.112 -6.489 -20.466 1.00 36.47 360 ARG A O 1
ATOM 2953 N N . ALA A 1 361 ? -7.199 -6.865 -19.737 1.00 31.23 361 ALA A N 1
ATOM 2954 C CA . ALA A 1 361 ? -6.974 -6.595 -18.312 1.00 31.23 361 ALA A CA 1
ATOM 2955 C C . ALA A 1 361 ? -8.249 -6.909 -17.503 1.00 31.23 361 ALA A C 1
ATOM 2957 O O . ALA A 1 361 ? -9.163 -6.089 -17.378 1.00 31.23 361 ALA A O 1
ATOM 2958 N N . SER A 1 362 ? -8.332 -8.123 -16.955 1.00 30.36 362 SER A N 1
ATOM 2959 C CA . SER A 1 362 ? -9.297 -8.469 -15.905 1.00 30.36 362 SER A CA 1
ATOM 2960 C C . SER A 1 362 ? -8.546 -8.520 -14.575 1.00 30.36 362 SER A C 1
ATOM 2962 O O . SER A 1 362 ? -7.860 -9.505 -14.294 1.00 30.36 362 SER A O 1
ATOM 2964 N N . LEU A 1 363 ? -8.641 -7.456 -13.780 1.00 35.91 363 LEU A N 1
ATOM 2965 C CA . LEU A 1 363 ? -8.063 -7.379 -12.439 1.00 35.91 363 LEU A CA 1
ATOM 2966 C C . LEU A 1 363 ? -9.211 -7.344 -11.433 1.00 35.91 363 LEU A C 1
ATOM 2968 O O . LEU A 1 363 ? -10.077 -6.478 -11.512 1.00 35.91 363 LEU A O 1
ATOM 2972 N N . VAL A 1 364 ? -9.242 -8.311 -10.518 1.00 37.16 364 VAL A N 1
ATOM 2973 C CA . VAL A 1 364 ? -10.223 -8.386 -9.428 1.00 37.16 364 VAL A CA 1
ATOM 2974 C C . VAL A 1 364 ? -9.477 -8.672 -8.138 1.00 37.16 364 VAL A C 1
ATOM 2976 O O . VAL A 1 364 ? -8.557 -9.481 -8.106 1.00 37.16 364 VAL A O 1
ATOM 2979 N N . PHE A 1 365 ? -9.871 -7.958 -7.093 1.00 34.16 365 PHE A N 1
ATOM 2980 C CA . PHE A 1 365 ? -9.274 -7.938 -5.767 1.00 34.16 365 PHE A CA 1
ATOM 2981 C C . PHE A 1 365 ? -9.481 -9.257 -5.009 1.00 34.16 365 PHE A C 1
ATOM 2983 O O . PHE A 1 365 ? -10.616 -9.695 -4.857 1.00 34.16 365 PHE A O 1
ATOM 2990 N N . SER A 1 366 ? -8.403 -9.839 -4.472 1.00 34.06 366 SER A N 1
ATOM 2991 C CA . SER A 1 366 ? -8.388 -10.606 -3.210 1.00 34.06 366 SER A CA 1
ATOM 2992 C C . SER A 1 366 ? -6.971 -11.129 -2.952 1.00 34.06 366 SER A C 1
ATOM 2994 O O . SER A 1 366 ? -6.490 -11.960 -3.719 1.00 34.06 366 SER A O 1
ATOM 2996 N N . ALA A 1 367 ? -6.299 -10.628 -1.907 1.00 30.03 367 ALA A N 1
ATOM 2997 C CA . ALA A 1 367 ? -5.076 -11.246 -1.361 1.00 30.03 367 ALA A CA 1
ATOM 2998 C C . ALA A 1 367 ? -4.652 -10.722 0.033 1.00 30.03 367 ALA A C 1
ATOM 3000 O O . ALA A 1 367 ? -3.807 -11.336 0.673 1.00 30.03 367 ALA A O 1
ATOM 3001 N N . GLY A 1 368 ? -5.185 -9.596 0.530 1.00 31.89 368 GLY A N 1
ATOM 3002 C CA . GLY A 1 368 ? -4.632 -8.952 1.736 1.00 31.89 368 GLY A CA 1
ATOM 3003 C C . GLY A 1 368 ? -5.159 -9.454 3.087 1.00 31.89 368 GLY A C 1
ATOM 3004 O O . GLY A 1 368 ? -4.435 -9.416 4.075 1.00 31.89 368 GLY A O 1
ATOM 3005 N N . THR A 1 369 ? -6.412 -9.907 3.156 1.00 35.38 369 THR A N 1
ATOM 3006 C CA . THR A 1 369 ? -7.158 -9.917 4.432 1.00 35.38 369 THR A CA 1
ATOM 3007 C C . THR A 1 369 ? -7.184 -11.278 5.142 1.00 35.38 369 THR A C 1
ATOM 3009 O O . THR A 1 369 ? -7.320 -11.331 6.359 1.00 35.38 369 THR A O 1
ATOM 3012 N N . GLN A 1 370 ? -6.997 -12.380 4.408 1.00 35.53 370 GLN A N 1
ATOM 3013 C CA . GLN A 1 370 ? -7.193 -13.746 4.921 1.00 35.53 370 GLN A CA 1
ATOM 3014 C C . GLN A 1 370 ? -6.011 -14.282 5.754 1.00 35.53 370 GLN A C 1
ATOM 3016 O O . GLN A 1 370 ? -6.182 -15.190 6.555 1.00 35.53 370 GLN A O 1
ATOM 3021 N N . MET A 1 371 ? -4.817 -13.682 5.650 1.00 35.97 371 MET A N 1
ATOM 3022 C CA . MET A 1 371 ? -3.631 -14.088 6.433 1.00 35.97 371 MET A CA 1
ATOM 3023 C C . MET A 1 371 ? -3.731 -13.790 7.940 1.00 35.97 371 MET A C 1
ATOM 3025 O O . MET A 1 371 ? -2.831 -14.141 8.695 1.00 35.97 371 MET A O 1
ATOM 3029 N N . ILE A 1 372 ? -4.802 -13.125 8.372 1.00 37.56 372 ILE A N 1
ATOM 3030 C CA . ILE A 1 372 ? -4.971 -12.591 9.725 1.00 37.56 372 ILE A CA 1
ATOM 3031 C C . ILE A 1 372 ? -5.835 -13.510 10.625 1.00 37.56 372 ILE A C 1
ATOM 3033 O O . ILE A 1 372 ? -5.850 -13.334 11.843 1.00 37.56 372 ILE A O 1
ATOM 3037 N N . GLU A 1 373 ? -6.539 -14.501 10.062 1.00 35.81 373 GLU A N 1
ATOM 3038 C CA . GLU A 1 373 ? -7.490 -15.343 10.814 1.00 35.81 373 GLU A CA 1
ATOM 3039 C C . GLU A 1 373 ? -6.891 -16.631 11.421 1.00 35.81 373 GLU A C 1
ATOM 3041 O O . GLU A 1 373 ? -7.465 -17.140 12.376 1.00 35.81 373 GLU A O 1
ATOM 3046 N N . ASP A 1 374 ? -5.727 -17.119 10.965 1.00 31.55 374 ASP A N 1
ATOM 3047 C CA . ASP A 1 374 ? -5.262 -18.499 11.247 1.00 31.55 374 ASP A CA 1
ATOM 3048 C C . ASP A 1 374 ? -4.028 -18.632 12.181 1.00 31.55 374 ASP A C 1
ATOM 3050 O O . ASP A 1 374 ? -3.282 -19.607 12.073 1.00 31.55 374 ASP A O 1
ATOM 3054 N N . ASN A 1 375 ? -3.782 -17.683 13.095 1.00 30.42 375 ASN A N 1
ATOM 3055 C CA . ASN A 1 375 ? -2.661 -17.757 14.060 1.00 30.42 375 ASN A CA 1
ATOM 3056 C C . ASN A 1 375 ? -3.068 -18.065 15.522 1.00 30.42 375 ASN A C 1
ATOM 3058 O O . ASN A 1 375 ? -2.251 -17.852 16.419 1.00 30.42 375 ASN A O 1
ATOM 3062 N N . ASP A 1 376 ? -4.271 -18.603 15.756 1.00 28.70 376 ASP A N 1
ATOM 3063 C CA . ASP A 1 376 ? -4.687 -19.147 17.066 1.00 28.70 376 ASP A CA 1
ATOM 3064 C C . ASP A 1 376 ? -4.398 -20.654 17.213 1.00 28.70 376 ASP A C 1
ATOM 3066 O O . ASP A 1 376 ? -4.756 -21.437 16.298 1.00 28.70 376 ASP A O 1
#

Solvent-accessible surface area (backbone atoms only — not comparable to full-atom values): 21116 Å² total; per-residue (Å²): 117,67,71,62,55,53,55,56,56,47,28,58,62,39,42,82,81,75,88,85,65,61,57,54,52,42,51,50,80,62,32,60,74,77,59,56,52,68,55,78,76,80,66,68,73,90,61,82,82,80,74,79,74,57,63,96,67,44,54,49,67,38,62,62,65,50,46,75,71,54,51,31,76,59,40,16,65,59,40,53,48,53,49,51,28,46,70,42,46,66,68,57,48,51,51,50,51,42,35,44,55,44,50,47,20,46,37,43,38,41,8,53,46,59,47,74,44,74,67,81,90,75,84,57,60,70,60,35,48,54,48,49,43,50,48,51,55,58,43,40,77,77,42,38,36,34,56,78,44,43,58,64,68,36,42,65,56,50,48,54,71,46,42,63,51,50,52,34,60,74,34,64,37,88,64,77,73,57,63,62,52,46,54,8,43,24,49,40,50,26,56,58,32,41,72,38,62,43,64,64,94,78,72,43,50,50,26,12,35,40,43,34,81,38,51,65,27,42,52,44,28,50,52,45,63,54,69,51,68,42,68,85,64,36,53,72,67,31,43,51,35,14,26,55,46,35,51,50,42,44,50,51,52,14,67,76,76,31,61,79,96,39,30,68,54,39,40,34,50,50,43,58,66,42,58,69,58,47,32,58,66,33,70,48,74,80,45,58,67,69,58,36,50,52,50,33,50,52,50,23,50,51,51,46,50,55,74,69,45,62,46,65,65,60,44,61,35,55,57,50,50,58,51,53,74,70,48,62,59,74,55,54,50,50,54,51,48,55,51,49,52,51,49,53,50,48,39,55,74,68,67,75,55,83,89,76,88,82,88,69,78,62,84,63,93,82,83,82,72,64,82,73,75,78,86,125

Nearest PDB structures (foldseek):
  8s1j-assembly1_A  TM=8.505E-01  e=1.619E-09  Stenotrophomonas maltophilia

pLDDT: mean 81.37, std 18.42, range [28.7, 98.5]

Foldseek 3Di:
DVVVVVVVVLQVQQADDDPPFDFFLADTPCCVPPPFFDFDDQADPPDPQDDQPDLVPQKFAVLLVNLVVDDLQHCLLVNLQSCPQFPDAPLNVLLLLLQLLLLLLLRLLSLQLQQFADDDDDDDDLVQLVVVQVRLQVSCVVRNNRCVDLVSVLSSLLSSLCLQQLLCVLLVAPDGPDVSNQSNSQNVSLVVQQSHWDHPVVPTDGSSTSGRNGSVSSVSSVVCSLPPPSVVSDDPVSLVSSLVSSVVSLQVSLVVPHDPVCSLLSNLLSLLSHDPSSCVSNVHDHRDPVSSNVSSNVSSCVNNVSVNDRGDSGRNVVVVVVVVVVDPVVVVLVVVVVVVVVVVVVCVVVVVDDDDPPPTHDDDDDDPNVVSPPPD

Mean predicted aligned error: 8.91 Å